Protein AF-0000000084844553 (afdb_homodimer)

Radius of gyration: 28.35 Å; Cα contacts (8 Å, |Δi|>4): 992; chains: 2; bounding box: 108×116×63 Å

InterPro domains:
  IPR012461 Scaffolding anchor of CK1 domain [PF07894] (15-288)
  IPR050944 Family with sequence similarity 83 (FAM83) [PTHR16181] (1-298)

Organism: Latimeria chalumnae (NCBI:txid7897)

Structure (mmCIF, N/CA/C/O backbone):
data_AF-0000000084844553-model_v1
#
loop_
_entity.id
_entity.type
_entity.pdbx_description
1 polymer 'Family with sequence similarity 83 member F'
#
loop_
_atom_site.group_PDB
_atom_site.id
_atom_site.type_symbol
_atom_site.label_atom_id
_atom_site.label_alt_id
_atom_site.label_comp_id
_atom_site.label_asym_id
_atom_site.label_entity_id
_atom_site.label_seq_id
_atom_site.pdbx_PDB_ins_code
_atom_site.Cartn_x
_atom_site.Cartn_y
_atom_site.Cartn_z
_atom_site.occupancy
_atom_site.B_iso_or_equiv
_atom_site.auth_seq_id
_atom_site.auth_comp_id
_atom_site.auth_asym_id
_atom_site.auth_atom_id
_atom_site.pdbx_PDB_model_num
ATOM 1 N N . MET A 1 1 ? -12.688 59.344 29.078 1 23.34 1 MET A N 1
ATOM 2 C CA . MET A 1 1 ? -11.984 58.906 27.875 1 23.34 1 MET A CA 1
ATOM 3 C C . MET A 1 1 ? -11.586 57.438 27.984 1 23.34 1 MET A C 1
ATOM 5 O O . MET A 1 1 ? -11.117 56.844 27 1 23.34 1 MET A O 1
ATOM 9 N N . ALA A 1 2 ? -11.227 56.844 29.172 1 23.23 2 ALA A N 1
ATOM 10 C CA . ALA A 1 2 ? -10.758 55.594 29.703 1 23.23 2 ALA A CA 1
ATOM 11 C C . ALA A 1 2 ? -11.781 54.469 29.453 1 23.23 2 ALA A C 1
ATOM 13 O O . ALA A 1 2 ? -11.438 53.281 29.469 1 23.23 2 ALA A O 1
ATOM 14 N N . GLU A 1 3 ? -13.062 54.688 29.516 1 25.31 3 GLU A N 1
ATOM 15 C CA . GLU A 1 3 ? -14.156 53.75 29.641 1 25.31 3 GLU A CA 1
ATOM 16 C C . GLU A 1 3 ? -14.281 52.875 28.375 1 25.31 3 GLU A C 1
ATOM 18 O O . GLU A 1 3 ? -14.844 51.781 28.422 1 25.31 3 GLU A O 1
ATOM 23 N N . SER A 1 4 ? -14.234 53.531 27.203 1 25.06 4 SER A N 1
ATOM 24 C CA . SER A 1 4 ? -14.727 53.031 25.922 1 25.06 4 SER A CA 1
ATOM 25 C C . SER A 1 4 ? -13.93 51.812 25.453 1 25.06 4 SER A C 1
ATOM 27 O O . SER A 1 4 ? -14.211 51.25 24.391 1 25.06 4 SER A O 1
ATOM 29 N N . GLN A 1 5 ? -12.656 51.562 25.875 1 23.22 5 GLN A N 1
ATOM 30 C CA . GLN A 1 5 ? -11.719 50.688 25.188 1 23.22 5 GLN A CA 1
ATOM 31 C C . GLN A 1 5 ? -12.094 49.219 25.375 1 23.22 5 GLN A C 1
ATOM 33 O O . GLN A 1 5 ? -11.398 48.344 24.891 1 23.22 5 GLN A O 1
ATOM 38 N N . LEU A 1 6 ? -12.969 48.844 26.359 1 23.78 6 LEU A N 1
ATOM 39 C CA . LEU A 1 6 ? -13.109 47.5 26.906 1 23.78 6 LEU A CA 1
ATOM 40 C C . LEU A 1 6 ? -13.812 46.594 25.906 1 23.78 6 LEU A C 1
ATOM 42 O O . LEU A 1 6 ? -13.961 45.375 26.156 1 23.78 6 LEU A O 1
ATOM 46 N N . HIS A 1 7 ? -14.703 47 25 1 24.91 7 HIS A N 1
ATOM 47 C CA . HIS A 1 7 ? -15.758 46.188 24.391 1 24.91 7 HIS A CA 1
ATOM 48 C C . HIS A 1 7 ? -15.172 45.125 23.484 1 24.91 7 HIS A C 1
ATOM 50 O O . HIS A 1 7 ? -15.906 44.281 22.953 1 24.91 7 HIS A O 1
ATOM 56 N N . CYS A 1 8 ? -14.133 45.344 22.734 1 24.97 8 CYS A N 1
ATOM 57 C CA . CYS A 1 8 ? -13.891 44.625 21.5 1 24.97 8 CYS A CA 1
ATOM 58 C C . CYS A 1 8 ? -13.555 43.156 21.781 1 24.97 8 CYS A C 1
ATOM 60 O O . CYS A 1 8 ? -13.273 42.406 20.875 1 24.97 8 CYS A O 1
ATOM 62 N N . LEU A 1 9 ? -13.094 42.719 22.969 1 24.53 9 LEU A N 1
ATOM 63 C CA . LEU A 1 9 ? -12.398 41.469 23.156 1 24.53 9 LEU A CA 1
ATOM 64 C C . LEU A 1 9 ? -13.352 40.281 23.031 1 24.53 9 LEU A C 1
ATOM 66 O O . LEU A 1 9 ? -12.938 39.125 23.109 1 24.53 9 LEU A O 1
ATOM 70 N N . GLU A 1 10 ? -14.688 40.375 23.266 1 27.33 10 GLU A N 1
ATOM 71 C CA . GLU A 1 10 ? -15.461 39.156 23.562 1 27.33 10 GLU A CA 1
ATOM 72 C C . GLU A 1 10 ? -15.688 38.312 22.312 1 27.33 10 GLU A C 1
ATOM 74 O O . GLU A 1 10 ? -16.641 37.531 22.234 1 27.33 10 GLU A O 1
ATOM 79 N N . ASP A 1 11 ? -15.258 38.625 21.172 1 28.06 11 ASP A N 1
ATOM 80 C CA . ASP A 1 11 ? -15.82 37.875 20.078 1 28.06 11 ASP A CA 1
ATOM 81 C C . ASP A 1 11 ? -15.664 36.375 20.328 1 28.06 11 ASP A C 1
ATOM 83 O O . ASP A 1 11 ? -14.547 35.875 20.5 1 28.06 11 ASP A O 1
ATOM 87 N N . ASP A 1 12 ? -16.672 35.625 20.859 1 28.83 12 ASP A N 1
ATOM 88 C CA . ASP A 1 12 ? -17 34.219 21.094 1 28.83 12 ASP A CA 1
ATOM 89 C C . ASP A 1 12 ? -16.609 33.344 19.906 1 28.83 12 ASP A C 1
ATOM 91 O O . ASP A 1 12 ? -17.484 32.875 19.188 1 28.83 12 ASP A O 1
ATOM 95 N N . HIS A 1 13 ? -15.82 33.719 19 1 28.52 13 HIS A N 1
ATOM 96 C CA . HIS A 1 13 ? -15.461 32.688 18.047 1 28.52 13 HIS A CA 1
ATOM 97 C C . HIS A 1 13 ? -15.086 31.391 18.781 1 28.52 13 HIS A C 1
ATOM 99 O O . HIS A 1 13 ? -13.992 31.281 19.344 1 28.52 13 HIS A O 1
ATOM 105 N N . ILE A 1 14 ? -16.047 30.812 19.531 1 29.33 14 ILE A N 1
ATOM 106 C CA . ILE A 1 14 ? -16.047 29.547 20.234 1 29.33 14 ILE A CA 1
ATOM 107 C C . ILE A 1 14 ? -15.258 28.5 19.438 1 29.33 14 ILE A C 1
ATOM 109 O O . ILE A 1 14 ? -15.492 28.344 18.234 1 29.33 14 ILE A O 1
ATOM 113 N N . ASN A 1 15 ? -14.086 28.234 19.781 1 29.92 15 ASN A N 1
ATOM 114 C CA . ASN A 1 15 ? -13.297 27.047 19.516 1 29.92 15 ASN A CA 1
ATOM 115 C C . ASN A 1 15 ? -14.172 25.797 19.5 1 29.92 15 ASN A C 1
ATOM 117 O O . ASN A 1 15 ? -14.609 25.328 20.547 1 29.92 15 ASN A O 1
ATOM 121 N N . GLU A 1 16 ? -15.188 25.812 18.641 1 32.97 16 GLU A N 1
ATOM 122 C CA . GLU A 1 16 ? -15.938 24.562 18.562 1 32.97 16 GLU A CA 1
ATOM 123 C C . GLU A 1 16 ? -15.039 23.375 18.859 1 32.97 16 GLU A C 1
ATOM 125 O O . GLU A 1 16 ? -14.047 23.141 18.172 1 32.97 16 GLU A O 1
ATOM 130 N N . ARG A 1 17 ? -14.93 23.016 20.062 1 32.09 17 ARG A N 1
ATOM 131 C CA . ARG A 1 17 ? -14.383 21.734 20.516 1 32.09 17 ARG A CA 1
ATOM 132 C C . ARG A 1 17 ? -14.82 20.594 19.594 1 32.09 17 ARG A C 1
ATOM 134 O O . ARG A 1 17 ? -15.969 20.141 19.672 1 32.09 17 ARG A O 1
ATOM 141 N N . ILE A 1 18 ? -14.445 20.578 18.438 1 34.44 18 ILE A N 1
ATOM 142 C CA . ILE A 1 18 ? -14.672 19.391 17.625 1 34.44 18 ILE A CA 1
ATOM 143 C C . ILE A 1 18 ? -14.391 18.125 18.438 1 34.44 18 ILE A C 1
ATOM 145 O O . ILE A 1 18 ? -13.234 17.859 18.797 1 34.44 18 ILE A O 1
ATOM 149 N N . THR A 1 19 ? -15.234 17.828 19.453 1 35.97 19 THR A N 1
ATOM 150 C CA . THR A 1 19 ? -15.18 16.531 20.125 1 35.97 19 THR A CA 1
ATOM 151 C C . THR A 1 19 ? -14.969 15.398 19.125 1 35.97 19 THR A C 1
ATOM 153 O O . THR A 1 19 ? -15.586 15.383 18.062 1 35.97 19 THR A O 1
ATOM 156 N N . ASN A 1 20 ? -13.867 14.797 19.062 1 37.81 20 ASN A N 1
ATOM 157 C CA . ASN A 1 20 ? -13.258 13.688 18.328 1 37.81 20 ASN A CA 1
ATOM 158 C C . ASN A 1 20 ? -14.242 12.531 18.141 1 37.81 20 ASN A C 1
ATOM 160 O O . ASN A 1 20 ? -13.898 11.508 17.562 1 37.81 20 ASN A O 1
ATOM 164 N N . SER A 1 21 ? -15.352 12.461 18.984 1 36.31 21 SER A N 1
ATOM 165 C CA . SER A 1 21 ? -16.406 11.469 18.844 1 36.31 21 SER A CA 1
ATOM 166 C C . SER A 1 21 ? -17.344 11.805 17.688 1 36.31 21 SER A C 1
ATOM 168 O O . SER A 1 21 ? -18.391 11.172 17.531 1 36.31 21 SER A O 1
ATOM 170 N N . LYS A 1 22 ? -17.359 13.016 17.094 1 43.22 22 LYS A N 1
ATOM 171 C CA . LYS A 1 22 ? -18.406 13.461 16.172 1 43.22 22 LYS A CA 1
ATOM 172 C C . LYS A 1 22 ? -18.344 12.711 14.852 1 43.22 22 LYS A C 1
ATOM 174 O O . LYS A 1 22 ? -17.25 12.531 14.289 1 43.22 22 LYS A O 1
ATOM 179 N N . PRO A 1 23 ? -19.453 12.109 14.492 1 43.91 23 PRO A N 1
ATOM 180 C CA . PRO A 1 23 ? -19.75 11.445 13.211 1 43.91 23 PRO A CA 1
ATOM 181 C C . PRO A 1 23 ? -19.125 12.172 12.023 1 43.91 23 PRO A C 1
ATOM 183 O O . PRO A 1 23 ? -19.047 11.609 10.922 1 43.91 23 PRO A O 1
ATOM 186 N N . GLU A 1 24 ? -18.891 13.422 12.172 1 46.78 24 GLU A N 1
ATOM 187 C CA . GLU A 1 24 ? -18.453 14.242 11.047 1 46.78 24 GLU A CA 1
ATOM 188 C C . GLU A 1 24 ? -17.141 13.742 10.469 1 46.78 24 GLU A C 1
ATOM 190 O O . GLU A 1 24 ? -16.859 13.93 9.281 1 46.78 24 GLU A O 1
ATOM 195 N N . PHE A 1 25 ? -16.281 13.227 11.406 1 51.22 25 PHE A N 1
ATOM 196 C CA . PHE A 1 25 ? -15 12.688 10.977 1 51.22 25 PHE A CA 1
ATOM 197 C C . PHE A 1 25 ? -15.195 11.453 10.109 1 51.22 25 PHE A C 1
ATOM 199 O O . PHE A 1 25 ? -14.398 11.188 9.211 1 51.22 25 PHE A O 1
ATOM 206 N N . TYR A 1 26 ? -16.234 10.719 10.398 1 62.22 26 TYR A N 1
ATOM 207 C CA . TYR A 1 26 ? -16.312 9.461 9.672 1 62.22 26 TYR A CA 1
ATOM 208 C C . TYR A 1 26 ? -17.375 9.531 8.578 1 62.22 26 TYR A C 1
ATOM 210 O O . TYR A 1 26 ? -17.188 8.977 7.488 1 62.22 26 TYR A O 1
ATOM 218 N N . TYR A 1 27 ? -18.391 10.086 8.984 1 68.25 27 TYR A N 1
ATOM 219 C CA . TYR A 1 27 ? -19.375 10.289 7.93 1 68.25 27 TYR A CA 1
ATOM 220 C C . TYR A 1 27 ? -19.922 11.711 7.957 1 68.25 27 TYR A C 1
ATOM 222 O O . TYR A 1 27 ? -20.312 12.211 9.008 1 68.25 27 TYR A O 1
ATOM 230 N N . SER A 1 28 ? -19.688 12.438 6.906 1 83.5 28 SER A N 1
ATOM 231 C CA . SER A 1 28 ? -20.234 13.773 6.711 1 83.5 28 SER A CA 1
ATOM 232 C C . SER A 1 28 ? -21.203 13.812 5.531 1 83.5 28 SER A C 1
ATOM 234 O O . SER A 1 28 ? -20.797 13.648 4.383 1 83.5 28 SER A O 1
ATOM 236 N N . GLU A 1 29 ? -22.531 14.055 5.922 1 88.12 29 GLU A N 1
ATOM 237 C CA . GLU A 1 29 ? -23.531 14.148 4.859 1 88.12 29 GLU A CA 1
ATOM 238 C C . GLU A 1 29 ? -23.234 15.32 3.926 1 88.12 29 GLU A C 1
ATOM 240 O O . GLU A 1 29 ? -23.453 15.227 2.717 1 88.12 29 GLU A O 1
ATOM 245 N N . GLU A 1 30 ? -22.703 16.344 4.508 1 90.69 30 GLU A N 1
ATOM 246 C CA . GLU A 1 30 ? -22.344 17.516 3.701 1 90.69 30 GLU A CA 1
ATOM 247 C C . GLU A 1 30 ? -21.25 17.172 2.697 1 90.69 30 GLU A C 1
ATOM 249 O O . GLU A 1 30 ? -21.312 17.578 1.537 1 90.69 30 GLU A O 1
ATOM 254 N N . GLN A 1 31 ? -20.328 16.422 3.164 1 91.81 31 GLN A N 1
ATOM 255 C CA . GLN A 1 31 ? -19.266 16 2.266 1 91.81 31 GLN A CA 1
ATOM 256 C C . GLN A 1 31 ? -19.797 15.062 1.185 1 91.81 31 GLN A C 1
ATOM 258 O O . GLN A 1 31 ? -19.391 15.156 0.024 1 91.81 31 GLN A O 1
ATOM 263 N N . ARG A 1 32 ? -20.672 14.172 1.585 1 93.44 32 ARG A N 1
ATOM 264 C CA . ARG A 1 32 ? -21.25 13.242 0.619 1 93.44 32 ARG A CA 1
ATOM 265 C C . ARG A 1 32 ? -21.984 13.992 -0.49 1 93.44 32 ARG A C 1
ATOM 267 O O . ARG A 1 32 ? -21.859 13.648 -1.667 1 93.44 32 ARG A O 1
ATOM 274 N N . LEU A 1 33 ? -22.734 15 -0.075 1 94.12 33 LEU A N 1
ATOM 275 C CA . LEU A 1 33 ? -23.469 15.789 -1.052 1 94.12 33 LEU A CA 1
ATOM 276 C C . LEU A 1 33 ? -22.516 16.562 -1.959 1 94.12 33 LEU A C 1
ATOM 278 O O . LEU A 1 33 ? -22.781 16.734 -3.15 1 94.12 33 LEU A O 1
ATOM 282 N N . ALA A 1 34 ? -21.484 17.016 -1.376 1 95.69 34 ALA A N 1
ATOM 283 C CA . ALA A 1 34 ? -20.469 17.703 -2.182 1 95.69 34 ALA A CA 1
ATOM 284 C C . ALA A 1 34 ? -19.859 16.766 -3.211 1 95.69 34 ALA A C 1
ATOM 286 O O . ALA A 1 34 ? -19.641 17.156 -4.363 1 95.69 34 ALA A O 1
ATOM 287 N N . ILE A 1 35 ? -19.625 15.531 -2.785 1 95.5 35 ILE A N 1
ATOM 288 C CA . ILE A 1 35 ? -19.047 14.539 -3.684 1 95.5 35 ILE A CA 1
ATOM 289 C C . ILE A 1 35 ? -20.062 14.18 -4.773 1 95.5 35 ILE A C 1
ATOM 291 O O . ILE A 1 35 ? -19.688 13.969 -5.93 1 95.5 35 ILE A O 1
ATOM 295 N N . GLN A 1 36 ? -21.266 14.172 -4.379 1 95.38 36 GLN A N 1
ATOM 296 C CA . GLN A 1 36 ? -22.328 13.93 -5.363 1 95.38 36 GLN A CA 1
ATOM 297 C C . GLN A 1 36 ? -22.312 14.992 -6.457 1 95.38 36 GLN A C 1
ATOM 299 O O . GLN A 1 36 ? -22.406 14.672 -7.641 1 95.38 36 GLN A O 1
ATOM 304 N N . ASP A 1 37 ? -22.172 16.188 -6.066 1 96.44 37 ASP A N 1
ATOM 305 C CA . ASP A 1 37 ? -22.094 17.281 -7.027 1 96.44 37 ASP A CA 1
ATOM 306 C C . ASP A 1 37 ? -20.844 17.172 -7.898 1 96.44 37 ASP A C 1
ATOM 308 O O . ASP A 1 37 ? -20.891 17.484 -9.086 1 96.44 37 ASP A O 1
ATOM 312 N N . LEU A 1 38 ? -19.766 16.781 -7.273 1 96.75 38 LEU A N 1
ATOM 313 C CA . LEU A 1 38 ? -18.516 16.594 -8.008 1 96.75 38 LEU A CA 1
ATOM 314 C C . LEU A 1 38 ? -18.703 15.578 -9.125 1 96.75 38 LEU A C 1
ATOM 316 O O . LEU A 1 38 ? -18.297 15.836 -10.266 1 96.75 38 LEU A O 1
ATOM 320 N N . VAL A 1 39 ? -19.328 14.461 -8.789 1 94.75 39 VAL A N 1
ATOM 321 C CA . VAL A 1 39 ? -19.453 13.344 -9.719 1 94.75 39 VAL A CA 1
ATOM 322 C C . VAL A 1 39 ? -20.516 13.664 -10.773 1 94.75 39 VAL A C 1
ATOM 324 O O . VAL A 1 39 ? -20.344 13.336 -11.953 1 94.75 39 VAL A O 1
ATOM 327 N N . GLU A 1 40 ? -21.516 14.367 -10.445 1 93.31 40 GLU A N 1
ATOM 328 C CA . GLU A 1 40 ? -22.641 14.617 -11.336 1 93.31 40 GLU A CA 1
ATOM 329 C C . GLU A 1 40 ? -22.391 15.836 -12.219 1 93.31 40 GLU A C 1
ATOM 331 O O . GLU A 1 40 ? -22.688 15.812 -13.414 1 93.31 40 GLU A O 1
ATOM 336 N N . LYS A 1 41 ? -21.891 16.891 -11.594 1 94.62 41 LYS A N 1
ATOM 337 C CA . LYS A 1 41 ? -21.859 18.172 -12.289 1 94.62 41 LYS A CA 1
ATOM 338 C C . LYS A 1 41 ? -20.422 18.641 -12.5 1 94.62 41 LYS A C 1
ATOM 340 O O . LYS A 1 41 ? -20.172 19.594 -13.25 1 94.62 41 LYS A O 1
ATOM 345 N N . GLY A 1 42 ? -19.5 18.062 -11.766 1 94.56 42 GLY A N 1
ATOM 346 C CA . GLY A 1 42 ? -18.109 18.406 -12.008 1 94.56 42 GLY A CA 1
ATOM 347 C C . GLY A 1 42 ? -17.484 19.203 -10.883 1 94.56 42 GLY A C 1
ATOM 348 O O . GLY A 1 42 ? -18.094 19.375 -9.828 1 94.56 42 GLY A O 1
ATOM 349 N N . GLU A 1 43 ? -16.297 19.734 -11.102 1 95.38 43 GLU A N 1
ATOM 350 C CA . GLU A 1 43 ? -15.477 20.375 -10.086 1 95.38 43 GLU A CA 1
ATOM 351 C C . GLU A 1 43 ? -16.047 21.719 -9.664 1 95.38 43 GLU A C 1
ATOM 353 O O . GLU A 1 43 ? -15.961 22.094 -8.492 1 95.38 43 GLU A O 1
ATOM 358 N N . GLU A 1 44 ? -16.531 22.469 -10.555 1 95.88 44 GLU A N 1
ATOM 359 C CA . GLU A 1 44 ? -17.094 23.781 -10.234 1 95.88 44 GLU A CA 1
ATOM 360 C C . GLU A 1 44 ? -18.266 23.656 -9.273 1 95.88 44 GLU A C 1
ATOM 362 O O . GLU A 1 44 ? -18.391 24.438 -8.336 1 95.88 44 GLU A O 1
ATOM 367 N N . ALA A 1 45 ? -19.094 22.719 -9.562 1 96.5 45 ALA A N 1
ATOM 368 C CA . ALA A 1 45 ? -20.234 22.484 -8.68 1 96.5 45 ALA A CA 1
ATOM 369 C C . ALA A 1 45 ? -19.781 22.062 -7.289 1 96.5 45 ALA A C 1
ATOM 371 O O . ALA A 1 45 ? -20.391 22.438 -6.289 1 96.5 45 ALA A O 1
ATOM 372 N N . PHE A 1 46 ? -18.797 21.266 -7.25 1 96.81 46 PHE A N 1
ATOM 373 C CA . PHE A 1 46 ? -18.203 20.844 -5.988 1 96.81 46 PHE A CA 1
ATOM 374 C C . PHE A 1 46 ? -17.734 22.047 -5.184 1 96.81 46 PHE A C 1
ATOM 376 O O . PHE A 1 46 ? -18.031 22.156 -3.992 1 96.81 46 PHE A O 1
ATOM 383 N N . ARG A 1 47 ? -17.031 22.906 -5.859 1 95.12 47 ARG A N 1
ATOM 384 C CA . ARG A 1 47 ? -16.5 24.094 -5.203 1 95.12 47 ARG A CA 1
ATOM 385 C C . ARG A 1 47 ? -17.609 25.016 -4.73 1 95.12 47 ARG A C 1
ATOM 387 O O . ARG A 1 47 ? -17.531 25.578 -3.645 1 95.12 47 ARG A O 1
ATOM 394 N N . GLU A 1 48 ? -18.547 25.172 -5.52 1 95.88 48 GLU A N 1
ATOM 395 C CA . GLU A 1 48 ? -19.688 26 -5.152 1 95.88 48 GLU A CA 1
ATOM 396 C C . GLU A 1 48 ? -20.391 25.453 -3.908 1 95.88 48 GLU A C 1
ATOM 398 O O . GLU A 1 48 ? -20.75 26.219 -3.012 1 95.88 48 GLU A O 1
ATOM 403 N N . ARG A 1 49 ? -20.562 24.156 -3.918 1 95.38 49 ARG A N 1
ATOM 404 C CA . ARG A 1 49 ? -21.219 23.531 -2.787 1 95.38 49 ARG A CA 1
ATOM 405 C C . ARG A 1 49 ? -20.391 23.672 -1.514 1 95.38 49 ARG A C 1
ATOM 407 O O . ARG A 1 49 ? -20.938 23.953 -0.442 1 95.38 49 ARG A O 1
ATOM 414 N N . THR A 1 50 ? -19.172 23.375 -1.628 1 94.25 50 THR A N 1
ATOM 415 C CA . THR A 1 50 ? -18.297 23.469 -0.465 1 94.25 50 THR A CA 1
ATOM 416 C C . THR A 1 50 ? -18.25 24.891 0.076 1 94.25 50 THR A C 1
ATOM 418 O O . THR A 1 50 ? -18.188 25.109 1.29 1 94.25 50 THR A O 1
ATOM 421 N N . LYS A 1 51 ? -18.297 25.859 -0.801 1 94.44 51 LYS A N 1
ATOM 422 C CA . LYS A 1 51 ? -18.328 27.266 -0.384 1 94.44 51 LYS A CA 1
ATOM 423 C C . LYS A 1 51 ? -19.656 27.625 0.265 1 94.44 51 LYS A C 1
ATOM 425 O O . LYS A 1 51 ? -19.688 28.266 1.316 1 94.44 51 LYS A O 1
ATOM 430 N N . GLN A 1 52 ? -20.656 27.25 -0.33 1 94.69 52 GLN A N 1
ATOM 431 C CA . GLN A 1 52 ? -22 27.547 0.148 1 94.69 52 GLN A CA 1
ATOM 432 C C . GLN A 1 52 ? -22.25 26.953 1.529 1 94.69 52 GLN A C 1
ATOM 434 O O . GLN A 1 52 ? -22.844 27.594 2.396 1 94.69 52 GLN A O 1
ATOM 439 N N . GLU A 1 53 ? -21.766 25.734 1.724 1 93.81 53 GLU A N 1
ATOM 440 C CA . GLU A 1 53 ? -22.031 25.016 2.967 1 93.81 53 GLU A CA 1
ATOM 441 C C . GLU A 1 53 ? -20.875 25.188 3.955 1 93.81 53 GLU A C 1
ATOM 443 O O . GLU A 1 53 ? -20.891 24.609 5.039 1 93.81 53 GLU A O 1
ATOM 448 N N . LYS A 1 54 ? -19.891 25.938 3.568 1 91.06 54 LYS A N 1
ATOM 449 C CA . LYS A 1 54 ? -18.734 26.219 4.414 1 91.06 54 LYS A CA 1
ATOM 450 C C . LYS A 1 54 ? -18.047 24.938 4.871 1 91.06 54 LYS A C 1
ATOM 452 O O . LYS A 1 54 ? -17.766 24.766 6.059 1 91.06 54 LYS A O 1
ATOM 457 N N . ILE A 1 55 ? -17.938 24.078 3.918 1 89.94 55 ILE A N 1
ATOM 458 C CA . ILE A 1 55 ? -17.234 22.828 4.188 1 89.94 55 ILE A CA 1
ATOM 459 C C . ILE A 1 55 ? -15.734 23.031 4.023 1 89.94 55 ILE A C 1
ATOM 461 O O . ILE A 1 55 ? -15.281 23.594 3.02 1 89.94 55 ILE A O 1
ATOM 465 N N . LYS A 1 56 ? -15.07 22.641 5.008 1 86.31 56 LYS A N 1
ATOM 466 C CA . LYS A 1 56 ? -13.617 22.672 4.867 1 86.31 56 LYS A CA 1
ATOM 467 C C . LYS A 1 56 ? -13.148 21.766 3.736 1 86.31 56 LYS A C 1
ATOM 469 O O . LYS A 1 56 ? -13.688 20.672 3.545 1 86.31 56 LYS A O 1
ATOM 474 N N . GLU A 1 57 ? -12.156 22.234 3.07 1 89.12 57 GLU A N 1
ATOM 475 C CA . GLU A 1 57 ? -11.586 21.438 1.988 1 89.12 57 GLU A CA 1
ATOM 476 C C . GLU A 1 57 ? -11.133 20.062 2.492 1 89.12 57 GLU A C 1
ATOM 478 O O . GLU A 1 57 ? -10.523 19.969 3.557 1 89.12 57 GLU A O 1
ATOM 483 N N . PHE A 1 58 ? -11.492 19.031 1.686 1 90.69 58 PHE A N 1
ATOM 484 C CA . PHE A 1 58 ? -11.172 17.703 2.203 1 90.69 58 PHE A CA 1
ATOM 485 C C . PHE A 1 58 ? -10.703 16.781 1.083 1 90.69 58 PHE A C 1
ATOM 487 O O . PHE A 1 58 ? -10.242 15.672 1.34 1 90.69 58 PHE A O 1
ATOM 494 N N . LEU A 1 59 ? -10.797 17.219 -0.136 1 92.81 59 LEU A N 1
ATOM 495 C CA . LEU A 1 59 ? -10.359 16.391 -1.255 1 92.81 59 LEU A CA 1
ATOM 496 C C . LEU A 1 59 ? -9.219 17.062 -2.016 1 92.81 59 LEU A C 1
ATOM 498 O O . LEU A 1 59 ? -9.281 18.25 -2.309 1 92.81 59 LEU A O 1
ATOM 502 N N . SER A 1 60 ? -8.219 16.25 -2.273 1 91.38 60 SER A N 1
ATOM 503 C CA . SER A 1 60 ? -7.191 16.719 -3.191 1 91.38 60 SER A CA 1
ATOM 504 C C . SER A 1 60 ? -7.668 16.656 -4.637 1 91.38 60 SER A C 1
ATOM 506 O O . SER A 1 60 ? -8.656 15.984 -4.941 1 91.38 60 SER A O 1
ATOM 508 N N . SER A 1 61 ? -6.969 17.375 -5.539 1 90.25 61 SER A N 1
ATOM 509 C CA . SER A 1 61 ? -7.305 17.344 -6.957 1 90.25 61 SER A CA 1
ATOM 510 C C . SER A 1 61 ? -7.199 15.93 -7.512 1 90.25 61 SER A C 1
ATOM 512 O O . SER A 1 61 ? -8.031 15.516 -8.328 1 90.25 61 SER A O 1
ATOM 514 N N . LYS A 1 62 ? -6.227 15.266 -7.023 1 90.5 62 LYS A N 1
ATOM 515 C CA . LYS A 1 62 ? -6.035 13.891 -7.477 1 90.5 62 LYS A CA 1
ATOM 516 C C . LYS A 1 62 ? -7.207 13.008 -7.059 1 90.5 62 LYS A C 1
ATOM 518 O O . LYS A 1 62 ? -7.691 12.195 -7.848 1 90.5 62 LYS A O 1
ATOM 523 N N . GLU A 1 63 ? -7.652 13.164 -5.879 1 93.38 63 GLU A N 1
ATOM 524 C CA . GLU A 1 63 ? -8.773 12.375 -5.371 1 93.38 63 GLU A CA 1
ATOM 525 C C . GLU A 1 63 ? -10.07 12.727 -6.094 1 93.38 63 GLU A C 1
ATOM 527 O O . GLU A 1 63 ? -10.883 11.852 -6.387 1 93.38 63 GLU A O 1
ATOM 532 N N . SER A 1 64 ? -10.211 14.039 -6.371 1 94.38 64 SER A N 1
ATOM 533 C CA . SER A 1 64 ? -11.406 14.469 -7.098 1 94.38 64 SER A CA 1
ATOM 534 C C . SER A 1 64 ? -11.477 13.812 -8.477 1 94.38 64 SER A C 1
ATOM 536 O O . SER A 1 64 ? -12.547 13.359 -8.898 1 94.38 64 SER A O 1
ATOM 538 N N . LYS A 1 65 ? -10.398 13.797 -9.078 1 93.19 65 LYS A N 1
ATOM 539 C CA . LYS A 1 65 ? -10.344 13.188 -10.406 1 93.19 65 LYS A CA 1
ATOM 540 C C . LYS A 1 65 ? -10.633 11.688 -10.336 1 93.19 65 LYS A C 1
ATOM 542 O O . LYS A 1 65 ? -11.367 11.156 -11.164 1 93.19 65 LYS A O 1
ATOM 547 N N . ARG A 1 66 ? -10.078 11.07 -9.367 1 92.5 66 ARG A N 1
ATOM 548 C CA . ARG A 1 66 ? -10.258 9.633 -9.203 1 92.5 66 ARG A CA 1
ATOM 549 C C . ARG A 1 66 ? -11.719 9.297 -8.906 1 92.5 66 ARG A C 1
ATOM 551 O O . ARG A 1 66 ? -12.25 8.305 -9.406 1 92.5 66 ARG A O 1
ATOM 558 N N . LEU A 1 67 ? -12.328 10.094 -8.07 1 94.19 67 LEU A N 1
ATOM 559 C CA . LEU A 1 67 ? -13.727 9.875 -7.707 1 94.19 67 LEU A CA 1
ATOM 560 C C . LEU A 1 67 ? -14.633 9.984 -8.93 1 94.19 67 LEU A C 1
ATOM 562 O O . LEU A 1 67 ? -15.562 9.195 -9.094 1 94.19 67 LEU A O 1
ATOM 566 N N . ARG A 1 68 ? -14.336 10.906 -9.773 1 92.38 68 ARG A N 1
ATOM 567 C CA . ARG A 1 68 ? -15.133 11.102 -10.977 1 92.38 68 ARG A CA 1
ATOM 568 C C . ARG A 1 68 ? -14.945 9.945 -11.953 1 92.38 68 ARG A C 1
ATOM 570 O O . ARG A 1 68 ? -15.914 9.492 -12.57 1 92.38 68 ARG A O 1
ATOM 577 N N . LYS A 1 69 ? -13.773 9.477 -11.961 1 88 69 LYS A N 1
ATOM 578 C CA . LYS A 1 69 ? -13.445 8.406 -12.898 1 88 69 LYS A CA 1
ATOM 579 C C . LYS A 1 69 ? -14.016 7.074 -12.43 1 88 69 LYS A C 1
ATOM 581 O O . LYS A 1 69 ? -14.406 6.238 -13.242 1 88 69 LYS A O 1
ATOM 586 N N . ASN A 1 70 ? -14.125 6.887 -11.125 1 87.56 70 ASN A N 1
ATOM 587 C CA . ASN A 1 70 ? -14.445 5.57 -10.586 1 87.56 70 ASN A CA 1
ATOM 588 C C . ASN A 1 70 ? -15.906 5.48 -10.148 1 87.56 70 ASN A C 1
ATOM 590 O O . ASN A 1 70 ? -16.281 4.559 -9.43 1 87.56 70 ASN A O 1
ATOM 594 N N . CYS A 1 71 ? -16.656 6.367 -10.602 1 91.44 71 CYS A N 1
ATOM 595 C CA . CYS A 1 71 ? -18.078 6.301 -10.234 1 91.44 71 CYS A CA 1
ATOM 596 C C . CYS A 1 71 ? -18.875 5.555 -11.289 1 91.44 71 CYS A C 1
ATOM 598 O O . CYS A 1 71 ? -18.797 5.875 -12.477 1 91.44 71 CYS A O 1
ATOM 600 N N . GLN A 1 72 ? -19.547 4.539 -10.766 1 90.38 72 GLN A N 1
ATOM 601 C CA . GLN A 1 72 ? -20.484 3.824 -11.617 1 90.38 72 GLN A CA 1
ATOM 602 C C . GLN A 1 72 ? -21.891 4.434 -11.523 1 90.38 72 GLN A C 1
ATOM 604 O O . GLN A 1 72 ? -22.562 4.305 -10.5 1 90.38 72 GLN A O 1
ATOM 609 N N . ARG A 1 73 ? -22.328 4.949 -12.656 1 89.25 73 ARG A N 1
ATOM 610 C CA . ARG A 1 73 ? -23.609 5.645 -12.648 1 89.25 73 ARG A CA 1
ATOM 611 C C . ARG A 1 73 ? -24.766 4.656 -12.734 1 89.25 73 ARG A C 1
ATOM 613 O O . ARG A 1 73 ? -24.656 3.609 -13.375 1 89.25 73 ARG A O 1
ATOM 620 N N . TYR A 1 74 ? -25.797 5.074 -12.039 1 87.12 74 TYR A N 1
ATOM 621 C CA . TYR A 1 74 ? -27 4.27 -12.141 1 87.12 74 TYR A CA 1
ATOM 622 C C . TYR A 1 74 ? -27.688 4.484 -13.484 1 87.12 74 TYR A C 1
ATOM 624 O O . TYR A 1 74 ? -27.703 5.598 -14.008 1 87.12 74 TYR A O 1
ATOM 632 N N . GLU A 1 75 ? -28.031 3.408 -14.211 1 76.31 75 GLU A N 1
ATOM 633 C CA . GLU A 1 75 ? -28.75 3.525 -15.469 1 76.31 75 GLU A CA 1
ATOM 634 C C . GLU A 1 75 ? -30.188 4.012 -15.234 1 76.31 75 GLU A C 1
ATOM 636 O O . GLU A 1 75 ? -30.859 3.562 -14.305 1 76.31 75 GLU A O 1
ATOM 641 N N . VAL A 1 76 ? -30.547 5.184 -15.727 1 63.03 76 VAL A N 1
ATOM 642 C CA . VAL A 1 76 ? -31.922 5.668 -15.711 1 63.03 76 VAL A CA 1
ATOM 643 C C . VAL A 1 76 ? -32.781 4.781 -16.594 1 63.03 76 VAL A C 1
ATOM 645 O O . VAL A 1 76 ? -32.531 4.656 -17.797 1 63.03 76 VAL A O 1
ATOM 648 N N . TYR A 1 77 ? -33.406 3.76 -16.094 1 50.59 77 TYR A N 1
ATOM 649 C CA . TYR A 1 77 ? -34.438 3.107 -16.906 1 50.59 77 TYR A CA 1
ATOM 650 C C . TYR A 1 77 ? -35.531 4.102 -17.297 1 50.59 77 TYR A C 1
ATOM 652 O O . TYR A 1 77 ? -36.125 4.746 -16.453 1 50.59 77 TYR A O 1
ATOM 660 N N . GLU A 1 78 ? -35.469 4.68 -18.375 1 42.97 78 GLU A N 1
ATOM 661 C CA . GLU A 1 78 ? -36.625 5.352 -18.953 1 42.97 78 GLU A CA 1
ATOM 662 C C . GLU A 1 78 ? -37.844 4.418 -19 1 42.97 78 GLU A C 1
ATOM 664 O O . GLU A 1 78 ? -37.75 3.34 -19.594 1 42.97 78 GLU A O 1
ATOM 669 N N . ARG A 1 79 ? -38.844 4.406 -18.125 1 40.34 79 ARG A N 1
ATOM 670 C CA . ARG A 1 79 ? -40.156 3.826 -18.344 1 40.34 79 ARG A CA 1
ATOM 671 C C . ARG A 1 79 ? -40.719 4.223 -19.703 1 40.34 79 ARG A C 1
ATOM 673 O O . ARG A 1 79 ? -40.781 5.41 -20.031 1 40.34 79 ARG A O 1
ATOM 680 N N . GLU A 1 80 ? -40.75 3.404 -20.688 1 39.31 80 GLU A N 1
ATOM 681 C CA . GLU A 1 80 ? -41.594 3.613 -21.859 1 39.31 80 GLU A CA 1
ATOM 682 C C . GLU A 1 80 ? -43 4 -21.469 1 39.31 80 GLU A C 1
ATOM 684 O O . GLU A 1 80 ? -43.625 3.322 -20.656 1 39.31 80 GLU A O 1
ATOM 689 N N . GLU A 1 81 ? -43.562 5.113 -21.719 1 41.31 81 GLU A N 1
ATOM 690 C CA . GLU A 1 81 ? -44.875 5.672 -21.5 1 41.31 81 GLU A CA 1
ATOM 691 C C . GLU A 1 81 ? -45.969 4.762 -22.094 1 41.31 81 GLU A C 1
ATOM 693 O O . GLU A 1 81 ? -47.156 4.984 -21.875 1 41.31 81 GLU A O 1
ATOM 698 N N . GLY A 1 82 ? -45.844 4.074 -23.234 1 36.97 82 GLY A N 1
ATOM 699 C CA . GLY A 1 82 ? -47 3.82 -24.062 1 36.97 82 GLY A CA 1
ATOM 700 C C . GLY A 1 82 ? -47.875 2.697 -23.531 1 36.97 82 GLY A C 1
ATOM 701 O O . GLY A 1 82 ? -48.688 2.131 -24.281 1 36.97 82 GLY A O 1
ATOM 702 N N . ALA A 1 83 ? -47.656 1.931 -22.547 1 34.25 83 ALA A N 1
ATOM 703 C CA . ALA A 1 83 ? -48.688 0.911 -22.453 1 34.25 83 ALA A CA 1
ATOM 704 C C . ALA A 1 83 ? -50 1.518 -21.984 1 34.25 83 ALA A C 1
ATOM 706 O O . ALA A 1 83 ? -50.031 2.449 -21.172 1 34.25 83 ALA A O 1
ATOM 707 N N . PRO A 1 84 ? -51.188 1.216 -22.516 1 35.75 84 PRO A N 1
ATOM 708 C CA . PRO A 1 84 ? -52.562 1.723 -22.312 1 35.75 84 PRO A CA 1
ATOM 709 C C . PRO A 1 84 ? -52.938 1.809 -20.828 1 35.75 84 PRO A C 1
ATOM 711 O O . PRO A 1 84 ? -52.375 1.104 -20 1 35.75 84 PRO A O 1
ATOM 714 N N . GLU A 1 85 ? -53.688 2.828 -20.438 1 36.41 85 GLU A N 1
ATOM 715 C CA . GLU A 1 85 ? -54.375 3.291 -19.234 1 36.41 85 GLU A CA 1
ATOM 716 C C . GLU A 1 85 ? -55.25 2.186 -18.625 1 36.41 85 GLU A C 1
ATOM 718 O O . GLU A 1 85 ? -56.438 2.062 -18.953 1 36.41 85 GLU A O 1
ATOM 723 N N . GLY A 1 86 ? -55.094 0.894 -18.703 1 32.62 86 GLY A N 1
ATOM 724 C CA . GLY A 1 86 ? -56.125 0.159 -18.031 1 32.62 86 GLY A CA 1
ATOM 725 C C . GLY A 1 86 ? -56.438 0.694 -16.641 1 32.62 86 GLY A C 1
ATOM 726 O O . GLY A 1 86 ? -55.625 1.37 -16.031 1 32.62 86 GLY A O 1
ATOM 727 N N . LYS A 1 87 ? -57.781 0.813 -16.25 1 33.06 87 LYS A N 1
ATOM 728 C CA . LYS A 1 87 ? -58.531 1.313 -15.094 1 33.06 87 LYS A CA 1
ATOM 729 C C . LYS A 1 87 ? -57.875 0.923 -13.781 1 33.06 87 LYS A C 1
ATOM 731 O O . LYS A 1 87 ? -58.531 0.598 -12.805 1 33.06 87 LYS A O 1
ATOM 736 N N . GLY A 1 88 ? -56.656 0.329 -13.727 1 28.41 88 GLY A N 1
ATOM 737 C CA . GLY A 1 88 ? -56.344 -0.178 -12.398 1 28.41 88 GLY A CA 1
ATOM 738 C C . GLY A 1 88 ? -56.312 0.905 -11.336 1 28.41 88 GLY A C 1
ATOM 739 O O . GLY A 1 88 ? -56.156 2.086 -11.648 1 28.41 88 GLY A O 1
ATOM 740 N N . GLU A 1 89 ? -57.125 0.735 -10.242 1 32.28 89 GLU A N 1
ATOM 741 C CA . GLU A 1 89 ? -57.219 1.433 -8.961 1 32.28 89 GLU A CA 1
ATOM 742 C C . GLU A 1 89 ? -55.875 2.016 -8.562 1 32.28 89 GLU A C 1
ATOM 744 O O . GLU A 1 89 ? -54.812 1.41 -8.812 1 32.28 89 GLU A O 1
ATOM 749 N N . GLU A 1 90 ? -55.875 3.332 -8.445 1 31.75 90 GLU A N 1
ATOM 750 C CA . GLU A 1 90 ? -54.875 4.277 -7.961 1 31.75 90 GLU A CA 1
ATOM 751 C C . GLU A 1 90 ? -54.219 3.775 -6.68 1 31.75 90 GLU A C 1
ATOM 753 O O . GLU A 1 90 ? -54.688 4.051 -5.578 1 31.75 90 GLU A O 1
ATOM 758 N N . GLN A 1 91 ? -54.125 2.521 -6.367 1 29.3 91 GLN A N 1
ATOM 759 C CA . GLN A 1 91 ? -53.406 2.359 -5.109 1 29.3 91 GLN A CA 1
ATOM 760 C C . GLN A 1 91 ? -52.125 3.162 -5.109 1 29.3 91 GLN A C 1
ATOM 762 O O . GLN A 1 91 ? -51.312 3.051 -6.035 1 29.3 91 GLN A O 1
ATOM 767 N N . GLN A 1 92 ? -52.125 4.367 -4.539 1 27.64 92 GLN A N 1
ATOM 768 C CA . GLN A 1 92 ? -51.031 5.23 -4.098 1 27.64 92 GLN A CA 1
ATOM 769 C C . GLN A 1 92 ? -49.844 4.406 -3.602 1 27.64 92 GLN A C 1
ATOM 771 O O . GLN A 1 92 ? -49.812 3.965 -2.451 1 27.64 92 GLN A O 1
ATOM 776 N N . ALA A 1 93 ? -49.375 3.523 -4.273 1 28.11 93 ALA A N 1
ATOM 777 C CA . ALA A 1 93 ? -48.125 2.938 -3.74 1 28.11 93 ALA A CA 1
ATOM 778 C C . ALA A 1 93 ? -47.094 4.016 -3.438 1 28.11 93 ALA A C 1
ATOM 780 O O . ALA A 1 93 ? -46.688 4.766 -4.328 1 28.11 93 ALA A O 1
ATOM 781 N N . GLU A 1 94 ? -47.188 4.738 -2.328 1 31.06 94 GLU A N 1
ATOM 782 C CA . GLU A 1 94 ? -46.094 5.453 -1.636 1 31.06 94 GLU A CA 1
ATOM 783 C C . GLU A 1 94 ? -44.75 4.762 -1.833 1 31.06 94 GLU A C 1
ATOM 785 O O . GLU A 1 94 ? -44.531 3.693 -1.264 1 31.06 94 GLU A O 1
ATOM 790 N N . GLY A 1 95 ? -44.281 4.613 -2.93 1 29.06 95 GLY A N 1
ATOM 791 C CA . GLY A 1 95 ? -43.031 3.973 -3.312 1 29.06 95 GLY A CA 1
ATOM 792 C C . GLY A 1 95 ? -41.844 4.469 -2.523 1 29.06 95 GLY A C 1
ATOM 793 O O . GLY A 1 95 ? -41.375 5.59 -2.734 1 29.06 95 GLY A O 1
ATOM 794 N N . SER A 1 96 ? -41.938 4.395 -1.138 1 32.41 96 SER A N 1
ATOM 795 C CA . SER A 1 96 ? -40.688 4.449 -0.39 1 32.41 96 SER A CA 1
ATOM 796 C C . SER A 1 96 ? -39.562 3.68 -1.104 1 32.41 96 SER A C 1
ATOM 798 O O . SER A 1 96 ? -39.688 2.475 -1.334 1 32.41 96 SER A O 1
ATOM 800 N N . LEU A 1 97 ? -39.094 4.137 -2.156 1 30.91 97 LEU A N 1
ATOM 801 C CA . LEU A 1 97 ? -37.906 3.641 -2.846 1 30.91 97 LEU A CA 1
ATOM 802 C C . LEU A 1 97 ? -36.844 3.186 -1.846 1 30.91 97 LEU A C 1
ATOM 804 O O . LEU A 1 97 ? -35.906 3.91 -1.582 1 30.91 97 LEU A O 1
ATOM 808 N N . THR A 1 98 ? -37.281 2.766 -0.675 1 33.47 98 THR A N 1
ATOM 809 C CA . THR A 1 98 ? -36.25 2.072 0.102 1 33.47 98 THR A CA 1
ATOM 810 C C . THR A 1 98 ? -35.594 0.992 -0.736 1 33.47 98 THR A C 1
ATOM 812 O O . THR A 1 98 ? -36.188 -0.025 -1.063 1 33.47 98 THR A O 1
ATOM 815 N N . TYR A 1 99 ? -34.938 1.35 -1.734 1 31.38 99 TYR A N 1
ATOM 816 C CA . TYR A 1 99 ? -34.062 0.387 -2.398 1 31.38 99 TYR A CA 1
ATOM 817 C C . TYR A 1 99 ? -33.344 -0.497 -1.382 1 31.38 99 TYR A C 1
ATOM 819 O O . TYR A 1 99 ? -32.469 -0.034 -0.664 1 31.38 99 TYR A O 1
ATOM 827 N N . TRP A 1 100 ? -34.062 -1.322 -0.646 1 32.84 100 TRP A N 1
ATOM 828 C CA . TRP A 1 100 ? -33.312 -2.355 0.05 1 32.84 100 TRP A CA 1
ATOM 829 C C . TRP A 1 100 ? -32.375 -3.08 -0.909 1 32.84 100 TRP A C 1
ATOM 831 O O . TRP A 1 100 ? -32.781 -3.52 -1.982 1 32.84 100 TRP A O 1
ATOM 841 N N . PRO A 1 101 ? -31.125 -2.764 -0.898 1 34.38 101 PRO A N 1
ATOM 842 C CA . PRO A 1 101 ? -30.219 -3.621 -1.672 1 34.38 101 PRO A CA 1
ATOM 843 C C . PRO A 1 101 ? -30.672 -5.078 -1.7 1 34.38 101 PRO A C 1
ATOM 845 O O . PRO A 1 101 ? -31.234 -5.574 -0.721 1 34.38 101 PRO A O 1
ATOM 848 N N . GLU A 1 102 ? -31.328 -5.5 -2.695 1 34.62 102 GLU A N 1
ATOM 849 C CA . GLU A 1 102 ? -31.547 -6.941 -2.799 1 34.62 102 GLU A CA 1
ATOM 850 C C . GLU A 1 102 ? -30.469 -7.719 -2.051 1 34.62 102 GLU A C 1
ATOM 852 O O . GLU A 1 102 ? -29.266 -7.461 -2.221 1 34.62 102 GLU A O 1
ATOM 857 N N . GLN A 1 103 ? -30.719 -8.078 -0.855 1 34.84 103 GLN A N 1
ATOM 858 C CA . GLN A 1 103 ? -29.922 -9.141 -0.258 1 34.84 103 GLN A CA 1
ATOM 859 C C . GLN A 1 103 ? -29.484 -10.148 -1.311 1 34.84 103 GLN A C 1
ATOM 861 O O . GLN A 1 103 ? -30.312 -10.773 -1.979 1 34.84 103 GLN A O 1
ATOM 866 N N . SER A 1 104 ? -28.578 -9.812 -2.211 1 36.28 104 SER A N 1
ATOM 867 C CA . SER A 1 104 ? -28.078 -10.906 -3.041 1 36.28 104 SER A CA 1
ATOM 868 C C . SER A 1 104 ? -28.094 -12.227 -2.281 1 36.28 104 SER A C 1
ATOM 870 O O . SER A 1 104 ? -27.547 -12.32 -1.182 1 36.28 104 SER A O 1
ATOM 872 N N . ASP A 1 105 ? -29.094 -12.922 -2.203 1 39.25 105 ASP A N 1
ATOM 873 C CA . ASP A 1 105 ? -29.188 -14.297 -1.74 1 39.25 105 ASP A CA 1
ATOM 874 C C . ASP A 1 105 ? -27.906 -15.078 -2.078 1 39.25 105 ASP A C 1
ATOM 876 O O . ASP A 1 105 ? -27.969 -16.281 -2.367 1 39.25 105 ASP A O 1
ATOM 880 N N . THR A 1 106 ? -26.906 -14.43 -2.602 1 41.03 106 THR A N 1
ATOM 881 C CA . THR A 1 106 ? -25.766 -15.281 -2.885 1 41.03 106 THR A CA 1
ATOM 882 C C . THR A 1 106 ? -25.188 -15.852 -1.595 1 41.03 106 THR A C 1
ATOM 884 O O . THR A 1 106 ? -24.906 -15.109 -0.65 1 41.03 106 THR A O 1
ATOM 887 N N . GLU A 1 107 ? -25.453 -17.094 -1.348 1 47.88 107 GLU A N 1
ATOM 888 C CA . GLU A 1 107 ? -24.859 -17.844 -0.238 1 47.88 107 GLU A CA 1
ATOM 889 C C . GLU A 1 107 ? -23.438 -17.391 0.048 1 47.88 107 GLU A C 1
ATOM 891 O O . GLU A 1 107 ? -22.703 -17.031 -0.872 1 47.88 107 GLU A O 1
ATOM 896 N N . VAL A 1 108 ? -23.281 -16.906 1.229 1 54.22 108 VAL A N 1
ATOM 897 C CA . VAL A 1 108 ? -21.922 -16.641 1.685 1 54.22 108 VAL A CA 1
ATOM 898 C C . VAL A 1 108 ? -20.984 -17.734 1.194 1 54.22 108 VAL A C 1
ATOM 900 O O . VAL A 1 108 ? -21.203 -18.922 1.488 1 54.22 108 VAL A O 1
ATOM 903 N N . PRO A 1 109 ? -20.203 -17.359 0.182 1 62.88 109 PRO A N 1
ATOM 904 C CA . PRO A 1 109 ? -19.297 -18.406 -0.283 1 62.88 109 PRO A CA 1
ATOM 905 C C . PRO A 1 109 ? -18.484 -19.031 0.852 1 62.88 109 PRO A C 1
ATOM 907 O O . PRO A 1 109 ? -18.078 -18.344 1.785 1 62.88 109 PRO A O 1
ATOM 910 N N . VAL A 1 110 ? -18.688 -20.359 1.002 1 64.38 110 VAL A N 1
ATOM 911 C CA . VAL A 1 110 ? -17.938 -21.125 1.992 1 64.38 110 VAL A CA 1
ATOM 912 C C . VAL A 1 110 ? -16.547 -21.438 1.457 1 64.38 110 VAL A C 1
ATOM 914 O O . VAL A 1 110 ? -16.344 -21.531 0.243 1 64.38 110 VAL A O 1
ATOM 917 N N . LEU A 1 111 ? -15.648 -21.188 2.324 1 71.5 111 LEU A N 1
ATOM 918 C CA . LEU A 1 111 ? -14.336 -21.734 2.018 1 71.5 111 LEU A CA 1
ATOM 919 C C . LEU A 1 111 ? -14.422 -23.25 1.794 1 71.5 111 LEU A C 1
ATOM 921 O O . LEU A 1 111 ? -14.258 -24.031 2.734 1 71.5 111 LEU A O 1
ATOM 925 N N . ASP A 1 112 ? -14.75 -23.578 0.614 1 71.88 112 ASP A N 1
ATOM 926 C CA . ASP A 1 112 ? -15.234 -24.906 0.26 1 71.88 112 ASP A CA 1
ATOM 927 C C . ASP A 1 112 ? -14.102 -25.922 0.254 1 71.88 112 ASP A C 1
ATOM 929 O O . ASP A 1 112 ? -14.344 -27.125 0.355 1 71.88 112 ASP A O 1
ATOM 933 N N . ILE A 1 113 ? -12.891 -25.5 0.091 1 69.44 113 ILE A N 1
ATOM 934 C CA . ILE A 1 113 ? -11.844 -26.5 -0.019 1 69.44 113 ILE A CA 1
ATOM 935 C C . ILE A 1 113 ? -11.258 -26.797 1.362 1 69.44 113 ILE A C 1
ATOM 937 O O . ILE A 1 113 ? -10.578 -27.797 1.558 1 69.44 113 ILE A O 1
ATOM 941 N N . GLY A 1 114 ? -11.656 -26 2.355 1 68.69 114 GLY A N 1
ATOM 942 C CA . GLY A 1 114 ? -11.211 -26.281 3.711 1 68.69 114 GLY A CA 1
ATOM 943 C C . GLY A 1 114 ? -10.625 -25.062 4.398 1 68.69 114 GLY A C 1
ATOM 944 O O . GLY A 1 114 ? -10.156 -24.125 3.738 1 68.69 114 GLY A O 1
ATOM 945 N N . TRP A 1 115 ? -10.812 -24.969 5.648 1 77.38 115 TRP A N 1
ATOM 946 C CA . TRP A 1 115 ? -10.234 -23.938 6.496 1 77.38 115 TRP A CA 1
ATOM 947 C C . TRP A 1 115 ? -9.758 -24.516 7.824 1 77.38 115 TRP A C 1
ATOM 949 O O . TRP A 1 115 ? -10.445 -25.328 8.43 1 77.38 115 TRP A O 1
ATOM 959 N N . PRO A 1 116 ? -8.5 -24.234 8.07 1 71.06 116 PRO A N 1
ATOM 960 C CA . PRO A 1 116 ? -7.992 -24.812 9.312 1 71.06 116 PRO A CA 1
ATOM 961 C C . PRO A 1 116 ? -8.812 -24.406 10.531 1 71.06 116 PRO A C 1
ATOM 963 O O . PRO A 1 116 ? -9.43 -23.344 10.539 1 71.06 116 PRO A O 1
ATOM 966 N N . ASP A 1 117 ? -8.906 -25.328 11.484 1 64.94 117 ASP A N 1
ATOM 967 C CA . ASP A 1 117 ? -9.609 -25.062 12.734 1 64.94 117 ASP A CA 1
ATOM 968 C C . ASP A 1 117 ? -8.883 -24.016 13.57 1 64.94 117 ASP A C 1
ATOM 970 O O . ASP A 1 117 ? -7.672 -24.109 13.773 1 64.94 117 ASP A O 1
ATOM 974 N N . THR A 1 118 ? -9.305 -22.812 13.68 1 61.5 118 THR A N 1
ATOM 975 C CA . THR A 1 118 ? -8.719 -21.688 14.391 1 61.5 118 THR A CA 1
ATOM 976 C C . THR A 1 118 ? -8.828 -21.875 15.898 1 61.5 118 THR A C 1
ATOM 978 O O . THR A 1 118 ? -8.344 -21.031 16.672 1 61.5 118 THR A O 1
ATOM 981 N N . GLY A 1 119 ? -9.406 -22.906 16.391 1 59.06 119 GLY A N 1
ATOM 982 C CA . GLY A 1 119 ? -9.758 -22.953 17.812 1 59.06 119 GLY A CA 1
ATOM 983 C C . GLY A 1 119 ? -8.562 -23.203 18.703 1 59.06 119 GLY A C 1
ATOM 984 O O . GLY A 1 119 ? -8.664 -23.078 19.938 1 59.06 119 GLY A O 1
ATOM 985 N N . PHE A 1 120 ? -7.465 -23.562 18.109 1 66.69 120 PHE A N 1
ATOM 986 C CA . PHE A 1 120 ? -6.383 -23.891 19.031 1 66.69 120 PHE A CA 1
ATOM 987 C C . PHE A 1 120 ? -5.477 -22.688 19.266 1 66.69 120 PHE A C 1
ATOM 989 O O . PHE A 1 120 ? -5.402 -21.797 18.422 1 66.69 120 PHE A O 1
ATOM 996 N N . TYR A 1 121 ? -5.031 -22.594 20.531 1 69.81 121 TYR A N 1
ATOM 997 C 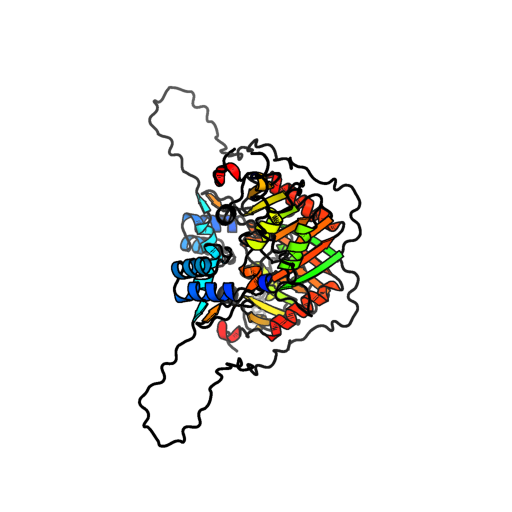CA . TYR A 1 121 ? -4.055 -21.578 20.875 1 69.81 121 TYR A CA 1
ATOM 998 C C . TYR A 1 121 ? -2.877 -21.594 19.906 1 69.81 121 TYR A C 1
ATOM 1000 O O . TYR A 1 121 ? -2.242 -22.641 19.719 1 69.81 121 TYR A O 1
ATOM 1008 N N . LYS A 1 122 ? -2.689 -20.484 19.188 1 77.69 122 LYS A N 1
ATOM 1009 C CA . LYS A 1 122 ? -1.702 -20.406 18.125 1 77.69 122 LYS A CA 1
ATOM 1010 C C . LYS A 1 122 ? -0.351 -19.938 18.656 1 77.69 122 LYS A C 1
ATOM 1012 O O . LYS A 1 122 ? 0.573 -19.688 17.875 1 77.69 122 LYS A O 1
ATOM 1017 N N . GLY A 1 123 ? -0.185 -19.719 20.047 1 80.94 123 GLY A N 1
ATOM 1018 C CA . GLY A 1 123 ? 1.092 -19.344 20.625 1 80.94 123 GLY A CA 1
ATOM 1019 C C . GLY A 1 123 ? 1.247 -17.844 20.781 1 80.94 123 GLY A C 1
ATOM 1020 O O . GLY A 1 123 ? 0.317 -17.078 20.516 1 80.94 123 GLY A O 1
ATOM 1021 N N . VAL A 1 124 ? 2.432 -17.438 21.219 1 87.62 124 VAL A N 1
ATOM 1022 C CA . VAL A 1 124 ? 2.752 -16.047 21.5 1 87.62 124 VAL A CA 1
ATOM 1023 C C . VAL A 1 124 ? 2.979 -15.289 20.188 1 87.62 124 VAL A C 1
ATOM 1025 O O . VAL A 1 124 ? 3.58 -15.828 19.266 1 87.62 124 VAL A O 1
ATOM 1028 N N . THR A 1 125 ? 2.473 -14.086 20.219 1 91.69 125 THR A N 1
ATOM 1029 C CA . THR A 1 125 ? 2.627 -13.234 19.047 1 91.69 125 THR A CA 1
ATOM 1030 C C . THR A 1 125 ? 4.086 -12.828 18.859 1 91.69 125 THR A C 1
ATOM 1032 O O . THR A 1 125 ? 4.727 -12.352 19.797 1 91.69 125 THR A O 1
ATOM 1035 N N . ARG A 1 126 ? 4.625 -13.086 17.688 1 94.56 126 ARG A N 1
ATOM 1036 C CA . ARG A 1 126 ? 5.953 -12.641 17.281 1 94.56 126 ARG A CA 1
ATOM 1037 C C . ARG A 1 126 ? 5.891 -11.875 15.969 1 94.56 126 ARG A C 1
ATOM 1039 O O . ARG A 1 126 ? 5.008 -12.117 15.141 1 94.56 126 ARG A O 1
ATOM 1046 N N . ILE A 1 127 ? 6.828 -10.977 15.891 1 96.62 127 ILE A N 1
ATOM 1047 C CA . ILE A 1 127 ? 6.844 -10.156 14.68 1 96.62 127 ILE A CA 1
ATOM 1048 C C . ILE A 1 127 ? 8.281 -9.969 14.211 1 96.62 127 ILE A C 1
ATOM 1050 O O . ILE A 1 127 ? 9.195 -9.789 15.023 1 96.62 127 ILE A O 1
ATOM 1054 N N . THR A 1 128 ? 8.484 -10.094 12.922 1 96.44 128 THR A N 1
ATOM 1055 C CA . THR A 1 128 ? 9.734 -9.734 12.258 1 96.44 128 THR A CA 1
ATOM 1056 C C . THR A 1 128 ? 9.461 -8.789 11.086 1 96.44 128 THR A C 1
ATOM 1058 O O . THR A 1 128 ? 8.555 -9.023 10.289 1 96.44 128 THR A O 1
ATOM 1061 N N . VAL A 1 129 ? 10.281 -7.754 11.055 1 97.31 129 VAL A N 1
ATOM 1062 C CA . VAL A 1 129 ? 10.102 -6.766 9.992 1 97.31 129 VAL A CA 1
ATOM 1063 C C . VAL A 1 129 ? 11.203 -6.93 8.945 1 97.31 129 VAL A C 1
ATOM 1065 O O . VAL A 1 129 ? 12.375 -7.086 9.289 1 97.31 129 VAL A O 1
ATOM 1068 N N . HIS A 1 130 ? 10.82 -6.969 7.676 1 97.31 130 HIS A N 1
ATOM 1069 C CA . HIS A 1 130 ? 11.75 -6.965 6.551 1 97.31 130 HIS A CA 1
ATOM 1070 C C . HIS A 1 130 ? 11.508 -5.762 5.645 1 97.31 130 HIS A C 1
ATOM 1072 O O . HIS A 1 130 ? 10.359 -5.375 5.41 1 97.31 130 HIS A O 1
ATOM 1078 N N . THR A 1 131 ? 12.562 -5.227 5.148 1 96.88 131 THR A N 1
ATOM 1079 C CA . THR A 1 131 ? 12.453 -4.066 4.27 1 96.88 131 THR A CA 1
ATOM 1080 C C . THR A 1 131 ? 13.023 -4.383 2.889 1 96.88 131 THR A C 1
ATOM 1082 O O . THR A 1 131 ? 13.789 -5.332 2.732 1 96.88 131 THR A O 1
ATOM 1085 N N . HIS A 1 132 ? 12.523 -3.693 1.941 1 95.5 132 HIS A N 1
ATOM 1086 C CA . HIS A 1 132 ? 13.164 -3.613 0.635 1 95.5 132 HIS A CA 1
ATOM 1087 C C . HIS A 1 132 ? 13.68 -2.205 0.359 1 95.5 132 HIS A C 1
ATOM 1089 O O . HIS A 1 132 ? 12.906 -1.243 0.377 1 95.5 132 HIS A O 1
ATOM 1095 N N . PRO A 1 133 ? 14.906 -2.025 0.015 1 93.62 133 PRO A N 1
ATOM 1096 C CA . PRO A 1 133 ? 15.938 -3.064 -0.06 1 93.62 133 PRO A CA 1
ATOM 1097 C C . PRO A 1 133 ? 16.25 -3.678 1.301 1 93.62 133 PRO A C 1
ATOM 1099 O O . PRO A 1 133 ? 15.945 -3.086 2.338 1 93.62 133 PRO A O 1
ATOM 1102 N N . PRO A 1 134 ? 16.828 -4.949 1.247 1 93.62 134 PRO A N 1
ATOM 1103 C CA . PRO A 1 134 ? 17.156 -5.602 2.516 1 93.62 134 PRO A CA 1
ATOM 1104 C C . PRO A 1 134 ? 18.25 -4.859 3.291 1 93.62 134 PRO A C 1
ATOM 1106 O O . PRO A 1 134 ? 19.062 -4.16 2.691 1 93.62 134 PRO A O 1
ATOM 1109 N N . LYS A 1 135 ? 18.172 -5.004 4.625 1 88.56 135 LYS A N 1
ATOM 1110 C CA . LYS A 1 135 ? 19.203 -4.441 5.492 1 88.56 135 LYS A CA 1
ATOM 1111 C C . LYS A 1 135 ? 20.109 -5.531 6.062 1 88.56 135 LYS A C 1
ATOM 1113 O O . LYS A 1 135 ? 19.656 -6.656 6.301 1 88.56 135 LYS A O 1
ATOM 1118 N N . ASP A 1 136 ? 21.391 -5.129 6.5 1 84.31 136 ASP A N 1
ATOM 1119 C CA . ASP A 1 136 ? 22.359 -5.941 7.234 1 84.31 136 ASP A CA 1
ATOM 1120 C C . ASP A 1 136 ? 22.391 -7.367 6.695 1 84.31 136 ASP A C 1
ATOM 1122 O O . ASP A 1 136 ? 22.328 -8.328 7.461 1 84.31 136 ASP A O 1
ATOM 1126 N N . ASN A 1 137 ? 22.281 -7.602 5.461 1 85.62 137 ASN A N 1
ATOM 1127 C CA . ASN A 1 137 ? 22.359 -8.906 4.82 1 85.62 137 ASN A CA 1
ATOM 1128 C C . ASN A 1 137 ? 21.125 -9.75 5.098 1 85.62 137 ASN A C 1
ATOM 1130 O O . ASN A 1 137 ? 21.219 -10.977 5.223 1 85.62 137 ASN A O 1
ATOM 1134 N N . GLY A 1 138 ? 20.141 -9.125 5.406 1 88.06 138 GLY A N 1
ATOM 1135 C CA . GLY A 1 138 ? 18.875 -9.82 5.551 1 88.06 138 GLY A CA 1
ATOM 1136 C C . GLY A 1 138 ? 18.312 -10.32 4.23 1 88.06 138 GLY A C 1
ATOM 1137 O O . GLY A 1 138 ? 18.844 -9.992 3.164 1 88.06 138 GLY A O 1
ATOM 1138 N N . PRO A 1 139 ? 17.312 -11.125 4.309 1 93 139 PRO A N 1
ATOM 1139 C CA . PRO A 1 139 ? 16.719 -11.664 3.088 1 93 139 PRO A CA 1
ATOM 1140 C C . PRO A 1 139 ? 15.883 -10.633 2.334 1 93 139 PRO A C 1
ATOM 1142 O O . PRO A 1 139 ? 15.375 -9.688 2.936 1 93 139 PRO A O 1
ATOM 1145 N N . HIS A 1 140 ? 15.812 -10.875 1.002 1 93.19 140 HIS A N 1
ATOM 1146 C CA . HIS A 1 140 ? 14.875 -10.094 0.21 1 93.19 140 HIS A CA 1
ATOM 1147 C C . HIS A 1 140 ? 13.43 -10.461 0.551 1 93.19 140 HIS A C 1
ATOM 1149 O O . HIS A 1 140 ? 13.125 -11.625 0.796 1 93.19 140 HIS A O 1
ATOM 1155 N N . ILE A 1 141 ? 12.594 -9.461 0.553 1 95.38 141 ILE A N 1
ATOM 1156 C CA . ILE A 1 141 ? 11.188 -9.672 0.886 1 95.38 141 ILE A CA 1
ATOM 1157 C C . ILE A 1 141 ? 10.602 -10.758 -0.012 1 95.38 141 ILE A C 1
ATOM 1159 O O . ILE A 1 141 ? 9.852 -11.617 0.455 1 95.38 141 ILE A O 1
ATOM 1163 N N . LYS A 1 142 ? 10.914 -10.719 -1.26 1 93.31 142 LYS A N 1
ATOM 1164 C CA . LYS A 1 142 ? 10.383 -11.703 -2.195 1 93.31 142 LYS A CA 1
ATOM 1165 C C . LYS A 1 142 ? 10.781 -13.125 -1.789 1 93.31 142 LYS A C 1
ATOM 1167 O O . LYS A 1 142 ? 9.984 -14.055 -1.906 1 93.31 142 LYS A O 1
ATOM 1172 N N . GLU A 1 143 ? 11.953 -13.242 -1.323 1 91.75 143 GLU A N 1
ATOM 1173 C CA . GLU A 1 143 ? 12.43 -14.539 -0.871 1 91.75 143 GLU A CA 1
ATOM 1174 C C . GLU A 1 143 ? 11.672 -15.008 0.37 1 91.75 143 GLU A C 1
ATOM 1176 O O . GLU A 1 143 ? 11.344 -16.188 0.495 1 91.75 143 GLU A O 1
ATOM 1181 N N . VAL A 1 144 ? 11.469 -14.102 1.246 1 94.56 144 VAL A N 1
ATOM 1182 C CA . VAL A 1 144 ? 10.734 -14.422 2.469 1 94.56 144 VAL A CA 1
ATOM 1183 C C . VAL A 1 144 ? 9.344 -14.93 2.119 1 94.56 144 VAL A C 1
ATOM 1185 O O . VAL A 1 144 ? 8.906 -15.969 2.613 1 94.56 144 VAL A O 1
ATOM 1188 N N . VAL A 1 145 ? 8.711 -14.211 1.254 1 93.31 145 VAL A N 1
ATOM 1189 C CA . VAL A 1 145 ? 7.344 -14.547 0.86 1 93.31 145 VAL A CA 1
ATOM 1190 C C . VAL A 1 145 ? 7.336 -15.875 0.109 1 93.31 145 VAL A C 1
ATOM 1192 O O . VAL A 1 145 ? 6.504 -16.75 0.38 1 93.31 145 VAL A O 1
ATOM 1195 N N . ARG A 1 146 ? 8.219 -16.031 -0.774 1 89.44 146 ARG A N 1
ATOM 1196 C CA . ARG A 1 146 ? 8.32 -17.266 -1.553 1 89.44 146 ARG A CA 1
ATOM 1197 C C . ARG A 1 146 ? 8.531 -18.469 -0.646 1 89.44 146 ARG A C 1
ATOM 1199 O O . ARG A 1 146 ? 7.879 -19.5 -0.816 1 89.44 146 ARG A O 1
ATOM 1206 N N . LYS A 1 147 ? 9.43 -18.344 0.234 1 90.06 147 LYS A N 1
ATOM 1207 C CA . LYS A 1 147 ? 9.734 -19.438 1.153 1 90.06 147 LYS A CA 1
ATOM 1208 C C . LYS A 1 147 ? 8.516 -19.797 2.002 1 90.06 147 LYS A C 1
ATOM 1210 O O . LYS A 1 147 ? 8.258 -20.984 2.258 1 90.06 147 LYS A O 1
ATOM 1215 N N . MET A 1 148 ? 7.84 -18.812 2.455 1 91.06 148 MET A N 1
ATOM 1216 C CA . MET A 1 148 ? 6.648 -19.047 3.26 1 91.06 148 MET A CA 1
ATOM 1217 C C . MET A 1 148 ? 5.602 -19.828 2.469 1 91.06 148 MET A C 1
ATOM 1219 O O . MET A 1 148 ? 4.98 -20.75 2.994 1 91.06 148 MET A O 1
ATOM 1223 N N . ILE A 1 149 ? 5.414 -19.453 1.273 1 87.44 149 ILE A N 1
ATOM 1224 C CA . ILE A 1 149 ? 4.438 -20.125 0.42 1 87.44 149 ILE A CA 1
ATOM 1225 C C . ILE A 1 149 ? 4.879 -21.562 0.146 1 87.44 149 ILE A C 1
ATOM 1227 O O . ILE A 1 149 ? 4.07 -22.484 0.209 1 87.44 149 ILE A O 1
ATOM 1231 N N . GLN A 1 150 ? 6.125 -21.703 -0.152 1 83.38 150 GLN A N 1
ATOM 1232 C CA . GLN A 1 150 ? 6.672 -23.031 -0.476 1 83.38 150 GLN A CA 1
ATOM 1233 C C . GLN A 1 150 ? 6.562 -23.969 0.714 1 83.38 150 GLN A C 1
ATOM 1235 O O . GLN A 1 150 ? 6.398 -25.188 0.537 1 83.38 150 GLN A O 1
ATOM 1240 N N . GLN A 1 151 ? 6.637 -23.438 1.859 1 85.56 151 GLN A N 1
ATOM 1241 C CA . GLN A 1 151 ? 6.641 -24.25 3.068 1 85.56 151 GLN A CA 1
ATOM 1242 C C . GLN A 1 151 ? 5.219 -24.5 3.572 1 85.56 151 GLN A C 1
ATOM 1244 O O . GLN A 1 151 ? 5.016 -25.203 4.559 1 85.56 151 GLN A O 1
ATOM 1249 N N . ALA A 1 152 ? 4.309 -23.906 2.969 1 86.62 152 ALA A N 1
ATOM 1250 C CA . ALA A 1 152 ? 2.924 -24.062 3.404 1 86.62 152 ALA A CA 1
ATOM 1251 C C . ALA A 1 152 ? 2.494 -25.531 3.352 1 86.62 152 ALA A C 1
ATOM 1253 O O . ALA A 1 152 ? 2.834 -26.25 2.41 1 86.62 152 ALA A O 1
ATOM 1254 N N . GLN A 1 153 ? 1.595 -25.969 4.32 1 82.88 153 GLN A N 1
ATOM 1255 C CA . GLN A 1 153 ? 1.186 -27.359 4.41 1 82.88 153 GLN A CA 1
ATOM 1256 C C . GLN A 1 153 ? -0.335 -27.5 4.434 1 82.88 153 GLN A C 1
ATOM 1258 O O . GLN A 1 153 ? -0.876 -28.578 4.211 1 82.88 153 GLN A O 1
ATOM 1263 N N . LYS A 1 154 ? -0.985 -26.484 4.734 1 84 154 LYS A N 1
ATOM 1264 C CA . LYS A 1 154 ? -2.426 -26.609 4.934 1 84 154 LYS A CA 1
ATOM 1265 C C . LYS A 1 154 ? -3.195 -25.672 4.016 1 84 154 LYS A C 1
ATOM 1267 O O . LYS A 1 154 ? -4.148 -26.078 3.352 1 84 154 LYS A O 1
ATOM 1272 N N . ILE A 1 155 ? -2.809 -24.391 4.141 1 86.62 155 ILE A N 1
ATOM 1273 C CA . ILE A 1 155 ? -3.615 -23.422 3.414 1 86.62 155 ILE A CA 1
ATOM 1274 C C . ILE A 1 155 ? -2.781 -22.172 3.131 1 86.62 155 ILE A C 1
ATOM 1276 O O . ILE A 1 155 ? -1.906 -21.812 3.922 1 86.62 155 ILE A O 1
ATOM 1280 N N . VAL A 1 156 ? -3.061 -21.516 1.986 1 89.12 156 VAL A N 1
ATOM 1281 C CA . VAL A 1 156 ? -2.52 -20.203 1.667 1 89.12 156 VAL A CA 1
ATOM 1282 C C . VAL A 1 156 ? -3.654 -19.266 1.276 1 89.12 156 VAL A C 1
ATOM 1284 O O . VAL A 1 156 ? -4.445 -19.562 0.38 1 89.12 156 VAL A O 1
ATOM 1287 N N . CYS A 1 157 ? -3.785 -18.156 1.981 1 92.06 157 CYS A N 1
ATOM 1288 C CA . CYS A 1 157 ? -4.758 -17.125 1.681 1 92.06 157 CYS A CA 1
ATOM 1289 C C . CYS A 1 157 ? -4.062 -15.797 1.373 1 92.06 157 CYS A C 1
ATOM 1291 O O . CYS A 1 157 ? -3.221 -15.344 2.146 1 92.06 157 CYS A O 1
ATOM 1293 N N . VAL A 1 158 ? -4.457 -15.266 0.272 1 94 158 VAL A N 1
ATOM 1294 C CA . VAL A 1 158 ? -3.814 -14.016 -0.131 1 94 158 VAL A CA 1
ATOM 1295 C C . VAL A 1 158 ? -4.879 -12.961 -0.433 1 94 158 VAL A C 1
ATOM 1297 O O . VAL A 1 158 ? -5.828 -13.227 -1.176 1 94 158 VAL A O 1
ATOM 1300 N N . SER A 1 159 ? -4.816 -11.812 0.164 1 96.81 159 SER A N 1
ATOM 1301 C CA . SER A 1 159 ? -5.535 -10.609 -0.232 1 96.81 159 SER A CA 1
ATOM 1302 C C . SER A 1 159 ? -4.574 -9.508 -0.676 1 96.81 159 SER A C 1
ATOM 1304 O O . SER A 1 159 ? -3.811 -8.977 0.135 1 96.81 159 SER A O 1
ATOM 1306 N N . MET A 1 160 ? -4.602 -9.219 -1.955 1 95.56 160 MET A N 1
ATOM 1307 C CA . MET A 1 160 ? -3.545 -8.391 -2.52 1 95.56 160 MET A CA 1
ATOM 1308 C C . MET A 1 160 ? -4.121 -7.336 -3.457 1 95.56 160 MET A C 1
ATOM 1310 O O . MET A 1 160 ? -4.93 -7.652 -4.332 1 95.56 160 MET A O 1
ATOM 1314 N N . TYR A 1 161 ? -3.662 -6.129 -3.242 1 94.31 161 TYR A N 1
ATOM 1315 C CA . TYR A 1 161 ? -4.047 -4.992 -4.074 1 94.31 161 TYR A CA 1
ATOM 1316 C C . TYR A 1 161 ? -3.688 -5.242 -5.531 1 94.31 161 TYR A C 1
ATOM 1318 O O . TYR A 1 161 ? -4.523 -5.062 -6.422 1 94.31 161 TYR A O 1
ATOM 1326 N N . LEU A 1 162 ? -2.506 -5.633 -5.746 1 94.12 162 LEU A N 1
ATOM 1327 C CA . LEU A 1 162 ? -1.99 -5.91 -7.082 1 94.12 162 LEU A CA 1
ATOM 1328 C C . LEU A 1 162 ? -1.146 -7.184 -7.086 1 94.12 162 LEU A C 1
ATOM 1330 O O . LEU A 1 162 ? -0.362 -7.41 -6.16 1 94.12 162 LEU A O 1
ATOM 1334 N N . SER A 1 163 ? -1.356 -8.047 -8.062 1 93.06 163 SER A N 1
ATOM 1335 C CA . SER A 1 163 ? -0.635 -9.305 -8.211 1 93.06 163 SER A CA 1
ATOM 1336 C C . SER A 1 163 ? -0.174 -9.516 -9.648 1 93.06 163 SER A C 1
ATOM 1338 O O . SER A 1 163 ? -0.938 -9.992 -10.492 1 93.06 163 SER A O 1
ATOM 1340 N N . SER A 1 164 ? 1.021 -9.18 -9.922 1 93.81 164 SER A N 1
ATOM 1341 C CA . SER A 1 164 ? 1.496 -9.328 -11.297 1 93.81 164 SER A CA 1
ATOM 1342 C C . SER A 1 164 ? 2.889 -9.953 -11.336 1 93.81 164 SER A C 1
ATOM 1344 O O . SER A 1 164 ? 3.484 -10.078 -12.406 1 93.81 164 SER A O 1
ATOM 1346 N N . ASP A 1 165 ? 3.443 -10.32 -10.234 1 92.56 165 ASP A N 1
ATOM 1347 C CA . ASP A 1 165 ? 4.75 -10.977 -10.219 1 92.56 165 ASP A CA 1
ATOM 1348 C C . ASP A 1 165 ? 4.645 -12.422 -10.695 1 92.56 165 ASP A C 1
ATOM 1350 O O . ASP A 1 165 ? 4.242 -13.305 -9.93 1 92.56 165 ASP A O 1
ATOM 1354 N N . MET A 1 166 ? 5.078 -12.688 -11.789 1 88.56 166 MET A N 1
ATOM 1355 C CA . MET A 1 166 ? 4.906 -13.992 -12.422 1 88.56 166 MET A CA 1
ATOM 1356 C C . MET A 1 166 ? 5.762 -15.055 -11.734 1 88.56 166 MET A C 1
ATOM 1358 O O . MET A 1 166 ? 5.324 -16.188 -11.562 1 88.56 166 MET A O 1
ATOM 1362 N N . SER A 1 167 ? 6.895 -14.656 -11.359 1 84.81 167 SER A N 1
ATOM 1363 C CA . SER A 1 167 ? 7.785 -15.617 -10.719 1 84.81 167 SER A CA 1
ATOM 1364 C C . SER A 1 167 ? 7.234 -16.062 -9.367 1 84.81 167 SER A C 1
ATOM 1366 O O . SER A 1 167 ? 7.324 -17.234 -9.016 1 84.81 167 SER A O 1
ATOM 1368 N N . LEU A 1 168 ? 6.734 -15.156 -8.656 1 86.25 168 LEU A N 1
ATOM 1369 C CA . LEU A 1 168 ? 6.172 -15.469 -7.344 1 86.25 168 LEU A CA 1
ATOM 1370 C C . LEU A 1 168 ? 4.895 -16.297 -7.48 1 86.25 168 LEU A C 1
ATOM 1372 O O . LEU A 1 168 ? 4.699 -17.266 -6.75 1 86.25 168 LEU A O 1
ATOM 1376 N N . LEU A 1 169 ? 4.062 -15.945 -8.398 1 83.94 169 LEU A N 1
ATOM 1377 C CA . LEU A 1 169 ? 2.762 -16.594 -8.562 1 83.94 169 LEU A CA 1
ATOM 1378 C C . LEU A 1 169 ? 2.916 -17.984 -9.148 1 83.94 169 LEU A C 1
ATOM 1380 O O . LEU A 1 169 ? 2.193 -18.906 -8.766 1 83.94 169 LEU A O 1
ATOM 1384 N N . ASP A 1 170 ? 3.773 -18.094 -10.055 1 77.69 170 ASP A N 1
ATOM 1385 C CA . ASP A 1 170 ? 4.008 -19.391 -10.695 1 77.69 170 ASP A CA 1
ATOM 1386 C C . ASP A 1 170 ? 4.438 -20.438 -9.672 1 77.69 170 ASP A C 1
ATOM 1388 O O . ASP A 1 170 ? 3.828 -21.516 -9.586 1 77.69 170 ASP A O 1
ATOM 1392 N N . LYS A 1 171 ? 5.43 -20.156 -9.047 1 66.25 171 LYS A N 1
ATOM 1393 C CA . LYS A 1 171 ? 5.984 -21.109 -8.094 1 66.25 171 LYS A CA 1
ATOM 1394 C C . LYS A 1 171 ? 5.09 -21.25 -6.871 1 66.25 171 LYS A C 1
ATOM 1396 O O . LYS A 1 171 ? 4.848 -22.359 -6.395 1 66.25 171 LYS A O 1
ATOM 1401 N N . ALA A 1 172 ? 4.598 -20.172 -6.504 1 61.03 172 ALA A N 1
ATOM 1402 C CA . ALA A 1 172 ? 3.951 -20.125 -5.195 1 61.03 172 ALA A CA 1
ATOM 1403 C C . ALA A 1 172 ? 2.494 -20.578 -5.285 1 61.03 172 ALA A C 1
ATOM 1405 O O . ALA A 1 172 ? 2.01 -21.312 -4.426 1 61.03 172 ALA A O 1
ATOM 1406 N N . LEU A 1 173 ? 1.994 -20.156 -6.355 1 62.19 173 LEU A N 1
ATOM 1407 C CA . LEU A 1 173 ? 0.548 -20.359 -6.363 1 62.19 173 LEU A CA 1
ATOM 1408 C C . LEU A 1 173 ? 0.16 -21.5 -7.293 1 62.19 173 LEU A C 1
ATOM 1410 O O . LEU A 1 173 ? -0.854 -22.172 -7.078 1 62.19 173 LEU A O 1
ATOM 1414 N N . PHE A 1 174 ? 1.029 -21.703 -8.188 1 63.38 174 PHE A N 1
ATOM 1415 C CA . PHE A 1 174 ? 0.512 -22.609 -9.219 1 63.38 174 PHE A CA 1
ATOM 1416 C C . PHE A 1 174 ? 1.324 -23.891 -9.273 1 63.38 174 PHE A C 1
ATOM 1418 O O . PHE A 1 174 ? 0.776 -24.969 -9.523 1 63.38 174 PHE A O 1
ATOM 1425 N N . ARG A 1 175 ? 2.533 -23.734 -9.391 1 58.72 175 ARG A N 1
ATOM 1426 C CA . ARG A 1 175 ? 3.338 -24.938 -9.57 1 58.72 175 ARG A CA 1
ATOM 1427 C C . ARG A 1 175 ? 3.633 -25.594 -8.227 1 58.72 175 ARG A C 1
ATOM 1429 O O . ARG A 1 175 ? 4.449 -26.516 -8.148 1 58.72 175 ARG A O 1
ATOM 1436 N N . CYS A 1 176 ? 3.109 -24.891 -7.32 1 49.84 176 CYS A N 1
ATOM 1437 C CA . CYS A 1 176 ? 3.377 -25.688 -6.133 1 49.84 176 CYS A CA 1
ATOM 1438 C C . CYS A 1 176 ? 3.229 -27.172 -6.434 1 49.84 176 CYS A C 1
ATOM 1440 O O . CYS A 1 176 ? 2.516 -27.562 -7.363 1 49.84 176 CYS A O 1
ATOM 1442 N N . SER A 1 177 ? 3.957 -28 -5.672 1 43.81 177 SER A N 1
ATOM 1443 C CA . SER A 1 177 ? 4.273 -29.406 -5.852 1 43.81 177 SER A CA 1
ATOM 1444 C C . SER A 1 177 ? 3.051 -30.188 -6.316 1 43.81 177 SER A C 1
ATOM 1446 O O . SER A 1 177 ? 1.917 -29.828 -6 1 43.81 177 SER A O 1
ATOM 1448 N N . GLN A 1 178 ? 3.221 -30.891 -7.469 1 43 178 GLN A N 1
ATOM 1449 C CA . GLN A 1 178 ? 2.41 -32.062 -7.824 1 43 178 GLN A CA 1
ATOM 1450 C C . GLN A 1 178 ? 1.463 -32.438 -6.688 1 43 178 GLN A C 1
ATOM 1452 O O . GLN A 1 178 ? 0.413 -33.031 -6.922 1 43 178 GLN A O 1
ATOM 1457 N N . PHE A 1 179 ? 2.012 -32.188 -5.477 1 44.44 179 PHE A N 1
ATOM 1458 C CA . PHE A 1 179 ? 1.392 -32.688 -4.262 1 44.44 179 PHE A CA 1
ATOM 1459 C C . PHE A 1 179 ? 0.659 -31.594 -3.514 1 44.44 179 PHE A C 1
ATOM 1461 O O . PHE A 1 179 ? 0.275 -31.766 -2.355 1 44.44 179 PHE A O 1
ATOM 1468 N N . SER A 1 180 ? 0.693 -30.328 -3.996 1 52.66 180 SER A N 1
ATOM 1469 C CA . SER A 1 180 ? 0.153 -29.297 -3.127 1 52.66 180 SER A CA 1
ATOM 1470 C C . SER A 1 180 ? -1.369 -29.359 -3.061 1 52.66 180 SER A C 1
ATOM 1472 O O . SER A 1 180 ? -2.059 -28.875 -3.963 1 52.66 180 SER A O 1
ATOM 1474 N N . LEU A 1 181 ? -1.688 -30.375 -2.523 1 60.91 181 LEU A N 1
ATOM 1475 C CA . LEU A 1 181 ? -3.014 -30.875 -2.158 1 60.91 181 LEU A CA 1
ATOM 1476 C C . LEU A 1 181 ? -3.746 -29.859 -1.287 1 60.91 181 LEU A C 1
ATOM 1478 O O . LEU A 1 181 ? -4.922 -30.047 -0.969 1 60.91 181 LEU A O 1
ATOM 1482 N N . PHE A 1 182 ? -3.086 -28.562 -1.111 1 74.88 182 PHE A N 1
ATOM 1483 C CA . PHE A 1 182 ? -3.85 -27.828 -0.11 1 74.88 182 PHE A CA 1
ATOM 1484 C C . PHE A 1 182 ? -4.559 -26.641 -0.738 1 74.88 182 PHE A C 1
ATOM 1486 O O . PHE A 1 182 ? -4.156 -26.156 -1.799 1 74.88 182 PHE A O 1
ATOM 1493 N N . PRO A 1 183 ? -5.641 -26.219 -0.081 1 77.62 183 PRO A N 1
ATOM 1494 C CA . PRO A 1 183 ? -6.473 -25.109 -0.577 1 77.62 183 PRO A CA 1
ATOM 1495 C C . PRO A 1 183 ? -5.719 -23.781 -0.637 1 77.62 183 PRO A C 1
ATOM 1497 O O . PRO A 1 183 ? -4.926 -23.484 0.256 1 77.62 183 PRO A O 1
ATOM 1500 N N . ARG A 1 184 ? -5.941 -23.109 -1.703 1 80.31 184 ARG A N 1
ATOM 1501 C CA . ARG A 1 184 ? -5.43 -21.766 -1.895 1 80.31 184 ARG A CA 1
ATOM 1502 C C . ARG A 1 184 ? -6.559 -20.781 -2.215 1 80.31 184 ARG A C 1
ATOM 1504 O O . ARG A 1 184 ? -7.34 -21.016 -3.139 1 80.31 184 ARG A O 1
ATOM 1511 N N . TYR A 1 185 ? -6.668 -19.75 -1.378 1 80.12 185 TYR A N 1
ATOM 1512 C CA . TYR A 1 185 ? -7.699 -18.734 -1.56 1 80.12 185 TYR A CA 1
ATOM 1513 C C . TYR A 1 185 ? -7.074 -17.375 -1.857 1 80.12 185 TYR A C 1
ATOM 1515 O O . TYR A 1 185 ? -6.07 -16.984 -1.246 1 80.12 185 TYR A O 1
ATOM 1523 N N . LYS A 1 186 ? -7.664 -16.75 -2.854 1 85.62 186 LYS A N 1
ATOM 1524 C CA . LYS A 1 186 ? -7.129 -15.43 -3.193 1 85.62 186 LYS A CA 1
ATOM 1525 C C . LYS A 1 186 ? -8.25 -14.422 -3.43 1 85.62 186 LYS A C 1
ATOM 1527 O O . LYS A 1 186 ? -9.234 -14.727 -4.105 1 85.62 186 LYS A O 1
ATOM 1532 N N . THR A 1 187 ? -8.18 -13.32 -2.801 1 85.25 187 THR A N 1
ATOM 1533 C CA . THR A 1 187 ? -9.008 -12.164 -3.141 1 85.25 187 THR A CA 1
ATOM 1534 C C . THR A 1 187 ? -8.18 -11.102 -3.855 1 85.25 187 THR A C 1
ATOM 1536 O O . THR A 1 187 ? -7.039 -10.828 -3.467 1 85.25 187 THR A O 1
ATOM 1539 N N . VAL A 1 188 ? -8.734 -10.562 -4.918 1 88.81 188 VAL A N 1
ATOM 1540 C CA . VAL A 1 188 ? -8.047 -9.562 -5.727 1 88.81 188 VAL A CA 1
ATOM 1541 C C . VAL A 1 188 ? -8.906 -8.312 -5.844 1 88.81 188 VAL A C 1
ATOM 1543 O O . VAL A 1 188 ? -10.141 -8.391 -5.844 1 88.81 188 VAL A O 1
ATOM 1546 N N . ASN A 1 189 ? -8.234 -7.227 -5.848 1 92.25 189 ASN A N 1
ATOM 1547 C CA . ASN A 1 189 ? -8.922 -5.969 -6.129 1 92.25 189 ASN A CA 1
ATOM 1548 C C . ASN A 1 189 ? -9.641 -6.012 -7.473 1 92.25 189 ASN A C 1
ATOM 1550 O O . ASN A 1 189 ? -9.039 -6.355 -8.492 1 92.25 189 ASN A O 1
ATOM 1554 N N . LEU A 1 190 ? -10.797 -5.566 -7.438 1 91.12 190 LEU A N 1
ATOM 1555 C CA . LEU A 1 190 ? -11.641 -5.645 -8.625 1 91.12 190 LEU A CA 1
ATOM 1556 C C . LEU A 1 190 ? -11.016 -4.887 -9.789 1 91.12 190 LEU A C 1
ATOM 1558 O O . LEU A 1 190 ? -10.969 -5.398 -10.914 1 91.12 190 LEU A O 1
ATOM 1562 N N . ALA A 1 191 ? -10.531 -3.729 -9.5 1 90.56 191 ALA A N 1
ATOM 1563 C CA . ALA A 1 191 ? -9.984 -2.869 -10.547 1 90.56 191 ALA A CA 1
ATOM 1564 C C . ALA A 1 191 ? -8.727 -3.482 -11.164 1 90.56 191 ALA A C 1
ATOM 1566 O O . ALA A 1 191 ? -8.336 -3.123 -12.273 1 90.56 191 ALA A O 1
ATOM 1567 N N . SER A 1 192 ? -8.07 -4.371 -10.438 1 92.81 192 SER A N 1
ATOM 1568 C CA . SER A 1 192 ? -6.828 -4.957 -10.93 1 92.81 192 SER A CA 1
ATOM 1569 C C . SER A 1 192 ? -7.016 -6.426 -11.297 1 92.81 192 SER A C 1
ATOM 1571 O O . SER A 1 192 ? -6.039 -7.148 -11.508 1 92.81 192 SER A O 1
ATOM 1573 N N . CYS A 1 193 ? -8.188 -6.871 -11.352 1 94.12 193 CYS A N 1
ATOM 1574 C CA . CYS A 1 193 ? -8.484 -8.273 -11.625 1 94.12 193 CYS A CA 1
ATOM 1575 C C . CYS A 1 193 ? -8.016 -8.672 -13.016 1 94.12 193 CYS A C 1
ATOM 1577 O O . CYS A 1 193 ? -7.48 -9.766 -13.211 1 94.12 193 CYS A O 1
ATOM 1579 N N . GLN A 1 194 ? -8.172 -7.766 -13.945 1 93.62 194 GLN A N 1
ATOM 1580 C CA . GLN A 1 194 ? -7.781 -8.062 -15.32 1 93.62 194 GLN A CA 1
ATOM 1581 C C . GLN A 1 194 ? -6.27 -8.266 -15.43 1 93.62 194 GLN A C 1
ATOM 1583 O O . GLN A 1 194 ? -5.805 -9.094 -16.203 1 93.62 194 GLN A O 1
ATOM 1588 N N . VAL A 1 195 ? -5.555 -7.523 -14.711 1 93.12 195 VAL A N 1
ATOM 1589 C CA . VAL A 1 195 ? -4.105 -7.668 -14.695 1 93.12 195 VAL A CA 1
ATOM 1590 C C . VAL A 1 195 ? -3.727 -9.062 -14.195 1 93.12 195 VAL A C 1
ATOM 1592 O O . VAL A 1 195 ? -2.859 -9.719 -14.773 1 93.12 195 VAL A O 1
ATOM 1595 N N . PHE A 1 196 ? -4.367 -9.516 -13.195 1 93.12 196 PHE A N 1
ATOM 1596 C CA . PHE A 1 196 ? -4.113 -10.836 -12.625 1 93.12 196 PHE A CA 1
ATOM 1597 C C . PHE A 1 196 ? -4.449 -11.93 -13.625 1 93.12 196 PHE A C 1
ATOM 1599 O O . PHE A 1 196 ? -3.682 -12.883 -13.797 1 93.12 196 PHE A O 1
ATOM 1606 N N . LEU A 1 197 ? -5.551 -11.766 -14.281 1 92.5 197 LEU A N 1
ATOM 1607 C CA . LEU A 1 197 ? -5.977 -12.75 -15.266 1 92.5 197 LEU A CA 1
ATOM 1608 C C . LEU A 1 197 ? -4.996 -12.82 -16.438 1 92.5 197 LEU A C 1
ATOM 1610 O O . LEU A 1 197 ? -4.695 -13.898 -16.938 1 92.5 197 LEU A O 1
ATOM 1614 N N . CYS A 1 198 ? -4.531 -11.703 -16.812 1 92.38 198 CYS A N 1
ATOM 1615 C CA . CYS A 1 198 ? -3.541 -11.656 -17.891 1 92.38 198 CYS A CA 1
ATOM 1616 C C . CYS A 1 198 ? -2.27 -12.398 -17.484 1 92.38 198 CYS A C 1
ATOM 1618 O O . CYS A 1 198 ? -1.677 -13.109 -18.312 1 92.38 198 CYS A O 1
ATOM 1620 N N . VAL A 1 199 ? -1.886 -12.219 -16.328 1 90.69 199 VAL A N 1
ATOM 1621 C CA . VAL A 1 199 ? -0.705 -12.906 -15.82 1 90.69 199 VAL A CA 1
ATOM 1622 C C . VAL A 1 199 ? -0.951 -14.414 -15.805 1 90.69 199 VAL A C 1
ATOM 1624 O O . VAL A 1 199 ? -0.082 -15.195 -16.203 1 90.69 199 VAL A O 1
ATOM 1627 N N . CYS A 1 200 ? -2.107 -14.812 -15.32 1 88.88 200 CYS A N 1
ATOM 1628 C CA . CYS A 1 200 ? -2.457 -16.219 -15.297 1 88.88 200 CYS A CA 1
ATOM 1629 C C . CYS A 1 200 ? -2.418 -16.812 -16.703 1 88.88 200 CYS A C 1
ATOM 1631 O O . CYS A 1 200 ? -1.944 -17.938 -16.891 1 88.88 200 CYS A O 1
ATOM 1633 N N . SER A 1 201 ? -2.873 -16.094 -17.625 1 89.38 201 SER A N 1
ATOM 1634 C CA . SER A 1 201 ? -2.857 -16.531 -19.016 1 89.38 201 SER A CA 1
ATOM 1635 C C . SER A 1 201 ? -1.43 -16.672 -19.531 1 89.38 201 SER A C 1
ATOM 1637 O O . SER A 1 201 ? -1.1 -17.641 -20.203 1 89.38 201 SER A O 1
ATOM 1639 N N . THR A 1 202 ? -0.67 -15.719 -19.203 1 88.12 202 THR A N 1
ATOM 1640 C CA . THR A 1 202 ? 0.722 -15.727 -19.641 1 88.12 202 THR A CA 1
ATOM 1641 C C . THR A 1 202 ? 1.464 -16.938 -19.062 1 88.12 202 THR A C 1
ATOM 1643 O O . THR A 1 202 ? 2.314 -17.516 -19.719 1 88.12 202 THR A O 1
ATOM 1646 N N . LEU A 1 203 ? 1.132 -17.266 -17.844 1 85.56 203 LEU A N 1
ATOM 1647 C CA . LEU A 1 203 ? 1.769 -18.391 -17.172 1 85.56 203 LEU A CA 1
ATOM 1648 C C . LEU A 1 203 ? 1.177 -19.719 -17.656 1 85.56 203 LEU A C 1
ATOM 1650 O O . LEU A 1 203 ? 1.658 -20.781 -17.281 1 85.56 203 LEU A O 1
ATOM 1654 N N . GLN A 1 204 ? 0.157 -19.656 -18.453 1 82.94 204 GLN A N 1
ATOM 1655 C CA . GLN A 1 204 ? -0.483 -20.828 -19.031 1 82.94 204 GLN A CA 1
ATOM 1656 C C . GLN A 1 204 ? -0.924 -21.812 -17.953 1 82.94 204 GLN A C 1
ATOM 1658 O O . GLN A 1 204 ? -0.604 -23 -18.016 1 82.94 204 GLN A O 1
ATOM 1663 N N . ILE A 1 205 ? -1.665 -21.203 -17.094 1 79.38 205 ILE A N 1
ATOM 1664 C CA . ILE A 1 205 ? -2.17 -22.031 -16.016 1 79.38 205 ILE A CA 1
ATOM 1665 C C . ILE A 1 205 ? -3.176 -23.047 -16.547 1 79.38 205 ILE A C 1
ATOM 1667 O O . ILE A 1 205 ? -4.086 -22.688 -17.297 1 79.38 205 ILE A O 1
ATOM 1671 N N . GLY A 1 206 ? -2.908 -24.281 -16.312 1 75.12 206 GLY A N 1
ATOM 1672 C CA . GLY A 1 206 ? -3.799 -25.344 -16.766 1 75.12 206 GLY A CA 1
ATOM 1673 C C . GLY A 1 206 ? -4.797 -25.766 -15.703 1 75.12 206 GLY A C 1
ATOM 1674 O O . GLY A 1 206 ? -4.949 -25.109 -14.672 1 75.12 206 GLY A O 1
ATOM 1675 N N . THR A 1 207 ? -5.441 -26.812 -16 1 75.31 207 THR A N 1
ATOM 1676 C CA . THR A 1 207 ? -6.461 -27.375 -15.117 1 75.31 207 THR A CA 1
ATOM 1677 C C . THR A 1 207 ? -5.859 -27.734 -13.766 1 75.31 207 THR A C 1
ATOM 1679 O O . THR A 1 207 ? -6.469 -27.5 -12.727 1 75.31 207 THR A O 1
ATOM 1682 N N . SER A 1 208 ? -4.676 -28.234 -13.805 1 73.81 208 SER A N 1
ATOM 1683 C CA . SER A 1 208 ? -4.039 -28.688 -12.57 1 73.81 208 SER A CA 1
ATOM 1684 C C . SER A 1 208 ? -3.715 -27.5 -11.656 1 73.81 208 SER A C 1
ATOM 1686 O O . SER A 1 208 ? -3.787 -27.609 -10.43 1 73.81 208 SER A O 1
ATOM 1688 N N . GLY A 1 209 ? -3.387 -26.422 -12.281 1 71 209 GLY A N 1
ATOM 1689 C CA . GLY A 1 209 ? -3.064 -25.234 -11.508 1 71 209 GLY A CA 1
ATOM 1690 C C . GLY A 1 209 ? -4.273 -24.625 -10.812 1 71 209 GLY A C 1
ATOM 1691 O O . GLY A 1 209 ? -4.141 -24 -9.766 1 71 209 GLY A O 1
ATOM 1692 N N . CYS A 1 210 ? -5.305 -24.953 -11.375 1 75.19 210 CYS A N 1
ATOM 1693 C CA . CYS A 1 210 ? -6.535 -24.359 -10.859 1 75.19 210 CYS A CA 1
ATOM 1694 C C . CYS A 1 210 ? -7.168 -25.25 -9.797 1 75.19 210 CYS A C 1
ATOM 1696 O O . CYS A 1 210 ? -8.094 -24.844 -9.102 1 75.19 210 CYS A O 1
ATOM 1698 N N . TRP A 1 211 ? -6.469 -26.375 -9.695 1 78.06 211 TRP A N 1
ATOM 1699 C CA . TRP A 1 211 ? -7.027 -27.281 -8.695 1 78.06 211 TRP A CA 1
ATOM 1700 C C . TRP A 1 211 ? -6.848 -26.719 -7.289 1 78.06 211 TRP A C 1
ATOM 1702 O O . TRP A 1 211 ? -5.77 -26.234 -6.945 1 78.06 211 TRP A O 1
ATOM 1712 N N . ASN A 1 212 ? -7.781 -26.609 -6.504 1 80.88 212 ASN A N 1
ATOM 1713 C CA . ASN A 1 212 ? -7.781 -26.156 -5.117 1 80.88 212 ASN A CA 1
ATOM 1714 C C . ASN A 1 212 ? -7.461 -24.672 -5.016 1 80.88 212 ASN A C 1
ATOM 1716 O O . ASN A 1 212 ? -6.812 -24.234 -4.062 1 80.88 212 ASN A O 1
ATOM 1720 N N . LEU A 1 213 ? -7.605 -24 -6.117 1 85.19 213 LEU A N 1
ATOM 1721 C CA . LEU A 1 213 ? -7.43 -22.547 -6.117 1 85.19 213 LEU A CA 1
ATOM 1722 C C . LEU A 1 213 ? -8.766 -21.844 -6.316 1 85.19 213 LEU A C 1
ATOM 1724 O O . LEU A 1 213 ? -9.516 -22.172 -7.238 1 85.19 213 LEU A O 1
ATOM 1728 N N . ARG A 1 214 ? -9.102 -21 -5.383 1 89.44 214 ARG A N 1
ATOM 1729 C CA . ARG A 1 214 ? -10.289 -20.156 -5.516 1 89.44 214 ARG A CA 1
ATOM 1730 C C . ARG A 1 214 ? -9.906 -18.688 -5.52 1 89.44 214 ARG A C 1
ATOM 1732 O O . ARG A 1 214 ? -9.188 -18.219 -4.633 1 89.44 214 ARG A O 1
ATOM 1739 N N . VAL A 1 215 ? -10.328 -18.047 -6.578 1 91.56 215 VAL A N 1
ATOM 1740 C CA . VAL A 1 215 ? -10.047 -16.625 -6.711 1 91.56 215 VAL A CA 1
ATOM 1741 C C . VAL A 1 215 ? -11.352 -15.828 -6.699 1 91.56 215 VAL A C 1
ATOM 1743 O O . VAL A 1 215 ? -12.328 -16.219 -7.34 1 91.56 215 VAL A O 1
ATOM 1746 N N . ARG A 1 216 ? -11.367 -14.797 -5.906 1 94.81 216 ARG A N 1
ATOM 1747 C CA . ARG A 1 216 ? -12.516 -13.898 -5.848 1 94.81 216 ARG A CA 1
ATOM 1748 C C . ARG A 1 216 ? -12.078 -12.445 -5.934 1 94.81 216 ARG A C 1
ATOM 1750 O O . ARG A 1 216 ? -10.922 -12.125 -5.672 1 94.81 216 ARG A O 1
ATOM 1757 N N . SER A 1 217 ? -12.977 -11.609 -6.355 1 96.06 217 SER A N 1
ATOM 1758 C CA . SER A 1 217 ? -12.656 -10.195 -6.496 1 96.06 217 SER A CA 1
ATOM 1759 C C . SER A 1 217 ? -13.648 -9.328 -5.734 1 96.06 217 SER A C 1
ATOM 1761 O O . SER A 1 217 ? -14.812 -9.711 -5.559 1 96.06 217 SER A O 1
ATOM 1763 N N . LEU A 1 218 ? -13.148 -8.25 -5.25 1 95.31 218 LEU A N 1
ATOM 1764 C CA . LEU A 1 218 ? -13.992 -7.285 -4.551 1 95.31 218 LEU A CA 1
ATOM 1765 C C . LEU A 1 218 ? -13.406 -5.883 -4.645 1 95.31 218 LEU A C 1
ATOM 1767 O O . LEU A 1 218 ? -12.188 -5.715 -4.727 1 95.31 218 LEU A O 1
ATOM 1771 N N . PRO A 1 219 ? -14.289 -4.883 -4.703 1 95.12 219 PRO A N 1
ATOM 1772 C CA . PRO A 1 219 ? -13.82 -3.498 -4.652 1 95.12 219 PRO A CA 1
ATOM 1773 C C . PRO A 1 219 ? -13.57 -3.006 -3.229 1 95.12 219 PRO A C 1
ATOM 1775 O O . PRO A 1 219 ? -13.344 -3.814 -2.324 1 95.12 219 PRO A O 1
ATOM 1778 N N . GLY A 1 220 ? -13.477 -1.73 -3.049 1 96.19 220 GLY A N 1
ATOM 1779 C CA . GLY A 1 220 ? -13.406 -1.15 -1.716 1 96.19 220 GLY A CA 1
ATOM 1780 C C . GLY A 1 220 ? -14.758 -1.095 -1.021 1 96.19 220 GLY A C 1
ATOM 1781 O O . GLY A 1 220 ? -15.695 -1.782 -1.421 1 96.19 220 GLY A O 1
ATOM 1782 N N . VAL A 1 221 ? -14.789 -0.399 0.07 1 94.25 221 VAL A N 1
ATOM 1783 C CA . VAL A 1 221 ? -16.031 -0.17 0.806 1 94.25 221 VAL A CA 1
ATOM 1784 C C . VAL A 1 221 ? -17.016 0.617 -0.064 1 94.25 221 VAL A C 1
ATOM 1786 O O . VAL A 1 221 ? -18.203 0.322 -0.084 1 94.25 221 VAL A O 1
ATOM 1789 N N . GLY A 1 222 ? -16.484 1.594 -0.688 1 93.19 222 GLY A N 1
ATOM 1790 C CA . GLY A 1 222 ? -17.25 2.393 -1.62 1 93.19 222 GLY A CA 1
ATOM 1791 C C . GLY A 1 222 ? -18.094 3.457 -0.938 1 93.19 222 GLY A C 1
ATOM 1792 O O . GLY A 1 222 ? -17.984 3.658 0.273 1 93.19 222 GLY A O 1
ATOM 1793 N N . LEU A 1 223 ? -18.766 4.215 -1.771 1 93.5 223 LEU A N 1
ATOM 1794 C CA . LEU A 1 223 ? -19.656 5.289 -1.36 1 93.5 223 LEU A CA 1
ATOM 1795 C C . LEU A 1 223 ? -20.875 5.359 -2.271 1 93.5 223 LEU A C 1
ATOM 1797 O O . LEU A 1 223 ? -20.734 5.473 -3.492 1 93.5 223 LEU A O 1
ATOM 1801 N N . SER A 1 224 ? -22.016 5.254 -1.656 1 92.56 224 SER A N 1
ATOM 1802 C CA . SER A 1 224 ? -23.25 5.332 -2.432 1 92.56 224 SER A CA 1
ATOM 1803 C C . SER A 1 224 ? -23.719 6.773 -2.568 1 92.56 224 SER A C 1
ATOM 1805 O O . SER A 1 224 ? -23.797 7.5 -1.577 1 92.56 224 SER A O 1
ATOM 1807 N N . LEU A 1 225 ? -23.922 7.105 -3.758 1 92.69 225 LEU A N 1
ATOM 1808 C CA . LEU A 1 225 ? -24.484 8.406 -4.098 1 92.69 225 LEU A CA 1
ATOM 1809 C C . LEU A 1 225 ? -25.828 8.258 -4.789 1 92.69 225 LEU A C 1
ATOM 1811 O O . LEU A 1 225 ? -26.219 7.148 -5.172 1 92.69 225 LEU A O 1
ATOM 1815 N N . SER A 1 226 ? -26.578 9.32 -4.918 1 90.38 226 SER A N 1
ATOM 1816 C CA . SER A 1 226 ? -27.875 9.258 -5.574 1 90.38 226 SER A CA 1
ATOM 1817 C C . SER A 1 226 ? -27.734 8.914 -7.051 1 90.38 226 SER A C 1
ATOM 1819 O O . SER A 1 226 ? -28.609 8.25 -7.625 1 90.38 226 SER A O 1
ATOM 1821 N N . CYS A 1 227 ? -26.656 9.32 -7.609 1 89.06 227 CYS A N 1
ATOM 1822 C CA . CYS A 1 227 ? -26.5 9.172 -9.047 1 89.06 227 CYS A CA 1
ATOM 1823 C C . CYS A 1 227 ? -25.688 7.918 -9.375 1 89.06 227 CYS A C 1
ATOM 1825 O O . CYS A 1 227 ? -25.578 7.531 -10.539 1 89.06 227 CYS A O 1
ATOM 1827 N N . GLY A 1 228 ? -25.109 7.375 -8.383 1 91.81 228 GLY A N 1
ATOM 1828 C CA . GLY A 1 228 ? -24.25 6.234 -8.641 1 91.81 228 GLY A CA 1
ATOM 1829 C C . GLY A 1 228 ? -23.469 5.781 -7.418 1 91.81 228 GLY A C 1
ATOM 1830 O O . GLY A 1 228 ? -23.812 6.145 -6.289 1 91.81 228 GLY A O 1
ATOM 1831 N N . ARG A 1 229 ? -22.484 4.898 -7.773 1 93.25 229 ARG A N 1
ATOM 1832 C CA . ARG A 1 229 ? -21.703 4.355 -6.668 1 93.25 229 ARG A CA 1
ATOM 1833 C C . ARG A 1 229 ? -20.203 4.445 -6.965 1 93.25 229 ARG A C 1
ATOM 1835 O O . ARG A 1 229 ? -19.766 4.109 -8.07 1 93.25 229 ARG A O 1
ATOM 1842 N N . VAL A 1 230 ? -19.531 4.945 -5.996 1 93.5 230 VAL A N 1
ATOM 1843 C CA . VAL A 1 230 ? -18.078 4.887 -6.035 1 93.5 230 VAL A CA 1
ATOM 1844 C C . VAL A 1 230 ? -17.594 3.572 -5.422 1 93.5 230 VAL A C 1
ATOM 1846 O O . VAL A 1 230 ? -17.906 3.273 -4.266 1 93.5 230 VAL A O 1
ATOM 1849 N N . ARG A 1 231 ? -16.906 2.738 -6.055 1 92.19 231 ARG A N 1
ATOM 1850 C CA . ARG A 1 231 ? -16.578 1.38 -5.629 1 92.19 231 ARG A CA 1
ATOM 1851 C C . ARG A 1 231 ? -15.406 1.38 -4.648 1 92.19 231 ARG A C 1
ATOM 1853 O O . ARG A 1 231 ? -15.32 0.506 -3.781 1 92.19 231 ARG A O 1
ATOM 1860 N N . GLY A 1 232 ? -14.477 2.354 -4.73 1 94.38 232 GLY A N 1
ATOM 1861 C CA . GLY A 1 232 ? -13.273 2.324 -3.92 1 94.38 232 GLY A CA 1
ATOM 1862 C C . GLY A 1 232 ? -12.297 1.245 -4.344 1 94.38 232 GLY A C 1
ATOM 1863 O O . GLY A 1 232 ? -12.438 0.655 -5.414 1 94.38 232 GLY A O 1
ATOM 1864 N N . THR A 1 233 ? -11.305 0.968 -3.459 1 96.5 233 THR A N 1
ATOM 1865 C CA . THR A 1 233 ? -10.227 0.05 -3.805 1 96.5 233 THR A CA 1
ATOM 1866 C C . THR A 1 233 ? -9.953 -0.924 -2.66 1 96.5 233 THR A C 1
ATOM 1868 O O . THR A 1 233 ? -9.977 -0.537 -1.49 1 96.5 233 THR A O 1
ATOM 1871 N N . LEU A 1 234 ? -9.82 -2.189 -2.98 1 97.69 234 LEU A N 1
ATOM 1872 C CA . LEU A 1 234 ? -9.234 -3.131 -2.031 1 97.69 234 LEU A CA 1
ATOM 1873 C C . LEU A 1 234 ? -7.727 -2.938 -1.927 1 97.69 234 LEU A C 1
ATOM 1875 O O . LEU A 1 234 ? -6.969 -3.496 -2.723 1 97.69 234 LEU A O 1
ATOM 1879 N N . SER A 1 235 ? -7.293 -2.264 -0.917 1 97.75 235 SER A N 1
ATOM 1880 C CA . SER 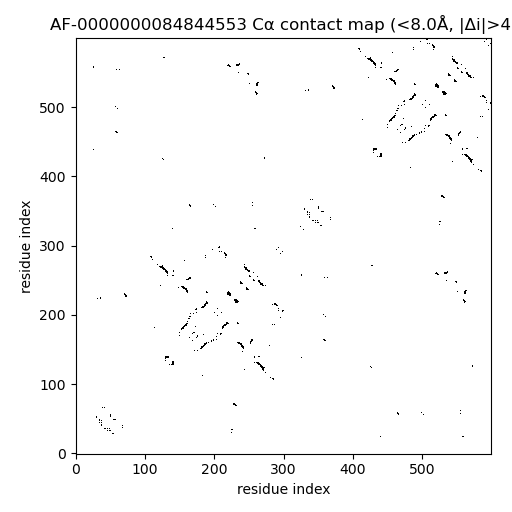A 1 235 ? -5.887 -1.901 -0.791 1 97.75 235 SER A CA 1
ATOM 1881 C C . SER A 1 235 ? -5.148 -2.863 0.134 1 97.75 235 SER A C 1
ATOM 1883 O O . SER A 1 235 ? -4.004 -2.609 0.52 1 97.75 235 SER A O 1
ATOM 1885 N N . HIS A 1 236 ? -5.719 -3.949 0.473 1 97.88 236 HIS A N 1
ATOM 1886 C CA . HIS A 1 236 ? -5.098 -4.93 1.354 1 97.88 236 HIS A CA 1
ATOM 1887 C C . HIS A 1 236 ? -3.83 -5.508 0.731 1 97.88 236 HIS A C 1
ATOM 1889 O O . HIS A 1 236 ? -3.754 -5.672 -0.489 1 97.88 236 HIS A O 1
ATOM 1895 N N . ARG A 1 237 ? -2.904 -5.801 1.535 1 97.88 237 ARG A N 1
ATOM 1896 C CA . ARG A 1 237 ? -1.665 -6.5 1.207 1 97.88 237 ARG A CA 1
ATOM 1897 C C . ARG A 1 237 ? -1.257 -7.449 2.328 1 97.88 237 ARG A C 1
ATOM 1899 O O . ARG A 1 237 ? -0.295 -7.188 3.053 1 97.88 237 ARG A O 1
ATOM 1906 N N . PHE A 1 238 ? -1.938 -8.555 2.367 1 98.19 238 PHE A N 1
ATOM 1907 C CA . PHE A 1 238 ? -1.548 -9.508 3.393 1 98.19 238 PHE A CA 1
ATOM 1908 C C . PHE A 1 238 ? -1.782 -10.938 2.914 1 98.19 238 PHE A C 1
ATOM 1910 O O . PHE A 1 238 ? -2.494 -11.164 1.934 1 98.19 238 PHE A O 1
ATOM 1917 N N . MET A 1 239 ? -1.159 -11.852 3.494 1 96.12 239 MET A N 1
ATOM 1918 C CA . MET A 1 239 ? -1.193 -13.289 3.203 1 96.12 239 MET A CA 1
ATOM 1919 C C . MET A 1 239 ? -1.165 -14.102 4.488 1 96.12 239 MET A C 1
ATOM 1921 O O . MET A 1 239 ? -0.493 -13.727 5.453 1 96.12 239 MET A O 1
ATOM 1925 N N . ILE A 1 240 ? -1.9 -15.133 4.492 1 95.06 240 ILE A N 1
ATOM 1926 C CA . ILE A 1 240 ? -1.924 -16.078 5.609 1 95.06 240 ILE A CA 1
ATOM 1927 C C . ILE A 1 240 ? -1.454 -17.453 5.133 1 95.06 240 ILE A C 1
ATOM 1929 O O . ILE A 1 240 ? -1.859 -17.906 4.066 1 95.06 240 ILE A O 1
ATOM 1933 N N . VAL A 1 241 ? -0.62 -18.031 5.898 1 92 241 VAL A N 1
ATOM 1934 C CA . VAL A 1 241 ? -0.118 -19.359 5.574 1 92 241 VAL A CA 1
ATOM 1935 C C . VAL A 1 241 ? -0.398 -20.312 6.73 1 92 241 VAL A C 1
ATOM 1937 O O . VAL A 1 241 ? -0.02 -20.047 7.871 1 92 241 VAL A O 1
ATOM 1940 N N . ASP A 1 242 ? -1.106 -21.344 6.488 1 88.25 242 ASP A N 1
ATOM 1941 C CA . ASP A 1 242 ? -1.393 -22.469 7.371 1 88.25 242 ASP A CA 1
ATOM 1942 C C . ASP A 1 242 ? -2.164 -22.016 8.609 1 88.25 242 ASP A C 1
ATOM 1944 O O . ASP A 1 242 ? -2.211 -22.719 9.609 1 88.25 242 ASP A O 1
ATOM 1948 N N . GLY A 1 243 ? -2.568 -20.797 8.664 1 88.5 243 GLY A N 1
ATOM 1949 C CA . GLY A 1 243 ? -3.379 -20.297 9.758 1 88.5 243 GLY A CA 1
ATOM 1950 C C . GLY A 1 243 ? -2.555 -19.828 10.945 1 88.5 243 GLY A C 1
ATOM 1951 O O . GLY A 1 243 ? -3.1 -19.328 11.93 1 88.5 243 GLY A O 1
ATOM 1952 N N . ASP A 1 244 ? -1.273 -19.938 10.828 1 92.06 244 ASP A N 1
ATOM 1953 C CA . ASP A 1 244 ? -0.48 -19.578 11.992 1 92.06 244 ASP A CA 1
ATOM 1954 C C . ASP A 1 244 ? 0.587 -18.547 11.633 1 92.06 244 ASP A C 1
ATOM 1956 O O . ASP A 1 244 ? 1.317 -18.062 12.508 1 92.06 244 ASP A O 1
ATOM 1960 N N . LYS A 1 245 ? 0.692 -18.203 10.352 1 95.5 245 LYS A N 1
ATOM 1961 C CA . LYS A 1 245 ? 1.603 -17.156 9.906 1 95.5 245 LYS A CA 1
ATOM 1962 C C . LYS A 1 245 ? 0.875 -16.125 9.039 1 95.5 245 LYS A C 1
ATOM 1964 O O . LYS A 1 245 ? 0.006 -16.484 8.234 1 95.5 245 LYS A O 1
ATOM 1969 N N . ALA A 1 246 ? 1.217 -14.953 9.242 1 97.5 246 ALA A N 1
ATOM 1970 C CA . ALA A 1 246 ? 0.662 -13.891 8.414 1 97.5 246 ALA A CA 1
ATOM 1971 C C . ALA A 1 246 ? 1.747 -12.906 7.98 1 97.5 246 ALA A C 1
ATOM 1973 O O . ALA A 1 246 ? 2.732 -12.703 8.695 1 97.5 246 ALA A O 1
ATOM 1974 N N . VAL A 1 247 ? 1.614 -12.406 6.816 1 98.25 247 VAL A N 1
ATOM 1975 C CA . VAL A 1 247 ? 2.473 -11.352 6.281 1 98.25 247 VAL A CA 1
ATOM 1976 C C . VAL A 1 247 ? 1.625 -10.148 5.879 1 98.25 247 VAL A C 1
ATOM 1978 O O . VAL A 1 247 ? 0.589 -10.297 5.227 1 98.25 247 VAL A O 1
ATOM 1981 N N . SER A 1 248 ? 1.975 -8.969 6.309 1 98.44 248 SER A N 1
ATOM 1982 C CA . SER A 1 248 ? 1.275 -7.742 5.934 1 98.44 248 SER A CA 1
ATOM 1983 C C . SER A 1 248 ? 2.236 -6.562 5.844 1 98.44 248 SER A C 1
ATOM 1985 O O . SER A 1 248 ? 3.309 -6.578 6.453 1 98.44 248 SER A O 1
ATOM 1987 N N . GLY A 1 249 ? 1.893 -5.598 5.051 1 98 249 GLY A N 1
ATOM 1988 C CA . GLY A 1 249 ? 2.721 -4.414 4.91 1 98 249 GLY A CA 1
ATOM 1989 C C . GLY A 1 249 ? 2.422 -3.625 3.648 1 98 249 GLY A C 1
ATOM 1990 O O . GLY A 1 249 ? 1.26 -3.463 3.271 1 98 249 GLY A O 1
ATOM 1991 N N . SER A 1 250 ? 3.518 -3.121 3.109 1 98.06 250 SER A N 1
ATOM 1992 C CA . SER A 1 250 ? 3.348 -2.264 1.94 1 98.06 250 SER A CA 1
ATOM 1993 C C . SER A 1 250 ? 3.846 -2.953 0.674 1 98.06 250 SER A C 1
ATOM 1995 O O . SER A 1 250 ? 3.869 -2.348 -0.4 1 98.06 250 SER A O 1
ATOM 1997 N N . TYR A 1 251 ? 4.211 -4.219 0.756 1 97.75 251 TYR A N 1
ATOM 1998 C CA . TYR A 1 251 ? 4.723 -4.996 -0.366 1 97.75 251 TYR A CA 1
ATOM 1999 C C . TYR A 1 251 ? 3.586 -5.605 -1.177 1 97.75 251 TYR A C 1
ATOM 2001 O O . TYR A 1 251 ? 2.744 -6.324 -0.634 1 97.75 251 TYR A O 1
ATOM 2009 N N . SER A 1 252 ? 3.525 -5.273 -2.439 1 96.56 252 SER A N 1
ATOM 2010 C CA . SER A 1 252 ? 2.594 -5.902 -3.371 1 96.56 252 SER A CA 1
ATOM 2011 C C . SER A 1 252 ? 3.279 -6.992 -4.188 1 96.56 252 SER A C 1
ATOM 2013 O O . SER A 1 252 ? 4.492 -6.953 -4.391 1 96.56 252 SER A O 1
ATOM 2015 N N . PHE A 1 253 ? 2.508 -7.941 -4.645 1 94.62 253 PHE A N 1
ATOM 2016 C CA . PHE A 1 253 ? 3.072 -9.008 -5.469 1 94.62 253 PHE A CA 1
ATOM 2017 C C . PHE A 1 253 ? 3.297 -8.523 -6.898 1 94.62 253 PHE A C 1
ATOM 2019 O O . PHE A 1 253 ? 2.668 -9.023 -7.832 1 94.62 253 PHE A O 1
ATOM 2026 N N . THR A 1 254 ? 4.203 -7.633 -7.055 1 95.56 254 THR A N 1
ATOM 2027 C CA . THR A 1 254 ? 4.574 -7.109 -8.367 1 95.56 254 THR A CA 1
ATOM 2028 C C . THR A 1 254 ? 6.09 -7.16 -8.555 1 95.56 254 THR A C 1
ATOM 2030 O O . THR A 1 254 ? 6.84 -7.207 -7.582 1 95.56 254 THR A O 1
ATOM 2033 N N . TRP A 1 255 ? 6.48 -7.195 -9.766 1 94.06 255 TRP A N 1
ATOM 2034 C CA . TRP A 1 255 ? 7.91 -7.164 -10.062 1 94.06 255 TRP A CA 1
ATOM 2035 C C . TRP A 1 255 ? 8.555 -5.898 -9.516 1 94.06 255 TRP A C 1
ATOM 2037 O O . TRP A 1 255 ? 9.617 -5.953 -8.891 1 94.06 255 TRP A O 1
ATOM 2047 N N . SER A 1 256 ? 7.93 -4.762 -9.664 1 95.12 256 SER A N 1
ATOM 2048 C CA . SER A 1 256 ? 8.477 -3.48 -9.219 1 95.12 256 SER A CA 1
ATOM 2049 C C . SER A 1 256 ? 8.656 -3.451 -7.707 1 95.12 256 SER A C 1
ATOM 2051 O O . SER A 1 256 ? 9.625 -2.871 -7.207 1 95.12 256 SER A O 1
ATOM 2053 N N . SER A 1 257 ? 7.734 -4.035 -6.973 1 96.31 257 SER A N 1
ATOM 2054 C CA . SER A 1 257 ? 7.84 -4.047 -5.516 1 96.31 257 SER A CA 1
ATOM 2055 C C . SER A 1 257 ? 9.078 -4.801 -5.055 1 96.31 257 SER A C 1
ATOM 2057 O O . SER A 1 257 ? 9.656 -4.488 -4.008 1 96.31 257 SER A O 1
ATOM 2059 N N . SER A 1 258 ? 9.508 -5.738 -5.84 1 93.88 258 SER A N 1
ATOM 2060 C CA . SER A 1 258 ? 10.656 -6.547 -5.457 1 93.88 258 SER A CA 1
ATOM 2061 C C . SER A 1 258 ? 11.953 -5.949 -5.992 1 93.88 258 SER A C 1
ATOM 2063 O O . SER A 1 258 ? 13.047 -6.309 -5.543 1 93.88 258 SER A O 1
ATOM 2065 N N . ARG A 1 259 ? 11.82 -4.988 -6.922 1 93.38 259 ARG A N 1
ATOM 2066 C CA . ARG A 1 259 ? 13.039 -4.566 -7.609 1 93.38 259 ARG A CA 1
ATOM 2067 C C . ARG A 1 259 ? 13.273 -3.068 -7.441 1 93.38 259 ARG A C 1
ATOM 2069 O O . ARG A 1 259 ? 14.336 -2.648 -6.969 1 93.38 259 ARG A O 1
ATOM 2076 N N . THR A 1 260 ? 12.289 -2.285 -7.758 1 94.38 260 THR A N 1
ATOM 2077 C CA . THR A 1 260 ? 12.57 -0.862 -7.926 1 94.38 260 THR A CA 1
ATOM 2078 C C . THR A 1 260 ? 11.945 -0.053 -6.789 1 94.38 260 THR A C 1
ATOM 2080 O O . THR A 1 260 ? 12.383 1.066 -6.508 1 94.38 260 THR A O 1
ATOM 2083 N N . ASN A 1 261 ? 10.93 -0.561 -6.168 1 96.62 261 ASN A N 1
ATOM 2084 C CA . ASN A 1 261 ? 10.219 0.195 -5.141 1 96.62 261 ASN A CA 1
ATOM 2085 C C . ASN A 1 261 ? 10.828 -0.031 -3.758 1 96.62 261 ASN A C 1
ATOM 2087 O O . ASN A 1 261 ? 11.641 -0.938 -3.574 1 96.62 261 ASN A O 1
ATOM 2091 N N . ARG A 1 262 ? 10.477 0.851 -2.838 1 97.44 262 ARG A N 1
ATOM 2092 C CA . ARG A 1 262 ? 10.781 0.667 -1.423 1 97.44 262 ARG A CA 1
ATOM 2093 C C . ARG A 1 262 ? 9.531 0.264 -0.642 1 97.44 262 ARG A C 1
ATOM 2095 O O . ARG A 1 262 ? 8.469 0.859 -0.813 1 97.44 262 ARG A O 1
ATOM 2102 N N . ASN A 1 263 ? 9.641 -0.703 0.115 1 97.94 263 ASN A N 1
ATOM 2103 C CA . ASN A 1 263 ? 8.516 -1.188 0.904 1 97.94 263 ASN A CA 1
ATOM 2104 C C . ASN A 1 263 ? 8.984 -2.059 2.068 1 97.94 263 ASN A C 1
ATOM 2106 O O . ASN A 1 263 ? 10.18 -2.18 2.318 1 97.94 263 ASN A O 1
ATOM 2110 N N . LEU A 1 264 ? 8.039 -2.541 2.838 1 98.19 264 LEU A N 1
ATOM 2111 C CA . LEU A 1 264 ? 8.367 -3.406 3.967 1 98.19 264 LEU A CA 1
ATOM 2112 C C . LEU A 1 264 ? 7.238 -4.395 4.234 1 98.19 264 LEU A C 1
ATOM 2114 O O . LEU A 1 264 ? 6.117 -4.215 3.75 1 98.19 264 LEU A O 1
ATOM 2118 N N . ILE A 1 265 ? 7.543 -5.465 4.969 1 98.38 265 ILE A N 1
ATOM 2119 C CA . ILE A 1 265 ? 6.539 -6.422 5.418 1 98.38 265 ILE A CA 1
ATOM 2120 C C . ILE A 1 265 ? 6.762 -6.75 6.891 1 98.38 265 ILE A C 1
ATOM 2122 O O . ILE A 1 265 ? 7.887 -6.668 7.391 1 98.38 265 ILE A O 1
ATOM 2126 N N . ASN A 1 266 ? 5.691 -6.992 7.57 1 98.38 266 ASN A N 1
ATOM 2127 C CA . ASN A 1 266 ? 5.664 -7.605 8.898 1 98.38 266 ASN A CA 1
ATOM 2128 C C . ASN A 1 266 ? 5.305 -9.086 8.82 1 98.38 266 ASN A C 1
ATOM 2130 O O . ASN A 1 266 ? 4.23 -9.445 8.336 1 98.38 266 ASN A O 1
ATOM 2134 N N . VAL A 1 267 ? 6.203 -9.898 9.227 1 98.31 267 VAL A N 1
ATOM 2135 C CA . VAL A 1 267 ? 5.898 -11.32 9.367 1 98.31 267 VAL A CA 1
ATOM 2136 C C . VAL A 1 267 ? 5.434 -11.609 10.797 1 98.31 267 VAL A C 1
ATOM 2138 O O . VAL A 1 267 ? 6.168 -11.367 11.758 1 98.31 267 VAL A O 1
ATOM 2141 N N . LEU A 1 268 ? 4.23 -12.125 10.883 1 97.94 268 LEU A N 1
ATOM 2142 C CA . LEU A 1 268 ? 3.584 -12.305 12.18 1 97.94 268 LEU A CA 1
ATOM 2143 C C . LEU A 1 268 ? 3.266 -13.773 12.43 1 97.94 268 LEU A C 1
ATOM 2145 O O . LEU A 1 268 ? 2.867 -14.492 11.508 1 97.94 268 LEU A O 1
ATOM 2149 N N . THR A 1 269 ? 3.428 -14.219 13.625 1 96.06 269 THR A N 1
ATOM 2150 C CA . THR A 1 269 ? 3.004 -15.547 14.062 1 96.06 269 THR A CA 1
ATOM 2151 C C . THR A 1 269 ? 2.232 -15.461 15.375 1 96.06 269 THR A C 1
ATOM 2153 O O . THR A 1 269 ? 2.277 -14.438 16.062 1 96.06 269 THR A O 1
ATOM 2156 N N . GLY A 1 270 ? 1.442 -16.531 15.641 1 93.62 270 GLY A N 1
ATOM 2157 C CA . GLY A 1 270 ? 0.749 -16.609 16.922 1 93.62 270 GLY A CA 1
ATOM 2158 C C . GLY A 1 270 ? -0.688 -16.141 16.844 1 93.62 270 GLY A C 1
ATOM 2159 O O . GLY A 1 270 ? -1.327 -16.219 15.797 1 93.62 270 GLY A O 1
ATOM 2160 N N . GLN A 1 271 ? -1.214 -15.656 17.906 1 91.81 271 GLN A N 1
ATOM 2161 C CA . GLN A 1 271 ? -2.633 -15.367 18.094 1 91.81 271 GLN A CA 1
ATOM 2162 C C . GLN A 1 271 ? -3.096 -14.258 17.172 1 91.81 271 GLN A C 1
ATOM 2164 O O . GLN A 1 271 ? -4.242 -14.258 16.703 1 91.81 271 GLN A O 1
ATOM 2169 N N . ILE A 1 272 ? -2.209 -13.398 16.891 1 94.88 272 ILE A N 1
ATOM 2170 C CA . ILE A 1 272 ? -2.562 -12.219 16.094 1 94.88 272 ILE A CA 1
ATOM 2171 C C . ILE A 1 272 ? -3.027 -12.648 14.711 1 94.88 272 ILE A C 1
ATOM 2173 O O . ILE A 1 272 ? -3.74 -11.906 14.031 1 94.88 272 ILE A O 1
ATOM 2177 N N . VAL A 1 273 ? -2.643 -13.812 14.273 1 95.38 273 VAL A N 1
ATOM 2178 C CA . VAL A 1 273 ? -2.973 -14.297 12.938 1 95.38 273 VAL A CA 1
ATOM 2179 C C . VAL A 1 273 ? -4.48 -14.523 12.82 1 95.38 273 VAL A C 1
ATOM 2181 O O . VAL A 1 273 ? -5.047 -14.438 11.734 1 95.38 273 VAL A O 1
ATOM 2184 N N . GLU A 1 274 ? -5.148 -14.695 13.914 1 92.94 274 GLU A N 1
ATOM 2185 C CA . GLU A 1 274 ? -6.598 -14.883 13.93 1 92.94 274 GLU A CA 1
ATOM 2186 C C . GLU A 1 274 ? -7.316 -13.648 13.391 1 92.94 274 GLU A C 1
ATOM 2188 O O . GLU A 1 274 ? -8.375 -13.766 12.773 1 92.94 274 GLU A O 1
ATOM 2193 N N . THR A 1 275 ? -6.75 -12.516 13.656 1 93.75 275 THR A N 1
ATOM 2194 C CA . THR A 1 275 ? -7.355 -11.281 13.164 1 93.75 275 THR A CA 1
ATOM 2195 C C . THR A 1 275 ? -7.316 -11.219 11.641 1 93.75 275 THR A C 1
ATOM 2197 O O . THR A 1 275 ? -8.289 -10.805 11.008 1 93.75 275 THR A O 1
ATOM 2200 N N . PHE A 1 276 ? -6.262 -11.641 11.078 1 95.88 276 PHE A N 1
ATOM 2201 C CA . PHE A 1 276 ? -6.137 -11.688 9.633 1 95.88 276 PHE A CA 1
ATOM 2202 C C . PHE A 1 276 ? -7.051 -12.75 9.039 1 95.88 276 PHE A C 1
ATOM 2204 O O . PHE A 1 276 ? -7.645 -12.555 7.98 1 95.88 276 PHE A O 1
ATOM 2211 N N . ASP A 1 277 ? -7.055 -13.812 9.742 1 93.12 277 ASP A N 1
ATOM 2212 C CA . ASP A 1 277 ? -7.922 -14.906 9.312 1 93.12 277 ASP A CA 1
ATOM 2213 C C . ASP A 1 277 ? -9.383 -14.453 9.242 1 93.12 277 ASP A C 1
ATOM 2215 O O . ASP A 1 277 ? -10.055 -14.68 8.234 1 93.12 277 ASP A O 1
ATOM 2219 N N . ARG A 1 278 ? -9.789 -13.82 10.219 1 92.44 278 ARG A N 1
ATOM 2220 C CA . ARG A 1 278 ? -11.156 -13.312 10.266 1 92.44 278 ARG A CA 1
ATOM 2221 C C . ARG A 1 278 ? -11.398 -12.297 9.156 1 92.44 278 ARG A C 1
ATOM 2223 O O . ARG A 1 278 ? -12.43 -12.328 8.484 1 92.44 278 ARG A O 1
ATOM 2230 N N . GLU A 1 279 ? -10.5 -11.406 9 1 95.12 279 GLU A N 1
ATOM 2231 C CA . GLU A 1 279 ? -10.617 -10.406 7.949 1 95.12 279 GLU A CA 1
ATOM 2232 C C . GLU A 1 279 ? -10.734 -11.062 6.574 1 95.12 279 GLU A C 1
ATOM 2234 O O . GLU A 1 279 ? -11.594 -10.68 5.773 1 95.12 279 GLU A O 1
ATOM 2239 N N . PHE A 1 280 ? -9.945 -12.062 6.363 1 95.75 280 PHE A N 1
ATOM 2240 C CA . PHE A 1 280 ? -9.969 -12.719 5.062 1 95.75 280 PHE A CA 1
ATOM 2241 C C . PHE A 1 280 ? -11.312 -13.406 4.832 1 95.75 280 PHE A C 1
ATOM 2243 O O . PHE A 1 280 ? -11.883 -13.312 3.746 1 95.75 280 PHE A O 1
ATOM 2250 N N . ARG A 1 281 ? -11.75 -14.039 5.793 1 92.94 281 ARG A N 1
ATOM 2251 C CA . ARG A 1 281 ? -13.016 -14.758 5.668 1 92.94 281 ARG A CA 1
ATOM 2252 C C . ARG A 1 281 ? -14.172 -13.797 5.398 1 92.94 281 ARG A C 1
ATOM 2254 O O . ARG A 1 281 ? -15.055 -14.094 4.59 1 92.94 281 ARG A O 1
ATOM 2261 N N . GLU A 1 282 ? -14.141 -12.742 6.023 1 93.62 282 GLU A N 1
ATOM 2262 C CA . GLU A 1 282 ? -15.188 -11.75 5.805 1 93.62 282 GLU A CA 1
ATOM 2263 C C . GLU A 1 282 ? -15.109 -11.164 4.395 1 93.62 282 GLU A C 1
ATOM 2265 O O . GLU A 1 282 ? -16.141 -10.977 3.738 1 93.62 282 GLU A O 1
ATOM 2270 N N . LEU A 1 283 ? -13.906 -10.875 3.971 1 95 283 LEU A N 1
ATOM 2271 C CA . LEU A 1 283 ? -13.727 -10.391 2.605 1 95 283 LEU A CA 1
ATOM 2272 C C . LEU A 1 283 ? -14.219 -11.422 1.597 1 95 283 LEU A C 1
ATOM 2274 O O . LEU A 1 283 ? -14.922 -11.078 0.64 1 95 283 LEU A O 1
ATOM 2278 N N . TYR A 1 284 ? -13.812 -12.633 1.885 1 93.69 284 TYR A N 1
ATOM 2279 C CA . TYR A 1 284 ? -14.18 -13.727 0.99 1 93.69 284 TYR A CA 1
ATOM 2280 C C . TYR A 1 284 ? -15.695 -13.867 0.886 1 93.69 284 TYR A C 1
ATOM 2282 O O . TYR A 1 284 ? -16.234 -14.086 -0.203 1 93.69 284 TYR A O 1
ATOM 2290 N N . ALA A 1 285 ? -16.391 -13.656 1.926 1 91.5 285 ALA A N 1
ATOM 2291 C CA . ALA A 1 285 ? -17.844 -13.828 2.002 1 91.5 285 ALA A CA 1
ATOM 2292 C C . ALA A 1 285 ? -18.562 -12.797 1.146 1 91.5 285 ALA A C 1
ATOM 2294 O O . ALA A 1 285 ? -19.625 -13.078 0.579 1 91.5 285 ALA A O 1
ATOM 2295 N N . ILE A 1 286 ? -18.047 -11.641 0.991 1 92.69 286 ILE A N 1
ATOM 2296 C CA . ILE A 1 286 ? -18.766 -10.578 0.295 1 92.69 286 ILE A CA 1
ATOM 2297 C C . ILE A 1 286 ? -18.172 -10.391 -1.1 1 92.69 286 ILE A C 1
ATOM 2299 O O . ILE A 1 286 ? -18.547 -9.461 -1.818 1 92.69 286 ILE A O 1
ATOM 2303 N N . SER A 1 287 ? -17.188 -11.242 -1.486 1 94.31 287 SER A N 1
ATOM 2304 C CA . SER A 1 287 ? -16.5 -11.109 -2.766 1 94.31 287 SER A CA 1
ATOM 2305 C C . SER A 1 287 ? -17.234 -11.867 -3.869 1 94.31 287 SER A C 1
ATOM 2307 O O . SER A 1 287 ? -18.156 -12.641 -3.594 1 94.31 287 SER A O 1
ATOM 2309 N N . GLN A 1 288 ? -16.891 -11.531 -5.082 1 94.31 288 GLN A N 1
ATOM 2310 C CA . GLN A 1 288 ? -17.438 -12.188 -6.262 1 94.31 288 GLN A CA 1
ATOM 2311 C C . GLN A 1 288 ? -16.469 -13.203 -6.84 1 94.31 288 GLN A C 1
ATOM 2313 O O . GLN A 1 288 ? -15.258 -12.945 -6.91 1 94.31 288 GLN A O 1
ATOM 2318 N N . GLU A 1 289 ? -16.969 -14.273 -7.277 1 93.69 289 GLU A N 1
ATOM 2319 C CA . GLU A 1 289 ? -16.125 -15.344 -7.793 1 93.69 289 GLU A CA 1
ATOM 2320 C C . GLU A 1 289 ? -15.516 -14.969 -9.141 1 93.69 289 GLU A C 1
ATOM 2322 O O . GLU A 1 289 ? -16.188 -14.383 -9.992 1 93.69 289 GLU A O 1
ATOM 2327 N N . VAL A 1 290 ? -14.273 -15.219 -9.227 1 93.19 290 VAL A N 1
ATOM 2328 C CA . VAL A 1 290 ? -13.57 -15.156 -10.508 1 93.19 290 VAL A CA 1
ATOM 2329 C C . VAL A 1 290 ? -13.289 -16.562 -11.008 1 93.19 290 VAL A C 1
ATOM 2331 O O . VAL A 1 290 ? -12.32 -17.203 -10.578 1 93.19 290 VAL A O 1
ATOM 2334 N N . ASN A 1 291 ? -14.062 -17.047 -11.891 1 89.75 291 ASN A N 1
ATOM 2335 C CA . ASN A 1 291 ? -13.875 -18.391 -12.422 1 89.75 291 ASN A CA 1
ATOM 2336 C C . ASN A 1 291 ? -12.719 -18.453 -13.414 1 89.75 291 ASN A C 1
ATOM 2338 O O . ASN A 1 291 ? -12.883 -18.078 -14.578 1 89.75 291 ASN A O 1
ATOM 2342 N N . LEU A 1 292 ? -11.656 -18.984 -12.969 1 87.38 292 LEU A N 1
ATOM 2343 C CA . LEU A 1 292 ? -10.445 -19 -13.789 1 87.38 292 LEU A CA 1
ATOM 2344 C C . LEU A 1 292 ? -10.641 -19.875 -15.016 1 87.38 292 LEU A C 1
ATOM 2346 O O . LEU A 1 292 ? -10.117 -19.578 -16.094 1 87.38 292 LEU A O 1
ATOM 2350 N N . ARG A 1 293 ? -11.359 -20.953 -14.922 1 86.44 293 ARG A N 1
ATOM 2351 C CA . ARG A 1 293 ? -11.562 -21.859 -16.047 1 86.44 293 ARG A CA 1
ATOM 2352 C C . ARG A 1 293 ? -12.289 -21.156 -17.188 1 86.44 293 ARG A C 1
ATOM 2354 O O . ARG A 1 293 ? -11.891 -21.281 -18.359 1 86.44 293 ARG A O 1
ATOM 2361 N N . THR A 1 294 ? -13.234 -20.438 -16.797 1 88.81 294 THR A N 1
ATOM 2362 C CA . THR A 1 294 ? -14.016 -19.719 -17.797 1 88.81 294 THR A CA 1
ATOM 2363 C C . THR A 1 294 ? -13.234 -18.531 -18.344 1 88.81 294 THR A C 1
ATOM 2365 O O . THR A 1 294 ? -13.219 -18.281 -19.547 1 88.81 294 THR A O 1
ATOM 2368 N N . GLU A 1 295 ? -12.617 -17.797 -17.422 1 90.19 295 GLU A N 1
ATOM 2369 C CA . GLU A 1 295 ? -11.922 -16.562 -17.797 1 90.19 295 GLU A CA 1
ATOM 2370 C C . GLU A 1 295 ? -10.719 -16.859 -18.672 1 90.19 295 GLU A C 1
ATOM 2372 O O . GLU A 1 295 ? -10.344 -16.047 -19.531 1 90.19 295 GLU A O 1
ATOM 2377 N N . LEU A 1 296 ? -10.141 -18.062 -18.438 1 88.69 296 LEU A N 1
ATOM 2378 C CA . LEU A 1 296 ? -8.93 -18.406 -19.172 1 88.69 296 LEU A CA 1
ATOM 2379 C C . LEU A 1 296 ? -9.219 -19.453 -20.25 1 88.69 296 LEU A C 1
ATOM 2381 O O . LEU A 1 296 ? -8.297 -19.953 -20.906 1 88.69 296 LEU A O 1
ATOM 2385 N N . ASN A 1 297 ? -10.398 -19.797 -20.453 1 86.38 297 ASN A N 1
ATOM 2386 C CA . ASN A 1 297 ? -10.82 -20.781 -21.453 1 86.38 297 ASN A CA 1
ATOM 2387 C C . ASN A 1 297 ? -10.055 -22.094 -21.281 1 86.38 297 ASN A C 1
ATOM 2389 O O . ASN A 1 297 ? -9.516 -22.625 -22.266 1 86.38 297 ASN A O 1
ATOM 2393 N N . ILE A 1 298 ? -10 -22.516 -20.109 1 80.44 298 ILE A N 1
ATOM 2394 C CA . ILE A 1 298 ? -9.344 -23.781 -19.812 1 80.44 298 ILE A CA 1
ATOM 2395 C C . ILE A 1 298 ? -10.305 -24.938 -20.094 1 80.44 298 ILE A C 1
ATOM 2397 O O . ILE A 1 298 ? -11.445 -24.938 -19.625 1 80.44 298 ILE A O 1
ATOM 2401 N N . ALA A 1 299 ? -9.859 -25.844 -21 1 72.5 299 ALA A N 1
ATOM 2402 C CA . ALA A 1 299 ? -10.672 -27 -21.359 1 72.5 299 ALA A CA 1
ATOM 2403 C C . ALA A 1 299 ? -10.969 -27.875 -20.141 1 72.5 299 ALA A C 1
ATOM 2405 O O . ALA A 1 299 ? -10.148 -27.953 -19.219 1 72.5 299 ALA A O 1
ATOM 2406 N N . PRO A 1 300 ? -12.156 -28.5 -20.109 1 66.44 300 PRO A N 1
ATOM 2407 C CA . PRO A 1 300 ? -12.492 -29.375 -18.984 1 66.44 300 PRO A CA 1
ATOM 2408 C C . PRO A 1 300 ? -11.578 -30.594 -18.906 1 66.44 300 PRO A C 1
ATOM 2410 O O . PRO A 1 300 ? -11.055 -31.047 -19.922 1 66.44 300 PRO A O 1
ATOM 2413 N N . MET B 1 1 ? 15.773 -58.219 -33.219 1 23.27 1 MET B N 1
ATOM 2414 C CA . MET B 1 1 ? 14.656 -57.281 -33.375 1 23.27 1 MET B CA 1
ATOM 2415 C C . MET B 1 1 ? 14.391 -56.531 -32.062 1 23.27 1 MET B C 1
ATOM 2417 O O . MET B 1 1 ? 13.57 -55.625 -32.031 1 23.27 1 MET B O 1
ATOM 2421 N N . ALA B 1 2 ? 14.5 -57.094 -30.844 1 22.31 2 ALA B N 1
ATOM 2422 C CA . ALA B 1 2 ? 14.312 -56.781 -29.422 1 22.31 2 ALA B CA 1
ATOM 2423 C C . ALA B 1 2 ? 15.164 -55.562 -29.016 1 22.31 2 ALA B C 1
ATOM 2425 O O . ALA B 1 2 ? 14.891 -54.938 -28 1 22.31 2 ALA B O 1
ATOM 2426 N N . GLU B 1 3 ? 16.375 -55.344 -29.484 1 24.42 3 GLU B N 1
ATOM 2427 C CA . GLU B 1 3 ? 17.469 -54.5 -29.016 1 24.42 3 GLU B CA 1
ATOM 2428 C C . GLU B 1 3 ? 17.109 -53.031 -29.078 1 24.42 3 GLU B C 1
ATOM 2430 O O . GLU B 1 3 ? 17.672 -52.219 -28.344 1 24.42 3 GLU B O 1
ATOM 2435 N N . SER B 1 4 ? 16.609 -52.531 -30.203 1 24.44 4 SER B N 1
ATOM 2436 C CA . SER B 1 4 ? 16.609 -51.156 -30.672 1 24.44 4 SER B CA 1
ATOM 2437 C C . SER B 1 4 ? 15.75 -50.281 -29.781 1 24.44 4 SER B C 1
ATOM 2439 O O . SER B 1 4 ? 15.602 -49.094 -30.031 1 24.44 4 SER B O 1
ATOM 2441 N N . GLN B 1 5 ? 14.781 -50.719 -29 1 23 5 GLN B N 1
ATOM 2442 C CA . GLN B 1 5 ? 13.719 -49.938 -28.406 1 23 5 GLN B CA 1
ATOM 2443 C C . GLN B 1 5 ? 14.266 -49 -27.312 1 23 5 GLN B C 1
ATOM 2445 O O . GLN B 1 5 ? 13.5 -48.281 -26.656 1 23 5 GLN B O 1
ATOM 2450 N N . LEU B 1 6 ? 15.5 -49.219 -26.766 1 23.27 6 LEU B N 1
ATOM 2451 C CA . LEU B 1 6 ? 15.992 -48.719 -25.484 1 23.27 6 LEU B CA 1
ATOM 2452 C C . LEU B 1 6 ? 16.25 -47.219 -25.562 1 23.27 6 LEU B C 1
ATOM 2454 O O . LEU B 1 6 ? 16.531 -46.562 -24.547 1 23.27 6 LEU B O 1
ATOM 2458 N N . HIS B 1 7 ? 16.656 -46.562 -26.656 1 24.22 7 HIS B N 1
ATOM 2459 C CA . HIS B 1 7 ? 17.438 -45.344 -26.719 1 24.22 7 HIS B CA 1
ATOM 2460 C C . HIS B 1 7 ? 16.625 -44.156 -26.234 1 24.22 7 HIS B C 1
ATOM 2462 O O . HIS B 1 7 ? 17.141 -43.031 -26.125 1 24.22 7 HIS B O 1
ATOM 2468 N N . CYS B 1 8 ? 15.391 -44.031 -26.5 1 24.52 8 CYS B N 1
ATOM 2469 C CA . CYS B 1 8 ? 14.734 -42.719 -26.562 1 24.52 8 CYS B CA 1
ATOM 2470 C C . CYS B 1 8 ? 14.688 -42.062 -25.188 1 24.52 8 CYS B C 1
ATOM 2472 O O . CYS B 1 8 ? 14.109 -41 -25.031 1 24.52 8 CYS B O 1
ATOM 2474 N N . LEU B 1 9 ? 14.781 -42.688 -24.031 1 24.19 9 LEU B N 1
ATOM 2475 C CA . LEU B 1 9 ? 14.398 -42.219 -22.703 1 24.19 9 LEU B CA 1
ATOM 2476 C C . LEU B 1 9 ? 15.336 -41.094 -22.234 1 24.19 9 LEU B C 1
ATOM 2478 O O . LEU B 1 9 ? 15.148 -40.531 -21.156 1 24.19 9 LEU B O 1
ATOM 2482 N N . GLU B 1 10 ? 16.609 -40.969 -22.609 1 27.52 10 GLU B N 1
ATOM 2483 C CA . GLU B 1 10 ? 17.594 -40.219 -21.844 1 27.52 10 GLU B CA 1
ATOM 2484 C C . GLU B 1 10 ? 17.359 -38.719 -21.953 1 27.52 10 GLU B C 1
ATOM 2486 O O . GLU B 1 10 ? 18.266 -37.906 -21.703 1 27.52 10 GLU B O 1
ATOM 2491 N N . ASP B 1 11 ? 16.5 -38.188 -22.656 1 27.94 11 ASP B N 1
ATOM 2492 C CA . ASP B 1 11 ? 16.641 -36.75 -22.906 1 27.94 11 ASP B CA 1
ATOM 2493 C C . ASP B 1 11 ? 16.75 -35.969 -21.594 1 27.94 11 ASP B C 1
ATOM 2495 O O . ASP B 1 11 ? 15.844 -36.031 -20.75 1 27.94 11 ASP B O 1
ATOM 2499 N N . ASP B 1 12 ? 17.938 -35.656 -21.016 1 28.67 12 ASP B N 1
ATOM 2500 C CA . ASP B 1 12 ? 18.5 -34.844 -19.922 1 28.67 12 ASP B CA 1
ATOM 2501 C C . ASP B 1 12 ? 17.828 -33.5 -19.828 1 28.67 12 ASP B C 1
ATOM 2503 O O . ASP B 1 12 ? 18.469 -32.469 -20.094 1 28.67 12 ASP B O 1
ATOM 2507 N N . HIS B 1 13 ? 16.797 -33.156 -20.453 1 28.72 13 HIS B N 1
ATOM 2508 C CA . HIS B 1 13 ? 16.266 -31.828 -20.109 1 28.72 13 HIS B CA 1
ATOM 2509 C C . HIS B 1 13 ? 16.203 -31.625 -18.609 1 28.72 13 HIS B C 1
ATOM 2511 O O . HIS B 1 13 ? 15.289 -32.125 -17.953 1 28.72 13 HIS B O 1
ATOM 2517 N N . ILE B 1 14 ? 17.328 -31.719 -17.922 1 29.33 14 ILE B N 1
ATOM 2518 C CA . ILE B 1 14 ? 17.656 -31.516 -16.516 1 29.33 14 ILE B CA 1
ATOM 2519 C C . ILE B 1 14 ? 16.828 -30.359 -15.953 1 29.33 14 ILE B C 1
ATOM 2521 O O . ILE B 1 14 ? 16.719 -29.297 -16.578 1 29.33 14 ILE B O 1
ATOM 2525 N N . ASN B 1 15 ? 15.906 -30.625 -15.133 1 29.61 15 ASN B N 1
ATOM 2526 C CA . ASN B 1 15 ? 15.242 -29.797 -14.125 1 29.61 15 ASN B CA 1
ATOM 2527 C C . ASN B 1 15 ? 16.203 -28.797 -13.492 1 29.61 15 ASN B C 1
ATOM 2529 O O . ASN B 1 15 ? 17.062 -29.188 -12.695 1 29.61 15 ASN B O 1
ATOM 2533 N N . GLU B 1 16 ? 16.797 -27.984 -14.336 1 32.97 16 GLU B N 1
ATOM 2534 C CA . GLU B 1 16 ? 17.625 -26.984 -13.68 1 32.97 16 GLU B CA 1
ATOM 2535 C C . GLU B 1 16 ? 17.078 -26.625 -12.305 1 32.97 16 GLU B C 1
ATOM 2537 O O . GLU B 1 16 ? 15.938 -26.156 -12.195 1 32.97 16 GLU B O 1
ATOM 2542 N N . ARG B 1 17 ? 17.438 -27.312 -11.305 1 32 17 ARG B N 1
ATOM 2543 C CA . ARG B 1 17 ? 17.266 -26.969 -9.898 1 32 17 ARG B CA 1
ATOM 2544 C C . ARG B 1 17 ? 17.531 -25.469 -9.672 1 32 17 ARG B C 1
ATOM 2546 O O . ARG B 1 17 ? 18.688 -25.031 -9.648 1 32 17 ARG B O 1
ATOM 2553 N N . ILE B 1 18 ? 16.797 -24.656 -10.188 1 34.59 18 ILE B N 1
ATOM 2554 C CA . ILE B 1 18 ? 16.891 -23.25 -9.797 1 34.59 18 ILE B CA 1
ATOM 2555 C C . ILE B 1 18 ? 17.062 -23.141 -8.281 1 34.59 18 ILE B C 1
ATOM 2557 O O . ILE B 1 18 ? 16.141 -23.453 -7.523 1 34.59 18 ILE B O 1
ATOM 2561 N N . THR B 1 19 ? 18.234 -23.562 -7.746 1 35.94 19 THR B N 1
ATOM 2562 C CA . THR B 1 19 ? 18.562 -23.297 -6.352 1 35.94 19 THR B CA 1
ATOM 2563 C C . THR B 1 19 ? 18.188 -21.859 -5.977 1 35.94 19 THR B C 1
ATOM 2565 O O . THR B 1 19 ? 18.406 -20.922 -6.754 1 35.94 19 THR B O 1
ATOM 2568 N N . ASN B 1 20 ? 17.219 -21.641 -5.207 1 37.69 20 ASN B N 1
ATOM 2569 C CA . ASN B 1 20 ? 16.594 -20.5 -4.559 1 37.69 20 ASN B CA 1
ATOM 2570 C C . ASN B 1 20 ? 17.625 -19.484 -4.098 1 37.69 20 ASN B C 1
ATOM 2572 O O . ASN B 1 20 ? 17.266 -18.438 -3.529 1 37.69 20 ASN B O 1
ATOM 2576 N N . SER B 1 21 ? 18.922 -19.875 -3.949 1 36.28 21 SER B N 1
ATOM 2577 C CA . SER B 1 21 ? 20.031 -18.984 -3.611 1 36.28 21 SER B CA 1
ATOM 2578 C C . SER B 1 21 ? 20.453 -18.156 -4.824 1 36.28 21 SER B C 1
ATOM 2580 O O . SER B 1 21 ? 21.469 -17.453 -4.777 1 36.28 21 SER B O 1
ATOM 2582 N N . LYS B 1 22 ? 20.078 -18.453 -6.098 1 42.94 22 LYS B N 1
ATOM 2583 C CA . LYS B 1 22 ? 20.703 -17.859 -7.281 1 42.94 22 LYS B CA 1
ATOM 2584 C C . LYS B 1 22 ? 20.297 -16.391 -7.43 1 42.94 22 LYS B C 1
ATOM 2586 O O . LYS B 1 22 ? 19.125 -16.047 -7.27 1 42.94 22 LYS B O 1
ATOM 2591 N N . PRO B 1 23 ? 21.297 -15.562 -7.531 1 43.81 23 PRO B N 1
ATOM 2592 C CA . PRO B 1 23 ? 21.234 -14.125 -7.828 1 43.81 23 PRO B CA 1
ATOM 2593 C C . PRO B 1 23 ? 20.172 -13.781 -8.867 1 43.81 23 PRO B C 1
ATOM 2595 O O . PRO B 1 23 ? 19.812 -12.617 -9.031 1 43.81 23 PRO B O 1
ATOM 2598 N N . GLU B 1 24 ? 19.859 -14.727 -9.672 1 46.84 24 GLU B N 1
ATOM 2599 C CA . GLU B 1 24 ? 18.953 -14.461 -10.797 1 46.84 24 GLU B CA 1
ATOM 2600 C C . GLU B 1 24 ? 17.609 -13.961 -10.312 1 46.84 24 GLU B C 1
ATOM 2602 O O . GLU B 1 24 ? 16.906 -13.234 -11.031 1 46.84 24 GLU B O 1
ATOM 2607 N N . PHE B 1 25 ? 17.188 -14.523 -9.156 1 51.34 25 PHE B N 1
ATOM 2608 C CA . PHE B 1 25 ? 15.938 -14.102 -8.547 1 51.34 25 PHE B CA 1
ATOM 2609 C C . PHE B 1 25 ? 15.977 -12.617 -8.195 1 51.34 25 PHE B C 1
ATOM 2611 O O . PHE B 1 25 ? 14.961 -11.922 -8.281 1 51.34 25 PHE B O 1
ATOM 2618 N N . TYR B 1 26 ? 17.141 -12.156 -7.805 1 62.5 26 TYR B N 1
ATOM 2619 C CA . TYR B 1 26 ? 17.125 -10.781 -7.316 1 62.5 26 TYR B CA 1
ATOM 2620 C C . TYR B 1 26 ? 17.719 -9.828 -8.352 1 62.5 26 TYR B C 1
ATOM 2622 O O . TYR B 1 26 ? 17.266 -8.688 -8.484 1 62.5 26 TYR B O 1
ATOM 2630 N N . TYR B 1 27 ? 18.703 -10.336 -8.914 1 68.56 27 TYR B N 1
ATOM 2631 C CA . TYR B 1 27 ? 19.219 -9.508 -10.008 1 68.56 27 TYR B CA 1
ATOM 2632 C C . TYR B 1 27 ? 19.484 -10.352 -11.242 1 68.56 27 TYR B C 1
ATOM 2634 O O . TYR B 1 27 ? 20.141 -11.398 -11.164 1 68.56 27 TYR B O 1
ATOM 2642 N N . SER B 1 28 ? 18.812 -10.07 -12.32 1 83.56 28 SER B N 1
ATOM 2643 C CA . SER B 1 28 ? 19.016 -10.703 -13.617 1 83.56 28 SER B CA 1
ATOM 2644 C C . SER B 1 28 ? 19.484 -9.688 -14.656 1 83.56 28 SER B C 1
ATOM 2646 O O . SER B 1 28 ? 18.734 -8.797 -15.047 1 83.56 28 SER B O 1
ATOM 2648 N N . GLU B 1 29 ? 20.812 -9.922 -15.086 1 88.12 29 GLU B N 1
ATOM 2649 C CA . GLU B 1 29 ? 21.344 -9.031 -16.109 1 88.12 29 GLU B CA 1
ATOM 2650 C C . GLU B 1 29 ? 20.547 -9.141 -17.406 1 88.12 29 GLU B C 1
ATOM 2652 O O . GLU B 1 29 ? 20.344 -8.148 -18.109 1 88.12 29 GLU B O 1
ATOM 2657 N N . GLU B 1 30 ? 20.078 -10.328 -17.656 1 90.69 30 GLU B N 1
ATOM 2658 C CA . GLU B 1 30 ? 19.281 -10.539 -18.859 1 90.69 30 GLU B CA 1
ATOM 2659 C C . GLU B 1 30 ? 17.969 -9.75 -18.781 1 90.69 30 GLU B C 1
ATOM 2661 O O . GLU B 1 30 ? 17.547 -9.148 -19.766 1 90.69 30 GLU B O 1
ATOM 2666 N N . GLN B 1 31 ? 17.422 -9.773 -17.641 1 91.69 31 GLN B N 1
ATOM 2667 C CA . GLN B 1 31 ? 16.188 -9.008 -17.469 1 91.69 31 GLN B CA 1
ATOM 2668 C C . GLN B 1 31 ? 16.453 -7.512 -17.562 1 91.69 31 GLN B C 1
ATOM 2670 O O . GLN B 1 31 ? 15.656 -6.773 -18.156 1 91.69 31 GLN B O 1
ATOM 2675 N N . ARG B 1 32 ? 17.562 -7.082 -16.984 1 93.44 32 ARG B N 1
ATOM 2676 C CA . ARG B 1 32 ? 17.906 -5.664 -17.047 1 93.44 32 ARG B CA 1
ATOM 2677 C C . ARG B 1 32 ? 18.062 -5.203 -18.484 1 93.44 32 ARG B C 1
ATOM 2679 O O . ARG B 1 32 ? 17.594 -4.129 -18.859 1 93.44 32 ARG B O 1
ATOM 2686 N N . LEU B 1 33 ? 18.719 -6.043 -19.266 1 94.12 33 LEU B N 1
ATOM 2687 C CA . LEU B 1 33 ? 18.922 -5.707 -20.672 1 94.12 33 LEU B CA 1
ATOM 2688 C C . LEU B 1 33 ? 17.594 -5.691 -21.422 1 94.12 33 LEU B C 1
ATOM 2690 O O . LEU B 1 33 ? 17.406 -4.867 -22.328 1 94.12 33 LEU B O 1
ATOM 2694 N N . ALA B 1 34 ? 16.781 -6.586 -21.078 1 95.69 34 ALA B N 1
ATOM 2695 C CA . ALA B 1 34 ? 15.461 -6.602 -21.688 1 95.69 34 ALA B CA 1
ATOM 2696 C C . ALA B 1 34 ? 14.68 -5.332 -21.359 1 95.69 34 ALA B C 1
ATOM 2698 O O . ALA B 1 34 ? 14.008 -4.766 -22.234 1 95.69 34 ALA B O 1
ATOM 2699 N N . ILE B 1 35 ? 14.82 -4.887 -20.125 1 95.44 35 ILE B N 1
ATOM 2700 C CA . ILE B 1 35 ? 14.133 -3.67 -19.703 1 95.44 35 ILE B CA 1
ATOM 2701 C C . ILE B 1 35 ? 14.742 -2.463 -20.406 1 95.44 35 ILE B C 1
ATOM 2703 O O . ILE B 1 35 ? 14.023 -1.528 -20.781 1 95.44 35 ILE B O 1
ATOM 2707 N N . GLN B 1 36 ? 15.992 -2.545 -20.609 1 95.31 36 GLN B N 1
ATOM 2708 C CA . GLN B 1 36 ? 16.656 -1.482 -21.344 1 95.31 36 GLN B CA 1
ATOM 2709 C C . GLN B 1 36 ? 16.094 -1.362 -22.766 1 95.31 36 GLN B C 1
ATOM 2711 O O . GLN B 1 36 ? 15.812 -0.257 -23.234 1 95.31 36 GLN B O 1
ATOM 2716 N N . ASP B 1 37 ? 15.891 -2.447 -23.375 1 96.38 37 ASP B N 1
ATOM 2717 C CA . ASP B 1 37 ? 15.312 -2.457 -24.719 1 96.38 37 ASP B CA 1
ATOM 2718 C C . ASP B 1 37 ? 13.867 -1.946 -24.688 1 96.38 37 ASP B C 1
ATOM 2720 O O . ASP B 1 37 ? 13.43 -1.262 -25.609 1 96.38 37 ASP B O 1
ATOM 2724 N N . LEU B 1 38 ? 13.164 -2.344 -23.672 1 96.69 38 LEU B N 1
ATOM 2725 C CA . LEU B 1 38 ? 11.789 -1.89 -23.516 1 96.69 38 LEU B CA 1
ATOM 2726 C C . LEU B 1 38 ? 11.727 -0.367 -23.453 1 96.69 38 LEU B C 1
ATOM 2728 O O . LEU B 1 38 ? 10.922 0.25 -24.156 1 96.69 38 LEU B O 1
ATOM 2732 N N . VAL B 1 39 ? 12.609 0.218 -22.641 1 94.75 39 VAL B N 1
ATOM 2733 C CA . VAL B 1 39 ? 12.578 1.654 -22.391 1 94.75 39 VAL B CA 1
ATOM 2734 C C . VAL B 1 39 ? 13.125 2.406 -23.609 1 94.75 39 VAL B C 1
ATOM 2736 O O . VAL B 1 39 ? 12.609 3.465 -23.969 1 94.75 39 VAL B O 1
ATOM 2739 N N . GLU B 1 40 ? 14.062 1.888 -24.297 1 93.31 40 GLU B N 1
ATOM 2740 C CA . GLU B 1 40 ? 14.742 2.576 -25.391 1 93.31 40 GLU B CA 1
ATOM 2741 C C . GLU B 1 40 ? 13.992 2.4 -26.703 1 93.31 40 GLU B C 1
ATOM 2743 O O . GLU B 1 40 ? 13.852 3.35 -27.469 1 93.31 40 GLU B O 1
ATOM 2748 N N . LYS B 1 41 ? 13.586 1.154 -26.953 1 94.62 41 LYS B N 1
ATOM 2749 C CA . LYS B 1 41 ? 13.094 0.835 -28.281 1 94.62 41 LYS B CA 1
ATOM 2750 C C . LYS B 1 41 ? 11.617 0.445 -28.25 1 94.62 41 LYS B C 1
ATOM 2752 O O . LYS B 1 41 ? 10.977 0.344 -29.297 1 94.62 41 LYS B O 1
ATOM 2757 N N . GLY B 1 42 ? 11.125 0.128 -27.094 1 94.56 42 GLY B N 1
ATOM 2758 C CA . GLY B 1 42 ? 9.695 -0.147 -27 1 94.56 42 GLY B CA 1
ATOM 2759 C C . GLY B 1 42 ? 9.383 -1.608 -26.734 1 94.56 42 GLY B C 1
ATOM 2760 O O . GLY B 1 42 ? 10.289 -2.404 -26.484 1 94.56 42 GLY B O 1
ATOM 2761 N N . GLU B 1 43 ? 8.133 -1.996 -26.828 1 95.38 43 GLU B N 1
ATOM 2762 C CA . GLU B 1 43 ? 7.621 -3.303 -26.438 1 95.38 43 GLU B CA 1
ATOM 2763 C C . GLU B 1 43 ? 8.078 -4.395 -27.391 1 95.38 43 GLU B C 1
ATOM 2765 O O . GLU B 1 43 ? 8.344 -5.523 -26.984 1 95.38 43 GLU B O 1
ATOM 2770 N N . GLU B 1 44 ? 8.094 -4.121 -28.625 1 95.75 44 GLU B N 1
ATOM 2771 C CA . GLU B 1 44 ? 8.5 -5.117 -29.609 1 95.75 44 GLU B CA 1
ATOM 2772 C C . GLU B 1 44 ? 9.945 -5.555 -29.391 1 95.75 44 GLU B C 1
ATOM 2774 O O . GLU B 1 44 ? 10.258 -6.742 -29.484 1 95.75 44 GLU B O 1
ATOM 2779 N N . ALA B 1 45 ? 10.75 -4.598 -29.141 1 96.44 45 ALA B N 1
ATOM 2780 C CA . ALA B 1 45 ? 12.148 -4.91 -28.875 1 96.44 45 ALA B CA 1
ATOM 2781 C C . ALA B 1 45 ? 12.281 -5.75 -27.609 1 96.44 45 ALA B C 1
ATOM 2783 O O . ALA B 1 45 ? 13.133 -6.641 -27.531 1 96.44 45 ALA B O 1
ATOM 2784 N N . PHE B 1 46 ? 11.539 -5.422 -26.641 1 96.88 46 PHE B N 1
ATOM 2785 C CA . PHE B 1 46 ? 11.5 -6.184 -25.406 1 96.88 46 PHE B CA 1
ATOM 2786 C C . PHE B 1 46 ? 11.148 -7.641 -25.672 1 96.88 46 PHE B C 1
ATOM 2788 O O . PHE B 1 46 ? 11.828 -8.547 -25.188 1 96.88 46 PHE B O 1
ATOM 2795 N N . ARG B 1 47 ? 10.125 -7.82 -26.453 1 95.06 47 ARG B N 1
ATOM 2796 C CA . ARG B 1 47 ? 9.664 -9.172 -26.766 1 95.06 47 ARG B CA 1
ATOM 2797 C C . ARG B 1 47 ? 10.711 -9.93 -27.578 1 95.06 47 ARG B C 1
ATOM 2799 O O . ARG B 1 47 ? 10.922 -11.125 -27.359 1 95.06 47 ARG B O 1
ATOM 2806 N N . GLU B 1 48 ? 11.266 -9.297 -28.469 1 95.81 48 GLU B N 1
ATOM 2807 C CA . GLU B 1 48 ? 12.312 -9.914 -29.281 1 95.81 48 GLU B CA 1
ATOM 2808 C C . GLU B 1 48 ? 13.477 -10.375 -28.406 1 95.81 48 GLU B C 1
ATOM 2810 O O . GLU B 1 48 ? 14.008 -11.469 -28.594 1 95.81 48 GLU B O 1
ATOM 2815 N N . ARG B 1 49 ? 13.844 -9.484 -27.516 1 95.38 49 ARG B N 1
ATOM 2816 C CA . ARG B 1 49 ? 14.961 -9.805 -26.625 1 95.38 49 ARG B CA 1
ATOM 2817 C C . ARG B 1 49 ? 14.625 -10.977 -25.719 1 95.38 49 ARG B C 1
ATOM 2819 O O . ARG B 1 49 ? 15.453 -11.859 -25.5 1 95.38 49 ARG B O 1
ATOM 2826 N N . THR B 1 50 ? 13.508 -10.922 -25.141 1 94.25 50 THR B N 1
ATOM 2827 C CA . THR B 1 50 ? 13.094 -11.984 -24.234 1 94.25 50 THR B CA 1
ATOM 2828 C C . THR B 1 50 ? 13.008 -13.32 -24.969 1 94.25 50 THR B C 1
ATOM 2830 O O . THR B 1 50 ? 13.352 -14.367 -24.406 1 94.25 50 THR B O 1
ATOM 2833 N N . LYS B 1 51 ? 12.586 -13.281 -26.203 1 94.44 51 LYS B N 1
ATOM 2834 C CA . LYS B 1 51 ? 12.523 -14.492 -27.016 1 94.44 51 LYS B CA 1
ATOM 2835 C C . LYS B 1 51 ? 13.914 -14.984 -27.375 1 94.44 51 LYS B C 1
ATOM 2837 O O . LYS B 1 51 ? 14.203 -16.172 -27.266 1 94.44 51 LYS B O 1
ATOM 2842 N N . GLN B 1 52 ? 14.695 -14.133 -27.797 1 94.69 52 GLN B N 1
ATOM 2843 C CA . GLN B 1 52 ? 16.047 -14.461 -28.219 1 94.69 52 GLN B CA 1
ATOM 2844 C C . GLN B 1 52 ? 16.859 -15.055 -27.062 1 94.69 52 GLN B C 1
ATOM 2846 O O . GLN B 1 52 ? 17.609 -16.016 -27.266 1 94.69 52 GLN B O 1
ATOM 2851 N N . GLU B 1 53 ? 16.703 -14.492 -25.891 1 93.81 53 GLU B N 1
ATOM 2852 C CA . GLU B 1 53 ? 17.484 -14.906 -24.734 1 93.81 53 GLU B CA 1
ATOM 2853 C C . GLU B 1 53 ? 16.75 -15.945 -23.906 1 93.81 53 GLU B C 1
ATOM 2855 O O . GLU B 1 53 ? 17.234 -16.359 -22.859 1 93.81 53 GLU B O 1
ATOM 2860 N N . LYS B 1 54 ? 15.562 -16.312 -24.328 1 91.06 54 LYS B N 1
ATOM 2861 C CA . LYS B 1 54 ? 14.75 -17.328 -23.656 1 91.06 54 LYS B CA 1
ATOM 2862 C C . LYS B 1 54 ? 14.492 -16.938 -22.203 1 91.06 54 LYS B C 1
ATOM 2864 O O . LYS B 1 54 ? 14.68 -17.766 -21.297 1 91.06 54 LYS B O 1
ATOM 2869 N N . ILE B 1 55 ? 14.211 -15.695 -22.062 1 89.88 55 ILE B N 1
ATOM 2870 C CA . ILE B 1 55 ? 13.867 -15.203 -20.734 1 89.88 55 ILE B CA 1
ATOM 2871 C C . ILE B 1 55 ? 12.383 -15.469 -20.453 1 89.88 55 ILE B C 1
ATOM 2873 O O . ILE B 1 55 ? 11.531 -15.156 -21.281 1 89.88 55 ILE B O 1
ATOM 2877 N N . LYS B 1 56 ? 12.18 -16.047 -19.359 1 86.25 56 LYS B N 1
ATOM 2878 C CA . LYS B 1 56 ? 10.789 -16.203 -18.969 1 86.25 56 LYS B CA 1
ATOM 2879 C C . LYS B 1 56 ? 10.109 -14.859 -18.766 1 86.25 56 LYS B C 1
ATOM 2881 O O . LYS B 1 56 ? 10.719 -13.922 -18.25 1 86.25 56 LYS B O 1
ATOM 2886 N N . GLU B 1 57 ? 8.875 -14.82 -19.156 1 89.06 57 GLU B N 1
ATOM 2887 C CA . GLU B 1 57 ? 8.109 -13.594 -18.984 1 89.06 57 GLU B CA 1
ATOM 2888 C C . GLU B 1 57 ? 8.086 -13.156 -17.516 1 89.06 57 GLU B C 1
ATOM 2890 O O . GLU B 1 57 ? 7.898 -13.977 -16.625 1 89.06 57 GLU B O 1
ATOM 2895 N N . PHE B 1 58 ? 8.312 -11.828 -17.328 1 90.56 58 PHE B N 1
ATOM 2896 C CA . PHE B 1 58 ? 8.422 -11.406 -15.93 1 90.56 58 PHE B CA 1
ATOM 2897 C C . PHE B 1 58 ? 7.746 -10.062 -15.727 1 90.56 58 PHE B C 1
ATOM 2899 O O . PHE B 1 58 ? 7.59 -9.609 -14.586 1 90.56 58 PHE B O 1
ATOM 2906 N N . LEU B 1 59 ? 7.34 -9.414 -16.766 1 92.75 59 LEU B N 1
ATOM 2907 C CA . LEU B 1 59 ? 6.688 -8.117 -16.641 1 92.75 59 LEU B CA 1
ATOM 2908 C C . LEU B 1 59 ? 5.258 -8.172 -17.172 1 92.75 59 LEU B C 1
ATOM 2910 O O . LEU B 1 59 ? 5.02 -8.711 -18.266 1 92.75 59 LEU B O 1
ATOM 2914 N N . SER B 1 60 ? 4.371 -7.641 -16.375 1 91.31 60 SER B N 1
ATOM 2915 C CA . SER B 1 60 ? 3.023 -7.441 -16.891 1 91.31 60 SER B CA 1
ATOM 2916 C C . SER B 1 60 ? 2.961 -6.242 -17.828 1 91.31 60 SER B C 1
ATOM 2918 O O . SER B 1 60 ? 3.871 -5.41 -17.844 1 91.31 60 SER B O 1
ATOM 2920 N N . SER B 1 61 ? 1.881 -6.16 -18.625 1 90.19 61 SER B N 1
ATOM 2921 C CA . SER B 1 61 ? 1.696 -5.027 -19.516 1 90.19 61 SER B CA 1
ATOM 2922 C C . SER B 1 61 ? 1.639 -3.713 -18.75 1 90.19 61 SER B C 1
ATOM 2924 O O . SER B 1 61 ? 2.182 -2.699 -19.203 1 90.19 61 SER B O 1
ATOM 2926 N N . LYS B 1 62 ? 1.02 -3.811 -17.625 1 90.5 62 LYS B N 1
ATOM 2927 C CA . LYS B 1 62 ? 0.91 -2.613 -16.797 1 90.5 62 LYS B CA 1
ATOM 2928 C C . LYS B 1 62 ? 2.281 -2.154 -16.312 1 90.5 62 LYS B C 1
ATOM 2930 O O . LYS B 1 62 ? 2.586 -0.96 -16.328 1 90.5 62 LYS B O 1
ATOM 2935 N N . GLU B 1 63 ? 3.076 -3.049 -15.922 1 93.31 63 GLU B N 1
ATOM 2936 C CA . GLU B 1 63 ? 4.414 -2.727 -15.438 1 93.31 63 GLU B CA 1
ATOM 2937 C C . GLU B 1 63 ? 5.301 -2.205 -16.562 1 93.31 63 GLU B C 1
ATOM 2939 O O . GLU B 1 63 ? 6.094 -1.284 -16.359 1 93.31 63 GLU B O 1
ATOM 2944 N N . SER B 1 64 ? 5.125 -2.818 -17.75 1 94.38 64 SER B N 1
ATOM 2945 C CA . SER B 1 64 ? 5.895 -2.361 -18.906 1 94.38 64 SER B CA 1
ATOM 2946 C C . SER B 1 64 ? 5.59 -0.905 -19.234 1 94.38 64 SER B C 1
ATOM 2948 O O . SER B 1 64 ? 6.496 -0.12 -19.5 1 94.38 64 SER B O 1
ATOM 2950 N N . LYS B 1 65 ? 4.387 -0.629 -19.172 1 93.12 65 LYS B N 1
ATOM 2951 C CA . LYS B 1 65 ? 3.971 0.741 -19.453 1 93.12 65 LYS B CA 1
ATOM 2952 C C . LYS B 1 65 ? 4.512 1.709 -18.406 1 93.12 65 LYS B C 1
ATOM 2954 O O . LYS B 1 65 ? 4.984 2.797 -18.75 1 93.12 65 LYS B O 1
ATOM 2959 N N . ARG B 1 66 ? 4.441 1.295 -17.203 1 92.56 66 ARG B N 1
ATOM 2960 C CA . ARG B 1 66 ? 4.91 2.135 -16.109 1 92.56 66 ARG B CA 1
ATOM 2961 C C . ARG B 1 66 ? 6.41 2.373 -16.203 1 92.56 66 ARG B C 1
ATOM 2963 O O . ARG B 1 66 ? 6.887 3.479 -15.945 1 92.56 66 ARG B O 1
ATOM 2970 N N . LEU B 1 67 ? 7.141 1.348 -16.531 1 94.12 67 LEU B N 1
ATOM 2971 C CA . LEU B 1 67 ? 8.594 1.452 -16.656 1 94.12 67 LEU B CA 1
ATOM 2972 C C . LEU B 1 67 ? 8.977 2.438 -17.75 1 94.12 67 LEU B C 1
ATOM 2974 O O . LEU B 1 67 ? 9.914 3.225 -17.578 1 94.12 67 LEU B O 1
ATOM 2978 N N . ARG B 1 68 ? 8.25 2.426 -18.812 1 92.38 68 ARG B N 1
ATOM 2979 C CA . ARG B 1 68 ? 8.523 3.326 -19.922 1 92.38 68 ARG B CA 1
ATOM 2980 C C . ARG B 1 68 ? 8.211 4.77 -19.547 1 92.38 68 ARG B C 1
ATOM 2982 O O . ARG B 1 68 ? 8.953 5.688 -19.906 1 92.38 68 ARG B O 1
ATOM 2989 N N . LYS B 1 69 ? 7.199 4.875 -18.797 1 88.06 69 LYS B N 1
ATOM 2990 C CA . LYS B 1 69 ? 6.75 6.215 -18.422 1 88.06 69 LYS B CA 1
ATOM 2991 C C . LYS B 1 69 ? 7.664 6.82 -17.359 1 88.06 69 LYS B C 1
ATOM 2993 O O . LYS B 1 69 ? 7.875 8.039 -17.344 1 88.06 69 LYS B O 1
ATOM 2998 N N . ASN B 1 70 ? 8.25 5.996 -16.516 1 87.56 70 ASN B N 1
ATOM 2999 C CA . ASN B 1 70 ? 8.953 6.496 -15.344 1 87.56 70 ASN B CA 1
ATOM 3000 C C . ASN B 1 70 ? 10.469 6.473 -15.547 1 87.56 70 ASN B C 1
ATOM 3002 O O . ASN B 1 70 ? 11.234 6.574 -14.586 1 87.56 70 ASN B O 1
ATOM 3006 N N . CYS B 1 71 ? 10.859 6.379 -16.734 1 91.44 71 CYS B N 1
ATOM 3007 C CA . CYS B 1 71 ? 12.305 6.379 -16.984 1 91.44 71 CYS B CA 1
ATOM 3008 C C . CYS B 1 71 ? 12.797 7.781 -17.312 1 91.44 71 CYS B C 1
ATOM 3010 O O . CYS B 1 71 ? 12.258 8.445 -18.203 1 91.44 71 CYS B O 1
ATOM 3012 N N . GLN B 1 72 ? 13.758 8.164 -16.484 1 90.25 72 GLN B N 1
ATOM 3013 C CA . GLN B 1 72 ? 14.453 9.422 -16.781 1 90.25 72 GLN B CA 1
ATOM 3014 C C . GLN B 1 72 ? 15.672 9.188 -17.656 1 90.25 72 GLN B C 1
ATOM 3016 O O . GLN B 1 72 ? 16.672 8.617 -17.219 1 90.25 72 GLN B O 1
ATOM 3021 N N . ARG B 1 73 ? 15.602 9.766 -18.844 1 89.06 73 ARG B N 1
ATOM 3022 C CA . ARG B 1 73 ? 16.672 9.523 -19.812 1 89.06 73 ARG B CA 1
ATOM 3023 C C . ARG B 1 73 ? 17.875 10.422 -19.531 1 89.06 73 ARG B C 1
ATOM 3025 O O . ARG B 1 73 ? 17.719 11.555 -19.078 1 89.06 73 ARG B O 1
ATOM 3032 N N . TYR B 1 74 ? 19 9.805 -19.797 1 87.06 74 TYR B N 1
ATOM 3033 C CA . TYR B 1 74 ? 20.203 10.602 -19.688 1 87.06 74 TYR B CA 1
ATOM 3034 C C . TYR B 1 74 ? 20.344 11.578 -20.844 1 87.06 74 TYR B C 1
ATOM 3036 O O . TYR B 1 74 ? 19.984 11.242 -21.984 1 87.06 74 TYR B O 1
ATOM 3044 N N . GLU B 1 75 ? 20.578 12.867 -20.578 1 76.38 75 GLU B N 1
ATOM 3045 C CA . GLU B 1 75 ? 20.797 13.844 -21.641 1 76.38 75 GLU B CA 1
ATOM 3046 C C . GLU B 1 75 ? 22.109 13.602 -22.359 1 76.38 75 GLU B C 1
ATOM 3048 O O . GLU B 1 75 ? 23.125 13.32 -21.734 1 76.38 75 GLU B O 1
ATOM 3053 N N . VAL B 1 76 ? 22.094 13.258 -23.641 1 63.12 76 VAL B N 1
ATOM 3054 C CA . VAL B 1 76 ? 23.297 13.164 -24.469 1 63.12 76 VAL B CA 1
ATOM 3055 C C . VAL B 1 76 ? 23.922 14.547 -24.625 1 63.12 76 VAL B C 1
ATOM 3057 O O . VAL B 1 76 ? 23.297 15.469 -25.141 1 63.12 76 VAL B O 1
ATOM 3060 N N . TYR B 1 77 ? 24.844 14.961 -23.797 1 50.94 77 TYR B N 1
ATOM 3061 C CA . TYR B 1 77 ? 25.609 16.141 -24.141 1 50.94 77 TYR B CA 1
ATOM 3062 C C . TYR B 1 77 ? 26.312 15.969 -25.484 1 50.94 77 TYR B C 1
ATOM 3064 O O . TYR B 1 77 ? 27.078 15.023 -25.672 1 50.94 77 TYR B O 1
ATOM 3072 N N . GLU B 1 78 ? 25.828 16.391 -26.5 1 42.84 78 GLU B N 1
ATOM 3073 C CA . GLU B 1 78 ? 26.609 16.547 -27.734 1 42.84 78 GLU B CA 1
ATOM 3074 C C . GLU B 1 78 ? 27.844 17.406 -27.484 1 42.84 78 GLU B C 1
ATOM 3076 O O . GLU B 1 78 ? 27.75 18.531 -27.031 1 42.84 78 GLU B O 1
ATOM 3081 N N . 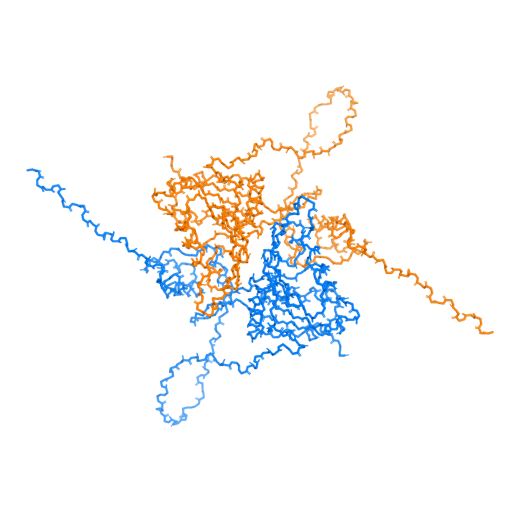ARG B 1 79 ? 29.094 16.938 -27.297 1 40.56 79 ARG B N 1
ATOM 3082 C CA . ARG B 1 79 ? 30.344 17.688 -27.438 1 40.56 79 ARG B CA 1
ATOM 3083 C C . ARG B 1 79 ? 30.328 18.516 -28.719 1 40.56 79 ARG B C 1
ATOM 3085 O O . ARG B 1 79 ? 30.078 17.984 -29.812 1 40.56 79 ARG B O 1
ATOM 3092 N N . GLU B 1 80 ? 30.188 19.781 -28.719 1 39.47 80 GLU B N 1
ATOM 3093 C CA . GLU B 1 80 ? 30.5 20.641 -29.844 1 39.47 80 GLU B CA 1
ATOM 3094 C C . GLU B 1 80 ? 31.891 20.328 -30.406 1 39.47 80 GLU B C 1
ATOM 3096 O O . GLU B 1 80 ? 32.875 20.281 -29.672 1 39.47 80 GLU B O 1
ATOM 3101 N N . GLU B 1 81 ? 32.125 19.844 -31.562 1 41.34 81 GLU B N 1
ATOM 3102 C CA . GLU B 1 81 ? 33.344 19.531 -32.312 1 41.34 81 GLU B CA 1
ATOM 3103 C C . GLU B 1 81 ? 34.281 20.719 -32.406 1 41.34 81 GLU B C 1
ATOM 3105 O O . GLU B 1 81 ? 35.406 20.609 -32.906 1 41.34 81 GLU B O 1
ATOM 3110 N N . GLY B 1 82 ? 33.906 22 -32.469 1 37.25 82 GLY B N 1
ATOM 3111 C CA . GLY B 1 82 ? 34.719 22.953 -33.219 1 37.25 82 GLY B CA 1
ATOM 3112 C C . GLY B 1 82 ? 35.938 23.422 -32.469 1 37.25 82 GLY B C 1
ATOM 3113 O O . GLY B 1 82 ? 36.531 24.438 -32.812 1 37.25 82 GLY B O 1
ATOM 3114 N N . ALA B 1 83 ? 36.281 23.125 -31.266 1 34.22 83 ALA B N 1
ATOM 3115 C CA . ALA B 1 83 ? 37.469 23.891 -30.891 1 34.22 83 ALA B CA 1
ATOM 3116 C C . ALA B 1 83 ? 38.719 23.328 -31.578 1 34.22 83 ALA B C 1
ATOM 3118 O O . ALA B 1 83 ? 38.781 22.125 -31.828 1 34.22 83 ALA B O 1
ATOM 3119 N N . PRO B 1 84 ? 39.625 24.094 -32.156 1 35.78 84 PRO B N 1
ATOM 3120 C CA . PRO B 1 84 ? 40.844 23.812 -32.938 1 35.78 84 PRO B CA 1
ATOM 3121 C C . PRO B 1 84 ? 41.719 22.75 -32.312 1 35.78 84 PRO B C 1
ATOM 3123 O O . PRO B 1 84 ? 41.656 22.531 -31.078 1 35.78 84 PRO B O 1
ATOM 3126 N N . GLU B 1 85 ? 42.344 21.906 -33.094 1 36.62 85 GLU B N 1
ATOM 3127 C CA . GLU B 1 85 ? 43.312 20.797 -33.031 1 36.62 85 GLU B CA 1
ATOM 3128 C C . GLU B 1 85 ? 44.531 21.188 -32.188 1 36.62 85 GLU B C 1
ATOM 3130 O O . GLU B 1 85 ? 45.531 21.672 -32.75 1 36.62 85 GLU B O 1
ATOM 3135 N N . GLY B 1 86 ? 44.594 22.047 -31.234 1 32.84 86 GLY B N 1
ATOM 3136 C CA . GLY B 1 86 ? 45.969 22.188 -30.719 1 32.84 86 GLY B CA 1
ATOM 3137 C C . GLY B 1 86 ? 46.625 20.859 -30.453 1 32.84 86 GLY B C 1
ATOM 3138 O O . GLY B 1 86 ? 45.969 19.844 -30.266 1 32.84 86 GLY B O 1
ATOM 3139 N N . LYS B 1 87 ? 47.969 20.672 -30.828 1 33.28 87 LYS B N 1
ATOM 3140 C CA . LYS B 1 87 ? 48.938 19.594 -30.844 1 33.28 87 LYS B CA 1
ATOM 3141 C C . LYS B 1 87 ? 48.875 18.781 -29.562 1 33.28 87 LYS B C 1
ATOM 3143 O O . LYS B 1 87 ? 49.906 18.281 -29.078 1 33.28 87 LYS B O 1
ATOM 3148 N N . GLY B 1 88 ? 47.906 18.938 -28.625 1 28.73 88 GLY B N 1
ATOM 3149 C CA . GLY B 1 88 ? 48.188 18.25 -27.391 1 28.73 88 GLY B CA 1
ATOM 3150 C C . GLY B 1 88 ? 48.344 16.75 -27.562 1 28.73 88 GLY B C 1
ATOM 3151 O O . GLY B 1 88 ? 47.875 16.188 -28.547 1 28.73 88 GLY B O 1
ATOM 3152 N N . GLU B 1 89 ? 49.531 16.188 -27.125 1 32.5 89 GLU B N 1
ATOM 3153 C CA . GLU B 1 89 ? 49.938 14.805 -26.922 1 32.5 89 GLU B CA 1
ATOM 3154 C C . GLU B 1 89 ? 48.719 13.922 -26.594 1 32.5 89 GLU B C 1
ATOM 3156 O O . GLU B 1 89 ? 47.812 14.352 -25.859 1 32.5 89 GLU B O 1
ATOM 3161 N N . GLU B 1 90 ? 48.5 12.977 -27.5 1 31.5 90 GLU B N 1
ATOM 3162 C CA . GLU B 1 90 ? 47.531 11.867 -27.531 1 31.5 90 GLU B CA 1
ATOM 3163 C C . GLU B 1 90 ? 47.5 11.141 -26.188 1 31.5 90 GLU B C 1
ATOM 3165 O O . GLU B 1 90 ? 48.25 10.203 -25.953 1 31.5 90 GLU B O 1
ATOM 3170 N N . GLN B 1 91 ? 47.75 11.734 -25.062 1 29.11 91 GLN B N 1
ATOM 3171 C CA . GLN B 1 91 ? 47.562 10.797 -23.953 1 29.11 91 GLN B CA 1
ATOM 3172 C C . GLN B 1 91 ? 46.219 10.086 -24.062 1 29.11 91 GLN B C 1
ATOM 3174 O O . GLN B 1 91 ? 45.188 10.734 -24.203 1 29.11 91 GLN B O 1
ATOM 3179 N N . GLN B 1 92 ? 46.188 8.867 -24.609 1 27.44 92 GLN B N 1
ATOM 3180 C CA . GLN B 1 92 ? 45.156 7.832 -24.578 1 27.44 92 GLN B CA 1
ATOM 3181 C C . GLN B 1 92 ? 44.406 7.84 -23.266 1 27.44 92 GLN B C 1
ATOM 3183 O O . GLN B 1 92 ? 44.875 7.27 -22.266 1 27.44 92 GLN B O 1
ATOM 3188 N N . ALA B 1 93 ? 43.906 8.852 -22.812 1 27.97 93 ALA B N 1
ATOM 3189 C CA . ALA B 1 93 ? 43.062 8.672 -21.625 1 27.97 93 ALA B CA 1
ATOM 3190 C C . ALA B 1 93 ? 42 7.59 -21.859 1 27.97 93 ALA B C 1
ATOM 3192 O O . ALA B 1 93 ? 41.188 7.688 -22.781 1 27.97 93 ALA B O 1
ATOM 3193 N N . GLU B 1 94 ? 42.344 6.297 -21.734 1 31 94 GLU B N 1
ATOM 3194 C CA . GLU B 1 94 ? 41.438 5.172 -21.453 1 31 94 GLU B CA 1
ATOM 3195 C C . GLU B 1 94 ? 40.281 5.605 -20.578 1 31 94 GLU B C 1
ATOM 3197 O O . GLU B 1 94 ? 40.438 5.867 -19.391 1 31 94 GLU B O 1
ATOM 3202 N N . GLY B 1 95 ? 39.5 6.453 -20.953 1 29 95 GLY B N 1
ATOM 3203 C CA . GLY B 1 95 ? 38.344 6.988 -20.266 1 29 95 GLY B CA 1
ATOM 3204 C C . GLY B 1 95 ? 37.406 5.91 -19.75 1 29 95 GLY B C 1
ATOM 3205 O O . GLY B 1 95 ? 36.688 5.277 -20.531 1 29 95 GLY B O 1
ATOM 3206 N N . SER B 1 96 ? 37.938 4.949 -18.891 1 32.41 96 SER B N 1
ATOM 3207 C CA . SER B 1 96 ? 37.031 4.195 -18.047 1 32.41 96 SER B CA 1
ATOM 3208 C C . SER B 1 96 ? 35.906 5.086 -17.516 1 32.41 96 SER B C 1
ATOM 3210 O O . SER B 1 96 ? 36.156 6.066 -16.812 1 32.41 96 SER B O 1
ATOM 3212 N N . LEU B 1 97 ? 35.062 5.543 -18.297 1 30.86 97 LEU B N 1
ATOM 3213 C CA . LEU B 1 97 ? 33.844 6.234 -17.906 1 30.86 97 LEU B CA 1
ATOM 3214 C C . LEU B 1 97 ? 33.219 5.613 -16.656 1 30.86 97 LEU B C 1
ATOM 3216 O O . LEU B 1 97 ? 32.344 4.754 -16.75 1 30.86 97 LEU B O 1
ATOM 3220 N N . THR B 1 98 ? 34.031 5.09 -15.781 1 33.38 98 THR B N 1
ATOM 3221 C CA . THR B 1 98 ? 33.469 4.797 -14.477 1 33.38 98 THR B CA 1
ATOM 3222 C C . THR B 1 98 ? 32.688 6.008 -13.945 1 33.38 98 THR B C 1
ATOM 3224 O O . THR B 1 98 ? 33.312 7.012 -13.57 1 33.38 98 THR B O 1
ATOM 3227 N N . TYR B 1 99 ? 31.719 6.422 -14.586 1 31.58 99 TYR B N 1
ATOM 3228 C CA . TYR B 1 99 ? 30.844 7.406 -13.969 1 31.58 99 TYR B CA 1
ATOM 3229 C C . TYR B 1 99 ? 30.609 7.09 -12.5 1 31.58 99 TYR B C 1
ATOM 3231 O O . TYR B 1 99 ? 29.922 6.121 -12.164 1 31.58 99 TYR B O 1
ATOM 3239 N N . TRP B 1 100 ? 31.609 7.164 -11.656 1 32.88 100 TRP B N 1
ATOM 3240 C CA . TRP B 1 100 ? 31.266 7.191 -10.234 1 32.88 100 TRP B CA 1
ATOM 3241 C C . TRP B 1 100 ? 30.203 8.242 -9.961 1 32.88 100 TRP B C 1
ATOM 3243 O O . TRP B 1 100 ? 30.328 9.398 -10.367 1 32.88 100 TRP B O 1
ATOM 3253 N N . PRO B 1 101 ? 28.984 7.863 -9.844 1 34.38 101 PRO B N 1
ATOM 3254 C CA . PRO B 1 101 ? 28.031 8.875 -9.3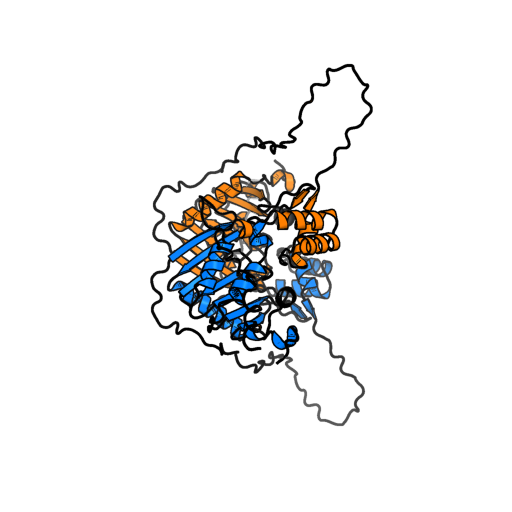67 1 34.38 101 PRO B CA 1
ATOM 3255 C C . PRO B 1 101 ? 28.672 9.875 -8.406 1 34.38 101 PRO B C 1
ATOM 3257 O O . PRO B 1 101 ? 29.594 9.516 -7.66 1 34.38 101 PRO B O 1
ATOM 3260 N N . GLU B 1 102 ? 29 11.016 -8.812 1 34.62 102 GLU B N 1
ATOM 3261 C CA . GLU B 1 102 ? 29.391 12.023 -7.836 1 34.62 102 GLU B CA 1
ATOM 3262 C C . GLU B 1 102 ? 28.75 11.75 -6.473 1 34.62 102 GLU B C 1
ATOM 3264 O O . GLU B 1 102 ? 27.547 11.547 -6.375 1 34.62 102 GLU B O 1
ATOM 3269 N N . GLN B 1 103 ? 29.422 11.078 -5.637 1 34.84 103 GLN B N 1
ATOM 3270 C CA . GLN B 1 103 ? 29.062 11.141 -4.227 1 34.84 103 GLN B CA 1
ATOM 3271 C C . GLN B 1 103 ? 28.484 12.508 -3.867 1 34.84 103 GLN B C 1
ATOM 3273 O O . GLN B 1 103 ? 29.156 13.523 -4.02 1 34.84 103 GLN B O 1
ATOM 3278 N N . SER B 1 104 ? 27.297 12.875 -4.312 1 36.44 104 SER B N 1
ATOM 3279 C CA . SER B 1 104 ? 26.781 14.117 -3.758 1 36.44 104 SER B CA 1
ATOM 3280 C C . SER B 1 104 ? 27.281 14.352 -2.34 1 36.44 104 SER B C 1
ATOM 3282 O O . SER B 1 104 ? 27.172 13.477 -1.481 1 36.44 104 SER B O 1
ATOM 3284 N N . ASP B 1 105 ? 28.359 14.898 -2.125 1 39.44 105 ASP B N 1
ATOM 3285 C CA . ASP B 1 105 ? 28.859 15.422 -0.853 1 39.44 105 ASP B CA 1
ATOM 3286 C C . ASP B 1 105 ? 27.703 15.953 0.006 1 39.44 105 ASP B C 1
ATOM 3288 O O . ASP B 1 105 ? 27.875 16.938 0.734 1 39.44 105 ASP B O 1
ATOM 3292 N N . THR B 1 106 ? 26.5 15.781 -0.412 1 41.41 106 THR B N 1
ATOM 3293 C CA . THR B 1 106 ? 25.5 16.344 0.488 1 41.41 106 THR B CA 1
ATOM 3294 C C . THR B 1 106 ? 25.531 15.633 1.842 1 41.41 106 THR B C 1
ATOM 3296 O O . THR B 1 106 ? 25.484 14.406 1.907 1 41.41 106 THR B O 1
ATOM 3299 N N . GLU B 1 107 ? 26.062 16.297 2.816 1 48.59 107 GLU B N 1
ATOM 3300 C CA . GLU B 1 107 ? 26.062 15.844 4.203 1 48.59 107 GLU B CA 1
ATOM 3301 C C . GLU B 1 107 ? 24.781 15.078 4.531 1 48.59 107 GLU B C 1
ATOM 3303 O O . GLU B 1 107 ? 23.719 15.391 4.004 1 48.59 107 GLU B O 1
ATOM 3308 N N . VAL B 1 108 ? 24.984 13.859 4.906 1 55 108 VAL B N 1
ATOM 3309 C CA . VAL B 1 108 ? 23.844 13.102 5.445 1 55 108 VAL B CA 1
ATOM 3310 C C . VAL B 1 108 ? 23 14.008 6.328 1 55 108 VAL B C 1
ATOM 3312 O O . VAL B 1 108 ? 23.484 14.578 7.309 1 55 108 VAL B O 1
ATOM 3315 N N . PRO B 1 109 ? 21.859 14.383 5.762 1 64.62 109 PRO B N 1
ATOM 3316 C CA . PRO B 1 109 ? 21.016 15.242 6.609 1 64.62 109 PRO B CA 1
ATOM 3317 C C . PRO B 1 109 ? 20.781 14.648 7.996 1 64.62 109 PRO B C 1
ATOM 3319 O O . PRO B 1 109 ? 20.641 13.43 8.141 1 64.62 109 PRO B O 1
ATOM 3322 N N . VAL B 1 110 ? 21.219 15.422 9 1 66.19 110 VAL B N 1
ATOM 3323 C CA . VAL B 1 110 ? 21.016 15.039 10.391 1 66.19 110 VAL B CA 1
ATOM 3324 C C . VAL B 1 110 ? 19.594 15.406 10.812 1 66.19 110 VAL B C 1
ATOM 3326 O O . VAL B 1 110 ? 18.984 16.328 10.258 1 66.19 110 VAL B O 1
ATOM 3329 N N . LEU B 1 111 ? 19.031 14.469 11.461 1 73 111 LEU B N 1
ATOM 3330 C CA . LEU B 1 111 ? 17.797 14.844 12.156 1 73 111 LEU B CA 1
ATOM 3331 C C . LEU B 1 111 ? 18.047 16.016 13.109 1 73 111 LEU B C 1
ATOM 3333 O O . LEU B 1 111 ? 18.375 15.797 14.281 1 73 111 LEU B O 1
ATOM 3337 N N . ASP B 1 112 ? 17.984 17.156 12.57 1 72.12 112 ASP B N 1
ATOM 3338 C CA . ASP B 1 112 ? 18.516 18.375 13.18 1 72.12 112 ASP B CA 1
ATOM 3339 C C . ASP B 1 112 ? 17.641 18.859 14.328 1 72.12 112 ASP B C 1
ATOM 3341 O O . ASP B 1 112 ? 18.094 19.594 15.203 1 72.12 112 ASP B O 1
ATOM 3345 N N . ILE B 1 113 ? 16.406 18.484 14.344 1 69.88 113 ILE B N 1
ATOM 3346 C CA . ILE B 1 113 ? 15.555 19.062 15.391 1 69.88 113 ILE B CA 1
ATOM 3347 C C . ILE B 1 113 ? 15.523 18.109 16.594 1 69.88 113 ILE B C 1
ATOM 3349 O O . ILE B 1 113 ? 15.102 18.5 17.688 1 69.88 113 ILE B O 1
ATOM 3353 N N . GLY B 1 114 ? 16.125 16.922 16.438 1 69.75 114 GLY B N 1
ATOM 3354 C CA . GLY B 1 114 ? 16.219 16.031 17.578 1 69.75 114 GLY B CA 1
ATOM 3355 C C . GLY B 1 114 ? 15.742 14.617 17.266 1 69.75 114 GLY B C 1
ATOM 3356 O O . GLY B 1 114 ? 14.953 14.414 16.344 1 69.75 114 GLY B O 1
ATOM 3357 N N . TRP B 1 115 ? 16.328 13.672 17.875 1 78 115 TRP B N 1
ATOM 3358 C CA . TRP B 1 115 ? 15.93 12.273 17.797 1 78 115 TRP B CA 1
ATOM 3359 C C . TRP B 1 115 ? 16.062 11.586 19.141 1 78 115 TRP B C 1
ATOM 3361 O O . TRP B 1 115 ? 17.031 11.789 19.875 1 78 115 TRP B O 1
ATOM 3371 N N . PRO B 1 116 ? 14.945 10.984 19.516 1 71.88 116 PRO B N 1
ATOM 3372 C CA . PRO B 1 116 ? 15.016 10.359 20.828 1 71.88 116 PRO B CA 1
ATOM 3373 C C . PRO B 1 116 ? 16.125 9.32 20.938 1 71.88 116 PRO B C 1
ATOM 3375 O O . PRO B 1 116 ? 16.531 8.734 19.922 1 71.88 116 PRO B O 1
ATOM 3378 N N . ASP B 1 117 ? 16.703 9.234 22.125 1 65.31 117 ASP B N 1
ATOM 3379 C CA . ASP B 1 117 ? 17.75 8.25 22.406 1 65.31 117 ASP B CA 1
ATOM 3380 C C . ASP B 1 117 ? 17.188 6.828 22.344 1 65.31 117 ASP B C 1
ATOM 3382 O O . ASP B 1 117 ? 16.172 6.535 22.969 1 65.31 117 ASP B O 1
ATOM 3386 N N . THR B 1 118 ? 17.438 6.023 21.391 1 61.69 118 THR B N 1
ATOM 3387 C CA . THR B 1 118 ? 16.953 4.668 21.156 1 61.69 118 THR B CA 1
ATOM 3388 C C . THR B 1 118 ? 17.609 3.686 22.125 1 61.69 118 THR B C 1
ATOM 3390 O O . THR B 1 118 ? 17.312 2.492 22.109 1 61.69 118 THR B O 1
ATOM 3393 N N . GLY B 1 119 ? 18.484 4.09 22.969 1 59.5 119 GLY B N 1
ATOM 3394 C CA . GLY B 1 119 ? 19.297 3.139 23.703 1 59.5 119 GLY B CA 1
ATOM 3395 C C . GLY B 1 119 ? 18.547 2.432 24.812 1 59.5 119 GLY B C 1
ATOM 3396 O O . GLY B 1 119 ? 19.031 1.45 25.375 1 59.5 119 GLY B O 1
ATOM 3397 N N . PHE B 1 120 ? 17.391 2.92 25.125 1 66.94 120 PHE B N 1
ATOM 3398 C CA . PHE B 1 120 ? 16.75 2.273 26.266 1 66.94 120 PHE B CA 1
ATOM 3399 C C . PHE B 1 120 ? 15.812 1.168 25.812 1 66.94 120 PHE B C 1
ATOM 3401 O O . PHE B 1 120 ? 15.297 1.2 24.688 1 66.94 120 PHE B O 1
ATOM 3408 N N . TYR B 1 121 ? 15.82 0.095 26.609 1 69.81 121 TYR B N 1
ATOM 3409 C CA . TYR B 1 121 ? 14.875 -0.988 26.375 1 69.81 121 TYR B CA 1
ATOM 3410 C C . TYR B 1 121 ? 13.453 -0.452 26.266 1 69.81 121 TYR B C 1
ATOM 3412 O O . TYR B 1 121 ? 12.969 0.248 27.156 1 69.81 121 TYR B O 1
ATOM 3420 N N . LYS B 1 122 ? 12.867 -0.682 25.094 1 77.94 122 LYS B N 1
ATOM 3421 C CA . LYS B 1 122 ? 11.562 -0.102 24.766 1 77.94 122 LYS B CA 1
ATOM 3422 C C . LYS B 1 122 ? 10.43 -1.028 25.188 1 77.94 122 LYS B C 1
ATOM 3424 O O . LYS B 1 122 ? 9.266 -0.771 24.891 1 77.94 122 LYS B O 1
ATOM 3429 N N . GLY B 1 123 ? 10.734 -2.225 25.891 1 80.69 123 GLY B N 1
ATOM 3430 C CA . GLY B 1 123 ? 9.703 -3.117 26.391 1 80.69 123 GLY B CA 1
ATOM 3431 C C . GLY B 1 123 ? 9.359 -4.23 25.422 1 80.69 123 GLY B C 1
ATOM 3432 O O . GLY B 1 123 ? 9.992 -4.371 24.375 1 80.69 123 GLY B O 1
ATOM 3433 N N . VAL B 1 124 ? 8.352 -5.008 25.781 1 87.69 124 VAL B N 1
ATOM 3434 C CA . VAL B 1 124 ? 7.918 -6.172 25.016 1 87.69 124 VAL B CA 1
ATOM 3435 C C . VAL B 1 124 ? 7.129 -5.723 23.797 1 87.69 124 VAL B C 1
ATOM 3437 O O . VAL B 1 124 ? 6.34 -4.777 23.859 1 87.69 124 VAL B O 1
ATOM 3440 N N . THR B 1 125 ? 7.402 -6.438 22.734 1 91.69 125 THR B N 1
ATOM 3441 C CA . THR B 1 125 ? 6.707 -6.137 21.484 1 91.69 125 THR B CA 1
ATOM 3442 C C . THR B 1 125 ? 5.23 -6.504 21.594 1 91.69 125 THR B C 1
ATOM 3444 O O . THR B 1 125 ? 4.891 -7.617 21.984 1 91.69 125 THR B O 1
ATOM 3447 N N . ARG B 1 126 ? 4.367 -5.566 21.312 1 94.62 126 ARG B N 1
ATOM 3448 C CA . ARG B 1 126 ? 2.926 -5.773 21.203 1 94.62 126 ARG B CA 1
ATOM 3449 C C . ARG B 1 126 ? 2.396 -5.281 19.859 1 94.62 126 ARG B C 1
ATOM 3451 O O . ARG B 1 126 ? 2.961 -4.363 19.266 1 94.62 126 ARG B O 1
ATOM 3458 N N . ILE B 1 127 ? 1.363 -5.965 19.469 1 96.62 127 ILE B N 1
ATOM 3459 C CA . ILE B 1 127 ? 0.79 -5.594 18.188 1 96.62 127 ILE B CA 1
ATOM 3460 C C . ILE B 1 127 ? -0.734 -5.605 18.281 1 96.62 127 ILE B C 1
ATOM 3462 O O . ILE B 1 127 ? -1.319 -6.477 18.922 1 96.62 127 ILE B O 1
ATOM 3466 N N . THR B 1 128 ? -1.348 -4.602 17.719 1 96.44 128 THR B N 1
ATOM 3467 C CA . THR B 1 128 ? -2.789 -4.539 17.5 1 96.44 128 THR B CA 1
ATOM 3468 C C . THR B 1 128 ? -3.107 -4.234 16.047 1 96.44 128 THR B C 1
ATOM 3470 O O . THR B 1 128 ? -2.502 -3.344 15.438 1 96.44 128 THR B O 1
ATOM 3473 N N . VAL B 1 129 ? -4.047 -5.023 15.539 1 97.38 129 VAL B N 1
ATOM 3474 C CA . VAL B 1 129 ? -4.418 -4.848 14.141 1 97.38 129 VAL B CA 1
ATOM 3475 C C . VAL B 1 129 ? -5.773 -4.145 14.047 1 97.38 129 VAL B C 1
ATOM 3477 O O . VAL B 1 129 ? -6.711 -4.496 14.766 1 97.38 129 VAL B O 1
ATOM 3480 N N . HIS B 1 130 ? -5.855 -3.109 13.219 1 97.31 130 HIS B N 1
ATOM 3481 C CA . HIS B 1 130 ? -7.105 -2.434 12.898 1 97.31 130 HIS B CA 1
ATOM 3482 C C . HIS B 1 130 ? -7.402 -2.5 11.406 1 97.31 130 HIS B C 1
ATOM 3484 O O . HIS B 1 130 ? -6.488 -2.389 10.578 1 97.31 130 HIS B O 1
ATOM 3490 N N . THR B 1 131 ? -8.641 -2.658 11.086 1 96.94 131 THR B N 1
ATOM 3491 C CA . THR B 1 131 ? -9.039 -2.738 9.688 1 96.94 131 THR B CA 1
ATOM 3492 C C . THR B 1 131 ? -10 -1.605 9.336 1 96.94 131 THR B C 1
ATOM 3494 O O . THR B 1 131 ? -10.602 -0.996 10.219 1 96.94 131 THR B O 1
ATOM 3497 N N . HIS B 1 132 ? -9.977 -1.266 8.102 1 95.5 132 HIS B N 1
ATOM 3498 C CA . HIS B 1 132 ? -11.039 -0.454 7.527 1 95.5 132 HIS B CA 1
ATOM 3499 C C . HIS B 1 132 ? -11.844 -1.248 6.504 1 95.5 132 HIS B C 1
ATOM 3501 O O . HIS B 1 132 ? -11.289 -1.753 5.527 1 95.5 132 HIS B O 1
ATOM 3507 N N . PRO B 1 133 ? -13.133 -1.309 6.605 1 93.69 133 PRO B N 1
ATOM 3508 C CA . PRO B 1 133 ? -13.93 -0.745 7.695 1 93.69 133 PRO B CA 1
ATOM 3509 C C . PRO B 1 133 ? -13.648 -1.411 9.039 1 93.69 133 PRO B C 1
ATOM 3511 O O . PRO B 1 133 ? -13.086 -2.51 9.078 1 93.69 133 PRO B O 1
ATOM 3514 N N . PRO B 1 134 ? -13.977 -0.639 10.148 1 93.69 134 PRO B N 1
ATOM 3515 C CA . PRO B 1 134 ? -13.727 -1.213 11.477 1 93.69 134 PRO B CA 1
ATOM 3516 C C . PRO B 1 134 ? -14.578 -2.449 11.75 1 93.69 134 PRO B C 1
ATOM 3518 O O . PRO B 1 134 ? -15.672 -2.594 11.188 1 93.69 134 PRO B O 1
ATOM 3521 N N . LYS B 1 135 ? -14.016 -3.34 12.586 1 88.56 135 LYS B N 1
ATOM 3522 C CA . LYS B 1 135 ? -14.758 -4.523 13.023 1 88.56 135 LYS B CA 1
ATOM 3523 C C . LYS B 1 135 ? -15.188 -4.391 14.477 1 88.56 135 LYS B C 1
ATOM 3525 O O . LYS B 1 135 ? -14.5 -3.764 15.281 1 88.56 135 LYS B O 1
ATOM 3530 N N . ASP B 1 136 ? -16.281 -5.199 14.875 1 84.25 136 ASP B N 1
ATOM 3531 C CA . ASP B 1 136 ? -16.781 -5.379 16.234 1 84.25 136 ASP B CA 1
ATOM 3532 C C . ASP B 1 136 ? -16.766 -4.059 17 1 84.25 136 ASP B C 1
ATOM 3534 O O . ASP B 1 136 ? -16.297 -3.998 18.141 1 84.25 136 ASP B O 1
ATOM 3538 N N . ASN B 1 137 ? -17.062 -2.975 16.422 1 85.5 137 ASN B N 1
ATOM 3539 C CA . ASN B 1 137 ? -17.156 -1.662 17.062 1 85.5 137 ASN B CA 1
ATOM 3540 C C . ASN B 1 137 ? -15.781 -1.112 17.406 1 85.5 137 ASN B C 1
ATOM 3542 O O . ASN B 1 137 ? -15.617 -0.429 18.422 1 85.5 137 ASN B O 1
ATOM 3546 N N . GLY B 1 138 ? -14.867 -1.592 16.766 1 88.12 138 GLY B N 1
ATOM 3547 C CA . GLY B 1 138 ? -13.539 -1.029 16.938 1 88.12 138 GLY B CA 1
ATOM 3548 C C . GLY B 1 138 ? -13.406 0.367 16.344 1 88.12 138 GLY B C 1
ATOM 3549 O O . GLY B 1 138 ? -14.32 0.856 15.688 1 88.12 138 GLY B O 1
ATOM 3550 N N . PRO B 1 139 ? -12.328 1.001 16.641 1 93.06 139 PRO B N 1
ATOM 3551 C CA . PRO B 1 139 ? -12.125 2.361 16.141 1 93.06 139 PRO B CA 1
ATOM 3552 C C . PRO B 1 139 ? -11.789 2.393 14.648 1 93.06 139 PRO B C 1
ATOM 3554 O O . PRO B 1 139 ? -11.266 1.412 14.109 1 93.06 139 PRO B O 1
ATOM 3557 N N . HIS B 1 140 ? -12.148 3.547 14.055 1 93.25 140 HIS B N 1
ATOM 3558 C CA . HIS B 1 140 ? -11.688 3.785 12.688 1 93.25 140 HIS B CA 1
ATOM 3559 C C . HIS B 1 140 ? -10.18 4.012 12.656 1 93.25 140 HIS B C 1
ATOM 3561 O O . HIS B 1 140 ? -9.617 4.637 13.555 1 93.25 140 HIS B O 1
ATOM 3567 N N . ILE B 1 141 ? -9.57 3.514 11.617 1 95.44 141 ILE B N 1
ATOM 3568 C CA . ILE B 1 141 ? -8.125 3.635 11.477 1 95.44 141 ILE B CA 1
ATOM 3569 C C . ILE B 1 141 ? -7.719 5.105 11.57 1 95.44 141 ILE B C 1
ATOM 3571 O O . ILE B 1 141 ? -6.727 5.441 12.219 1 95.44 141 ILE B O 1
ATOM 3575 N N . LYS B 1 142 ? -8.453 5.953 10.938 1 93.31 142 LYS B N 1
ATOM 3576 C CA . LYS B 1 142 ? -8.125 7.375 10.953 1 93.31 142 LYS B CA 1
ATOM 3577 C C . LYS B 1 142 ? -8.117 7.922 12.375 1 93.31 142 LYS B C 1
ATOM 3579 O O . LYS B 1 142 ? -7.27 8.75 12.719 1 93.31 142 LYS B O 1
ATOM 3584 N N . GLU B 1 143 ? -9.008 7.461 13.133 1 91.81 143 GLU B N 1
ATOM 3585 C CA . GLU B 1 143 ? -9.078 7.891 14.523 1 91.81 143 GLU B CA 1
ATOM 3586 C C . GLU B 1 143 ? -7.863 7.395 15.312 1 91.81 143 GLU B C 1
ATOM 3588 O O . GLU B 1 143 ? -7.32 8.125 16.141 1 91.81 143 GLU B O 1
ATOM 3593 N N . VAL B 1 144 ? -7.52 6.191 15.07 1 94.56 144 VAL B N 1
ATOM 3594 C CA . VAL B 1 144 ? -6.367 5.613 15.75 1 94.56 144 VAL B CA 1
ATOM 3595 C C . VAL B 1 144 ? -5.117 6.43 15.438 1 94.56 144 VAL B C 1
ATOM 3597 O O . VAL B 1 144 ? -4.371 6.809 16.344 1 94.56 144 VAL B O 1
ATOM 3600 N N . VAL B 1 145 ? -4.957 6.707 14.188 1 93.31 145 VAL B N 1
ATOM 3601 C CA . VAL B 1 145 ? -3.783 7.445 13.734 1 93.31 145 VAL B CA 1
ATOM 3602 C C . VAL B 1 145 ? -3.816 8.867 14.289 1 93.31 145 VAL B C 1
ATOM 3604 O O . VAL B 1 145 ? -2.809 9.367 14.797 1 93.31 145 VAL B O 1
ATOM 3607 N N . ARG B 1 146 ? -4.906 9.469 14.203 1 89.38 146 ARG B N 1
ATOM 3608 C CA . ARG B 1 146 ? -5.07 10.828 14.711 1 89.38 146 ARG B CA 1
ATOM 3609 C C . ARG B 1 146 ? -4.746 10.906 16.203 1 89.38 146 ARG B C 1
ATOM 3611 O O . ARG B 1 146 ? -4.031 11.805 16.641 1 89.38 146 ARG B O 1
ATOM 3618 N N . LYS B 1 147 ? -5.289 10.023 16.938 1 90.12 147 LYS B N 1
ATOM 3619 C CA . LYS B 1 147 ? -5.066 10 18.375 1 90.12 147 LYS B CA 1
ATOM 3620 C C . LYS B 1 147 ? -3.588 9.805 18.703 1 90.12 147 LYS B C 1
ATOM 3622 O O . LYS B 1 147 ? -3.061 10.422 19.625 1 90.12 147 LYS B O 1
ATOM 3627 N N . MET B 1 148 ? -2.973 8.945 17.984 1 91.06 148 MET B N 1
ATOM 3628 C CA . MET B 1 148 ? -1.551 8.695 18.203 1 91.06 148 MET B CA 1
ATOM 3629 C C . MET B 1 148 ? -0.734 9.953 17.969 1 91.06 148 MET B C 1
ATOM 3631 O O . MET B 1 148 ? 0.179 10.266 18.734 1 91.06 148 MET B O 1
ATOM 3635 N N . ILE B 1 149 ? -1.043 10.633 16.938 1 87.56 149 ILE B N 1
ATOM 3636 C CA . ILE B 1 149 ? -0.328 11.859 16.594 1 87.56 149 ILE B CA 1
ATOM 3637 C C . ILE B 1 149 ? -0.594 12.922 17.656 1 87.56 149 ILE B C 1
ATOM 3639 O O . ILE B 1 149 ? 0.329 13.609 18.109 1 87.56 149 ILE B O 1
ATOM 3643 N N . GLN B 1 150 ? -1.817 13.031 18.047 1 83.38 150 GLN B N 1
ATOM 3644 C CA . GLN B 1 150 ? -2.217 14.039 19.031 1 83.38 150 GLN B CA 1
ATOM 3645 C C . GLN B 1 150 ? -1.544 13.789 20.375 1 83.38 150 GLN B C 1
ATOM 3647 O O . GLN B 1 150 ? -1.249 14.734 21.109 1 83.38 150 GLN B O 1
ATOM 3652 N N . GLN B 1 151 ? -1.302 12.57 20.656 1 85.69 151 GLN B N 1
ATOM 3653 C CA . GLN B 1 151 ? -0.747 12.203 21.953 1 85.69 151 GLN B CA 1
ATOM 3654 C C . GLN B 1 151 ? 0.779 12.219 21.922 1 85.69 151 GLN B C 1
ATOM 3656 O O . GLN B 1 151 ? 1.427 11.969 22.938 1 85.69 151 GLN B O 1
ATOM 3661 N N . ALA B 1 152 ? 1.313 12.438 20.828 1 86.69 152 ALA B N 1
ATOM 3662 C CA . ALA B 1 152 ? 2.77 12.438 20.703 1 86.69 152 ALA B CA 1
ATOM 3663 C C . ALA B 1 152 ? 3.391 13.492 21.609 1 86.69 152 ALA B C 1
ATOM 3665 O O . ALA B 1 152 ? 2.869 14.609 21.734 1 86.69 152 ALA B O 1
ATOM 3666 N N . GLN B 1 153 ? 4.633 13.211 22.188 1 82.88 153 GLN B N 1
ATOM 3667 C CA . GLN B 1 153 ? 5.273 14.109 23.141 1 82.88 153 GLN B CA 1
ATOM 3668 C C . GLN B 1 153 ? 6.703 14.43 22.719 1 82.88 153 GLN B C 1
ATOM 3670 O O . GLN B 1 153 ? 7.305 15.383 23.203 1 82.88 153 GLN B O 1
ATOM 3675 N N . LYS B 1 154 ? 7.238 13.656 21.906 1 84.06 154 LYS B N 1
ATOM 3676 C CA . LYS B 1 154 ? 8.656 13.836 21.609 1 84.06 154 LYS B CA 1
ATOM 3677 C C . LYS B 1 154 ? 8.891 14.031 20.109 1 84.06 154 LYS B C 1
ATOM 3679 O O . LYS B 1 154 ? 9.602 14.953 19.703 1 84.06 154 LYS B O 1
ATOM 3684 N N . ILE B 1 155 ? 8.352 13.062 19.359 1 86.81 155 ILE B N 1
ATOM 3685 C CA . ILE B 1 155 ? 8.68 13.102 17.938 1 86.81 155 ILE B CA 1
ATOM 3686 C C . ILE B 1 155 ? 7.605 12.367 17.141 1 86.81 155 ILE B C 1
ATOM 3688 O O . ILE B 1 155 ? 7.016 11.398 17.625 1 86.81 155 ILE B O 1
ATOM 3692 N N . VAL B 1 156 ? 7.359 12.852 15.922 1 89.12 156 VAL B N 1
ATOM 3693 C CA . VAL B 1 156 ? 6.531 12.141 14.953 1 89.12 156 VAL B CA 1
ATOM 3694 C C . VAL B 1 156 ? 7.285 12.008 13.633 1 89.12 156 VAL B C 1
ATOM 3696 O O . VAL B 1 156 ? 7.75 13.008 13.07 1 89.12 156 VAL B O 1
ATOM 3699 N N . CYS B 1 157 ? 7.461 10.797 13.172 1 92.06 157 CYS B N 1
ATOM 3700 C CA . CYS B 1 157 ? 8.086 10.508 11.883 1 92.06 157 CYS B CA 1
ATOM 3701 C C . CYS B 1 157 ? 7.117 9.766 10.969 1 92.06 157 CYS B C 1
ATOM 3703 O O . CYS B 1 157 ? 6.535 8.758 11.367 1 92.06 157 CYS B O 1
ATOM 3705 N N . VAL B 1 158 ? 7.008 10.297 9.805 1 94 158 VAL B N 1
ATOM 3706 C CA . VAL B 1 158 ? 6.07 9.68 8.875 1 94 158 VAL B CA 1
ATOM 3707 C C . VAL B 1 158 ? 6.77 9.398 7.547 1 94 158 VAL B C 1
ATOM 3709 O O . VAL B 1 158 ? 7.43 10.281 6.984 1 94 158 VAL B O 1
ATOM 3712 N N . SER B 1 159 ? 6.73 8.195 7.059 1 96.75 159 SER B N 1
ATOM 3713 C CA . SER B 1 159 ? 7.055 7.824 5.684 1 96.75 159 SER B CA 1
ATOM 3714 C C . SER B 1 159 ? 5.828 7.285 4.953 1 96.75 159 SER B C 1
ATOM 3716 O O . SER B 1 159 ? 5.324 6.211 5.289 1 96.75 159 SER B O 1
ATOM 3718 N N . MET B 1 160 ? 5.359 8.055 3.994 1 95.5 160 MET B N 1
ATOM 3719 C CA . MET B 1 160 ? 4.047 7.762 3.426 1 95.5 160 MET B CA 1
ATOM 3720 C C . MET B 1 160 ? 4.078 7.867 1.904 1 95.5 160 MET B C 1
ATOM 3722 O O . MET B 1 160 ? 4.578 8.852 1.356 1 95.5 160 MET B O 1
ATOM 3726 N N . TYR B 1 161 ? 3.523 6.852 1.289 1 94.5 161 TYR B N 1
ATOM 3727 C CA . TYR B 1 161 ? 3.396 6.793 -0.163 1 94.5 161 TYR B CA 1
ATOM 3728 C C . TYR B 1 161 ? 2.602 7.98 -0.688 1 94.5 161 TYR B C 1
ATOM 3730 O O . TYR B 1 161 ? 3.033 8.664 -1.622 1 94.5 161 TYR B O 1
ATOM 3738 N N . LEU B 1 162 ? 1.502 8.203 -0.106 1 94.12 162 LEU B N 1
ATOM 3739 C CA . LEU B 1 162 ? 0.608 9.289 -0.476 1 94.12 162 LEU B CA 1
ATOM 3740 C C . LEU B 1 162 ? 0.046 9.977 0.764 1 94.12 162 LEU B C 1
ATOM 3742 O O . LEU B 1 162 ? -0.31 9.312 1.739 1 94.12 162 LEU B O 1
ATOM 3746 N N . SER B 1 163 ? 0.034 11.297 0.772 1 93 163 SER B N 1
ATOM 3747 C CA . SER B 1 163 ? -0.468 12.109 1.879 1 93 163 SER B CA 1
ATOM 3748 C C . SER B 1 163 ? -1.363 13.234 1.377 1 93 163 SER B C 1
ATOM 3750 O O . SER B 1 163 ? -0.873 14.297 0.993 1 93 163 SER B O 1
ATOM 3752 N N . SER B 1 164 ? -2.619 13.031 1.395 1 93.81 164 SER B N 1
ATOM 3753 C CA . SER B 1 164 ? -3.514 14.062 0.886 1 93.81 164 SER B CA 1
ATOM 3754 C C . SER B 1 164 ? -4.707 14.266 1.812 1 93.81 164 SER B C 1
ATOM 3756 O O . SER B 1 164 ? -5.613 15.047 1.506 1 93.81 164 SER B O 1
ATOM 3758 N N . ASP B 1 165 ? -4.773 13.594 2.906 1 92.56 165 ASP B N 1
ATOM 3759 C CA . ASP B 1 165 ? -5.863 13.781 3.859 1 92.56 165 ASP B CA 1
ATOM 3760 C C . ASP B 1 165 ? -5.703 15.094 4.625 1 92.56 165 ASP B C 1
ATOM 3762 O O . ASP B 1 165 ? -4.918 15.172 5.574 1 92.56 165 ASP B O 1
ATOM 3766 N N . MET B 1 166 ? -6.438 16.016 4.355 1 88.56 166 MET B N 1
ATOM 3767 C CA . MET B 1 166 ? -6.289 17.359 4.898 1 88.56 166 MET B CA 1
ATOM 3768 C C . MET B 1 166 ? -6.668 17.391 6.379 1 88.56 166 MET B C 1
ATOM 3770 O O . MET B 1 166 ? -6.023 18.078 7.172 1 88.56 166 MET B O 1
ATOM 3774 N N . SER B 1 167 ? -7.648 16.656 6.684 1 84.75 167 SER B N 1
ATOM 3775 C CA . SER B 1 167 ? -8.086 16.656 8.078 1 84.75 167 SER B CA 1
ATOM 3776 C C . SER B 1 167 ? -7.035 16.031 8.992 1 84.75 167 SER B C 1
ATOM 3778 O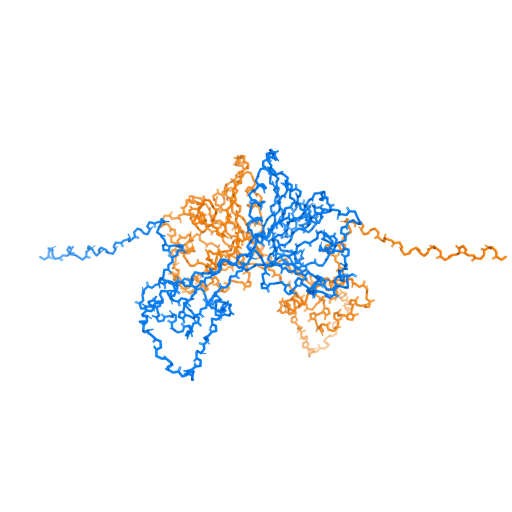 O . SER B 1 167 ? -6.801 16.531 10.094 1 84.75 167 SER B O 1
ATOM 3780 N N . LEU B 1 168 ? -6.461 15 8.547 1 86.25 168 LEU B N 1
ATOM 3781 C CA . LEU B 1 168 ? -5.43 14.32 9.328 1 86.25 168 LEU B CA 1
ATOM 3782 C C . LEU B 1 168 ? -4.168 15.172 9.422 1 86.25 168 LEU B C 1
ATOM 3784 O O . LEU B 1 168 ? -3.574 15.297 10.492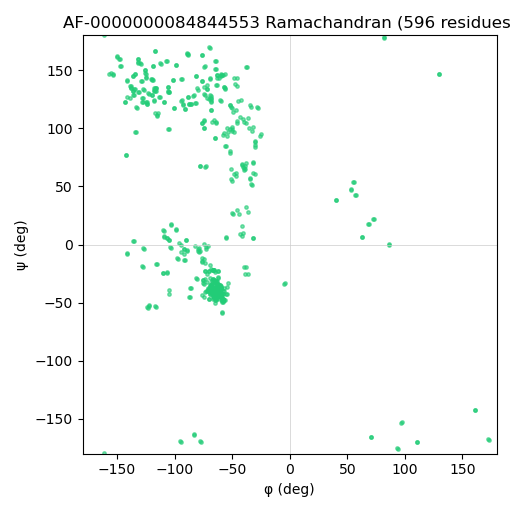 1 86.25 168 LEU B O 1
ATOM 3788 N N . LEU B 1 169 ? -3.785 15.773 8.352 1 83.88 169 LEU B N 1
ATOM 3789 C CA . LEU B 1 169 ? -2.539 16.531 8.281 1 83.88 169 LEU B CA 1
ATOM 3790 C C . LEU B 1 169 ? -2.658 17.844 9.039 1 83.88 169 LEU B C 1
ATOM 3792 O O . LEU B 1 169 ? -1.706 18.281 9.688 1 83.88 169 LEU B O 1
ATOM 3796 N N . ASP B 1 170 ? -3.748 18.438 8.898 1 77.38 170 ASP B N 1
ATOM 3797 C CA . ASP B 1 170 ? -3.98 19.719 9.562 1 77.38 170 ASP B CA 1
ATOM 3798 C C . ASP B 1 170 ? -3.842 19.578 11.078 1 77.38 170 ASP B C 1
ATOM 3800 O O . ASP B 1 170 ? -3.068 20.312 11.703 1 77.38 170 ASP B O 1
ATOM 3804 N N . LYS B 1 171 ? -4.594 18.781 11.57 1 66.19 171 LYS B N 1
ATOM 3805 C CA . LYS B 1 171 ? -4.617 18.609 13.023 1 66.19 171 LYS B CA 1
ATOM 3806 C C . LYS B 1 171 ? -3.346 17.938 13.516 1 66.19 171 LYS B C 1
ATOM 3808 O O . LYS B 1 171 ? -2.775 18.344 14.531 1 66.19 171 LYS B O 1
ATOM 3813 N N . ALA B 1 172 ? -2.939 17.047 12.766 1 61.12 172 ALA B N 1
ATOM 3814 C CA . ALA B 1 172 ? -1.904 16.141 13.258 1 61.12 172 ALA B CA 1
ATOM 3815 C C . ALA B 1 172 ? -0.513 16.719 13.023 1 61.12 172 ALA B C 1
ATOM 3817 O O . ALA B 1 172 ? 0.355 16.641 13.898 1 61.12 172 ALA B O 1
ATOM 3818 N N . LEU B 1 173 ? -0.488 17.312 11.93 1 62.38 173 LEU B N 1
ATOM 3819 C CA . LEU B 1 173 ? 0.879 17.672 11.562 1 62.38 173 LEU B CA 1
ATOM 3820 C C . LEU B 1 173 ? 1.114 19.172 11.734 1 62.38 173 LEU B C 1
ATOM 3822 O O . LEU B 1 173 ? 2.236 19.594 12.008 1 62.38 173 LEU B O 1
ATOM 3826 N N . PHE B 1 174 ? 0.047 19.828 11.656 1 63.81 174 PHE B N 1
ATOM 3827 C CA . PHE B 1 174 ? 0.323 21.25 11.547 1 63.81 174 PHE B CA 1
ATOM 3828 C C . PHE B 1 174 ? -0.222 22 12.758 1 63.81 174 PHE B C 1
ATOM 3830 O O . PHE B 1 174 ? 0.396 22.969 13.227 1 63.81 174 PHE B O 1
ATOM 3837 N N . ARG B 1 175 ? -1.424 21.797 12.984 1 58.94 175 ARG B N 1
ATOM 3838 C CA . ARG B 1 175 ? -2.02 22.578 14.062 1 58.94 175 ARG B CA 1
ATOM 3839 C C . ARG B 1 175 ? -1.68 21.984 15.422 1 58.94 175 ARG B C 1
ATOM 3841 O O . ARG B 1 175 ? -2.211 22.422 16.453 1 58.94 175 ARG B O 1
ATOM 3848 N N . CYS B 1 176 ? -1.03 20.906 15.211 1 49.78 176 CYS B N 1
ATOM 3849 C CA . CYS B 1 176 ? -0.705 20.531 16.578 1 49.78 176 CYS B CA 1
ATOM 3850 C C . CYS B 1 176 ? -0.4 21.766 17.438 1 49.78 176 CYS B C 1
ATOM 3852 O O . CYS B 1 176 ? -0.001 22.797 16.906 1 49.78 176 CYS B O 1
ATOM 3854 N N . SER B 1 177 ? -0.644 21.641 18.75 1 43.78 177 SER B N 1
ATOM 3855 C CA . SER B 1 177 ? -0.77 22.656 19.781 1 43.78 177 SER B CA 1
ATOM 3856 C C . SER B 1 177 ? 0.332 23.703 19.672 1 43.78 177 SER B C 1
ATOM 3858 O O . SER B 1 177 ? 1.432 23.406 19.203 1 43.78 177 SER B O 1
ATOM 3860 N N . GLN B 1 178 ? -0.104 24.984 19.547 1 42.97 178 GLN B N 1
ATOM 3861 C CA . GLN B 1 178 ? 0.719 26.125 19.938 1 42.97 178 GLN B CA 1
ATOM 3862 C C . GLN B 1 178 ? 2.027 25.656 20.578 1 42.97 178 GLN B C 1
ATOM 3864 O O . GLN B 1 178 ? 3.021 26.391 20.562 1 42.97 178 GLN B O 1
ATOM 3869 N N . PHE B 1 179 ? 1.855 24.516 21.266 1 44.41 179 PHE B N 1
ATOM 3870 C CA . PHE B 1 179 ? 2.908 24.031 22.156 1 44.41 179 PHE B CA 1
ATOM 3871 C C . PHE B 1 179 ? 3.662 22.875 21.516 1 44.41 179 PHE B C 1
ATOM 3873 O O . PHE B 1 179 ? 4.418 22.172 22.188 1 44.41 179 PHE B O 1
ATOM 3880 N N . SER B 1 180 ? 3.275 22.406 20.297 1 52.66 180 SER B N 1
ATOM 3881 C CA . SER B 1 180 ? 3.908 21.172 19.844 1 52.66 180 SER B CA 1
ATOM 3882 C C . SER B 1 180 ? 5.359 21.422 19.438 1 52.66 180 SER B C 1
ATOM 3884 O O . SER B 1 180 ? 5.637 21.906 18.344 1 52.66 180 SER B O 1
ATOM 3886 N N . LEU B 1 181 ? 5.996 21.703 20.406 1 61.16 181 LEU B N 1
ATOM 3887 C CA . LEU B 1 181 ? 7.426 21.953 20.562 1 61.16 181 LEU B CA 1
ATOM 3888 C C . LEU B 1 181 ? 8.242 20.781 20.047 1 61.16 181 LEU B C 1
ATOM 3890 O O . LEU B 1 181 ? 9.469 20.844 19.969 1 61.16 181 LEU B O 1
ATOM 3894 N N . PHE B 1 182 ? 7.473 19.719 19.391 1 74.88 182 PHE B N 1
ATOM 3895 C CA . PHE B 1 182 ? 8.398 18.625 19.141 1 74.88 182 PHE B CA 1
ATOM 3896 C C . PHE B 1 182 ? 8.633 18.438 17.656 1 74.88 182 PHE B C 1
ATOM 3898 O O . PHE B 1 182 ? 7.805 18.844 16.828 1 74.88 182 PHE B O 1
ATOM 3905 N N . PRO B 1 183 ? 9.789 17.844 17.328 1 77.31 183 PRO B N 1
ATOM 3906 C CA . PRO B 1 183 ? 10.203 17.641 15.938 1 77.31 183 PRO B CA 1
ATOM 3907 C C . PRO B 1 183 ? 9.266 16.703 15.18 1 77.31 183 PRO B C 1
ATOM 3909 O O . PRO B 1 183 ? 8.797 15.703 15.742 1 77.31 183 PRO B O 1
ATOM 3912 N N . ARG B 1 184 ? 8.984 17.094 13.984 1 79.56 184 ARG B N 1
ATOM 3913 C CA . ARG B 1 184 ? 8.219 16.266 13.055 1 79.56 184 ARG B CA 1
ATOM 3914 C C . ARG B 1 184 ? 8.984 16.062 11.75 1 79.56 184 ARG B C 1
ATOM 3916 O O . ARG B 1 184 ? 9.422 17.031 11.117 1 79.56 184 ARG B O 1
ATOM 3923 N N . TYR B 1 185 ? 9.211 14.781 11.422 1 79.56 185 TYR B N 1
ATOM 3924 C CA . TYR B 1 185 ? 9.93 14.43 10.203 1 79.56 185 TYR B CA 1
ATOM 3925 C C . TYR B 1 185 ? 9.023 13.664 9.242 1 79.56 185 TYR B C 1
ATOM 3927 O O . TYR B 1 185 ? 8.25 12.797 9.656 1 79.56 185 TYR B O 1
ATOM 3935 N N . LYS B 1 186 ? 9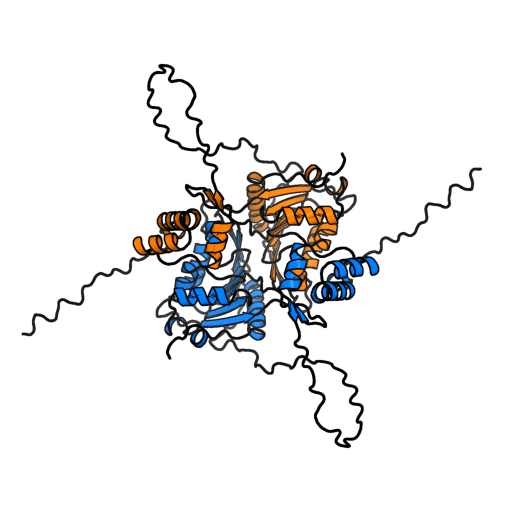.109 14.102 7.996 1 85.19 186 LYS B N 1
ATOM 3936 C CA . LYS B 1 186 ? 8.281 13.414 7.016 1 85.19 186 LYS B CA 1
ATOM 3937 C C . LYS B 1 186 ? 9.062 13.117 5.738 1 85.19 186 LYS B C 1
ATOM 3939 O O . LYS B 1 186 ? 9.789 13.984 5.238 1 85.19 186 LYS B O 1
ATOM 3944 N N . THR B 1 187 ? 9.039 11.938 5.305 1 84.94 187 THR B N 1
ATOM 3945 C CA . THR B 1 187 ? 9.492 11.578 3.965 1 84.94 187 THR B CA 1
ATOM 3946 C C . THR B 1 187 ? 8.305 11.281 3.057 1 84.94 187 THR B C 1
ATOM 3948 O O . THR B 1 187 ? 7.34 10.633 3.475 1 84.94 187 THR B O 1
ATOM 3951 N N . VAL B 1 188 ? 8.359 11.812 1.856 1 88.19 188 VAL B N 1
ATOM 3952 C CA . VAL B 1 188 ? 7.273 11.656 0.894 1 88.19 188 VAL B CA 1
ATOM 3953 C C . VAL B 1 188 ? 7.816 11.07 -0.407 1 88.19 188 VAL B C 1
ATOM 3955 O O . VAL B 1 188 ? 8.969 11.32 -0.776 1 88.19 188 VAL B O 1
ATOM 3958 N N . ASN B 1 189 ? 7.004 10.25 -0.973 1 91.94 189 ASN B N 1
ATOM 3959 C CA . ASN B 1 189 ? 7.328 9.758 -2.307 1 91.94 189 ASN B CA 1
ATOM 3960 C C . ASN B 1 189 ? 7.527 10.906 -3.295 1 91.94 189 ASN B C 1
ATOM 3962 O O . ASN B 1 189 ? 6.676 11.789 -3.41 1 91.94 189 ASN B O 1
ATOM 3966 N N . LEU B 1 190 ? 8.531 10.789 -4.012 1 90.69 190 LEU B N 1
ATOM 3967 C CA . LEU B 1 190 ? 8.914 11.859 -4.922 1 90.69 190 LEU B CA 1
ATOM 3968 C C . LEU B 1 190 ? 7.801 12.133 -5.934 1 90.69 190 LEU B C 1
ATOM 3970 O O . LEU B 1 190 ? 7.445 13.281 -6.18 1 90.69 190 LEU B O 1
ATOM 3974 N N . ALA B 1 191 ? 7.258 11.086 -6.457 1 90.44 191 ALA B N 1
ATOM 3975 C CA . ALA B 1 191 ? 6.246 11.219 -7.504 1 90.44 191 ALA B CA 1
ATOM 3976 C C . ALA B 1 191 ? 4.977 11.867 -6.957 1 90.44 191 ALA B C 1
ATOM 3978 O O . ALA B 1 191 ? 4.164 12.391 -7.723 1 90.44 191 ALA B O 1
ATOM 3979 N N . SER B 1 192 ? 4.781 11.789 -5.645 1 92.81 192 SER B N 1
ATOM 3980 C CA . SER B 1 192 ? 3.561 12.328 -5.055 1 92.81 192 SER B CA 1
ATOM 3981 C C . SER B 1 192 ? 3.85 13.586 -4.234 1 92.81 192 SER B C 1
ATOM 3983 O O . SER B 1 192 ? 2.994 14.047 -3.477 1 92.81 192 SER B O 1
ATOM 3985 N N . CYS B 1 193 ? 4.98 14.109 -4.359 1 94 193 CYS B N 1
ATOM 3986 C CA . CYS B 1 193 ? 5.391 15.266 -3.576 1 94 193 CYS B CA 1
ATOM 3987 C C . CYS B 1 193 ? 4.539 16.484 -3.91 1 94 193 CYS B C 1
ATOM 3989 O O . CYS B 1 193 ? 4.156 17.234 -3.018 1 94 193 CYS B O 1
ATOM 3991 N N . GLN B 1 194 ? 4.211 16.609 -5.168 1 93.62 194 GLN B N 1
ATOM 3992 C CA . GLN B 1 194 ? 3.414 17.766 -5.594 1 93.62 194 GLN B CA 1
ATOM 3993 C C . GLN B 1 194 ? 2.02 17.719 -4.977 1 93.62 194 GLN B C 1
ATOM 3995 O O . GLN B 1 194 ? 1.451 18.766 -4.648 1 93.62 194 GLN B O 1
ATOM 4000 N N . VAL B 1 195 ? 1.487 16.594 -4.871 1 93.06 195 VAL B N 1
ATOM 4001 C CA . VAL B 1 195 ? 0.176 16.438 -4.254 1 93.06 195 VAL B CA 1
ATOM 4002 C C . VAL B 1 195 ? 0.232 16.906 -2.799 1 93.06 195 VAL B C 1
ATOM 4004 O O . VAL B 1 195 ? -0.658 17.609 -2.336 1 93.06 195 VAL B O 1
ATOM 4007 N N . PHE B 1 196 ? 1.255 16.547 -2.109 1 93 196 PHE B N 1
ATOM 4008 C CA . PHE B 1 196 ? 1.438 16.938 -0.716 1 93 196 PHE B CA 1
ATOM 4009 C C . PHE B 1 196 ? 1.58 18.453 -0.591 1 93 196 PHE B C 1
ATOM 4011 O O . PHE B 1 196 ? 0.971 19.062 0.286 1 93 196 PHE B O 1
ATOM 4018 N N . LEU B 1 197 ? 2.34 19.031 -1.479 1 92.5 197 LEU B N 1
ATOM 4019 C CA . LEU B 1 197 ? 2.551 20.469 -1.455 1 92.5 197 LEU B CA 1
ATOM 4020 C C . LEU B 1 197 ? 1.249 21.219 -1.729 1 92.5 197 LEU B C 1
ATOM 4022 O O . LEU B 1 197 ? 0.973 22.234 -1.104 1 92.5 197 LEU B O 1
ATOM 4026 N N . CYS B 1 198 ? 0.495 20.703 -2.613 1 92.44 198 CYS B N 1
ATOM 4027 C CA . CYS B 1 198 ? -0.799 21.297 -2.91 1 92.44 198 CYS B CA 1
ATOM 4028 C C . CYS B 1 198 ? -1.708 21.266 -1.688 1 92.44 198 CYS B C 1
ATOM 4030 O O . CYS B 1 198 ? -2.424 22.234 -1.419 1 92.44 198 CYS B O 1
ATOM 4032 N N . VAL B 1 199 ? -1.688 20.234 -1.029 1 90.56 199 VAL B N 1
ATOM 4033 C CA . VAL B 1 199 ? -2.482 20.094 0.187 1 90.56 199 VAL B CA 1
ATOM 4034 C C . VAL B 1 199 ? -2.002 21.109 1.229 1 90.56 199 VAL B C 1
ATOM 4036 O O . VAL B 1 199 ? -2.811 21.75 1.894 1 90.56 199 VAL B O 1
ATOM 4039 N N . CYS B 1 200 ? -0.699 21.188 1.395 1 88.81 200 CYS B N 1
ATOM 4040 C CA . CYS B 1 200 ? -0.135 22.156 2.336 1 88.81 200 CYS B CA 1
ATOM 4041 C C . CYS B 1 200 ? -0.565 23.578 1.991 1 88.81 200 CYS B C 1
ATOM 4043 O O . CYS B 1 200 ? -0.88 24.359 2.883 1 88.81 200 CYS B O 1
ATOM 4045 N N . SER B 1 201 ? -0.584 23.875 0.76 1 89.38 201 SER B N 1
ATOM 4046 C CA . SER B 1 201 ? -1.013 25.188 0.306 1 89.38 201 SER B CA 1
ATOM 4047 C C . SER B 1 201 ? -2.488 25.422 0.609 1 89.38 201 SER B C 1
ATOM 4049 O O . SER B 1 201 ? -2.869 26.5 1.06 1 89.38 201 SER B O 1
ATOM 4051 N N . THR B 1 202 ? -3.236 24.438 0.356 1 88.12 202 THR B N 1
ATOM 4052 C CA . THR B 1 202 ? -4.672 24.531 0.601 1 88.12 202 THR B CA 1
ATOM 4053 C C . THR B 1 202 ? -4.953 24.75 2.084 1 88.12 202 THR B C 1
ATOM 4055 O O . THR B 1 202 ? -5.871 25.5 2.441 1 88.12 202 THR B O 1
ATOM 4058 N N . LEU B 1 203 ? -4.16 24.125 2.906 1 85.56 203 LEU B N 1
ATOM 4059 C CA . LEU B 1 203 ? -4.328 24.25 4.352 1 85.56 203 LEU B CA 1
ATOM 4060 C C . LEU B 1 203 ? -3.729 25.562 4.852 1 85.56 203 LEU B C 1
ATOM 4062 O O . LEU B 1 203 ? -3.863 25.891 6.031 1 85.56 203 LEU B O 1
ATOM 4066 N N . GLN B 1 204 ? -3.082 26.281 3.99 1 82.88 204 GLN B N 1
ATOM 4067 C CA . GLN B 1 204 ? -2.498 27.578 4.309 1 82.88 204 GLN B CA 1
ATOM 4068 C C . GLN B 1 204 ? -1.552 27.484 5.504 1 82.88 204 GLN B C 1
ATOM 4070 O O . GLN B 1 204 ? -1.673 28.25 6.465 1 82.88 204 GLN B O 1
ATOM 4075 N N . ILE B 1 205 ? -0.674 26.578 5.285 1 79.25 205 ILE B N 1
ATOM 4076 C CA . ILE B 1 205 ? 0.306 26.391 6.352 1 79.25 205 ILE B CA 1
ATOM 4077 C C . ILE B 1 205 ? 1.21 27.625 6.438 1 79.25 205 ILE B C 1
ATOM 4079 O O . ILE B 1 205 ? 1.728 28.094 5.422 1 79.25 205 ILE B O 1
ATOM 4083 N N . GLY B 1 206 ? 1.252 28.203 7.594 1 75.12 206 GLY B N 1
ATOM 4084 C CA . GLY B 1 206 ? 2.088 29.375 7.809 1 75.12 206 GLY B CA 1
ATOM 4085 C C . GLY B 1 206 ? 3.449 29.047 8.383 1 75.12 206 GLY B C 1
ATOM 4086 O O . GLY B 1 206 ? 3.846 27.875 8.414 1 75.12 206 GLY B O 1
ATOM 4087 N N . THR B 1 207 ? 4.109 30.031 8.773 1 75.31 207 THR B N 1
ATOM 4088 C CA . THR B 1 207 ? 5.453 29.906 9.328 1 75.31 207 THR B CA 1
ATOM 4089 C C . THR B 1 207 ? 5.434 29.031 10.586 1 75.31 207 THR B C 1
ATOM 4091 O O . THR B 1 207 ? 6.324 28.203 10.789 1 75.31 207 THR B O 1
ATOM 4094 N N . SER B 1 208 ? 4.418 29.188 11.352 1 73.88 208 SER B N 1
ATOM 4095 C CA . SER B 1 208 ? 4.34 28.453 12.609 1 73.88 208 SER B CA 1
ATOM 4096 C C . SER B 1 208 ? 4.164 26.953 12.359 1 73.88 208 SER B C 1
ATOM 4098 O O . SER B 1 208 ? 4.684 26.141 13.117 1 73.88 208 SER B O 1
ATOM 4100 N N . GLY B 1 209 ? 3.465 26.672 11.312 1 71.12 209 GLY B N 1
ATOM 4101 C CA . GLY B 1 209 ? 3.244 25.266 10.984 1 71.12 209 GLY B CA 1
ATOM 4102 C C . GLY B 1 209 ? 4.496 24.562 10.5 1 71.12 209 GLY B C 1
ATOM 4103 O O . GLY B 1 209 ? 4.637 23.344 10.672 1 71.12 209 GLY B O 1
ATOM 4104 N N . CYS B 1 210 ? 5.309 25.375 10.062 1 75.25 210 CYS B N 1
ATOM 4105 C CA . CYS B 1 210 ? 6.523 24.812 9.484 1 75.25 210 CYS B CA 1
ATOM 4106 C C . CYS B 1 210 ? 7.629 24.703 10.531 1 75.25 210 CYS B C 1
ATOM 4108 O O . CYS B 1 210 ? 8.656 24.078 10.297 1 75.25 210 CYS B O 1
ATOM 4110 N N . TRP B 1 211 ? 7.203 25.234 11.664 1 78.19 211 TRP B N 1
ATOM 4111 C CA . TRP B 1 211 ? 8.219 25.172 12.711 1 78.19 211 TRP B CA 1
ATOM 4112 C C . TRP B 1 211 ? 8.453 23.734 13.156 1 78.19 211 TRP B C 1
ATOM 4114 O O . TRP B 1 211 ? 7.496 22.984 13.375 1 78.19 211 TRP B O 1
ATOM 4124 N N . ASN B 1 212 ? 9.57 23.234 13.203 1 81 212 ASN B N 1
ATOM 4125 C CA . ASN B 1 212 ? 9.984 21.906 13.656 1 81 212 ASN B CA 1
ATOM 4126 C C . ASN B 1 212 ? 9.477 20.812 12.719 1 81 212 ASN B C 1
ATOM 4128 O O . ASN B 1 212 ? 9.141 19.719 13.164 1 81 212 ASN B O 1
ATOM 4132 N N . LEU B 1 213 ? 9.109 21.234 11.547 1 85.19 213 LEU B N 1
ATOM 4133 C CA . LEU B 1 213 ? 8.711 20.266 10.531 1 85.19 213 LEU B CA 1
ATOM 4134 C C . LEU B 1 213 ? 9.758 20.172 9.43 1 85.19 213 LEU B C 1
ATOM 4136 O O . LEU B 1 213 ? 10.18 21.188 8.883 1 85.19 213 LEU B O 1
ATOM 4140 N N . ARG B 1 214 ? 10.258 18.984 9.219 1 89.44 214 ARG B N 1
ATOM 4141 C CA . ARG B 1 214 ? 11.164 18.734 8.102 1 89.44 214 ARG B CA 1
ATOM 4142 C C . ARG B 1 214 ? 10.562 17.719 7.137 1 89.44 214 ARG B C 1
ATOM 4144 O O . ARG B 1 214 ? 10.141 16.641 7.547 1 89.44 214 ARG B O 1
ATOM 4151 N N . VAL B 1 215 ? 10.484 18.156 5.91 1 91.56 215 VAL B N 1
ATOM 4152 C CA . VAL B 1 215 ? 9.938 17.281 4.875 1 91.56 215 VAL B CA 1
ATOM 4153 C C . VAL B 1 215 ? 11.008 16.984 3.836 1 91.56 215 VAL B C 1
ATOM 4155 O O . VAL B 1 215 ? 11.75 17.875 3.42 1 91.56 215 VAL B O 1
ATOM 4158 N N . ARG B 1 216 ? 11.133 15.727 3.521 1 94.75 216 ARG B N 1
ATOM 4159 C CA . ARG B 1 216 ? 12.062 15.297 2.486 1 94.75 216 ARG B CA 1
ATOM 4160 C C . ARG B 1 216 ? 11.391 14.336 1.508 1 94.75 216 ARG B C 1
ATOM 4162 O O . ARG B 1 216 ? 10.359 13.742 1.826 1 94.75 216 ARG B O 1
ATOM 4169 N N . SER B 1 217 ? 11.922 14.266 0.336 1 96 217 SER B N 1
ATOM 4170 C CA . SER B 1 217 ? 11.344 13.406 -0.688 1 96 217 SER B CA 1
ATOM 4171 C C . SER B 1 217 ? 12.383 12.438 -1.246 1 96 217 SER B C 1
ATOM 4173 O O . SER B 1 217 ? 13.578 12.742 -1.267 1 96 217 SER B O 1
ATOM 4175 N N . LEU B 1 218 ? 11.906 11.297 -1.593 1 95.25 218 LEU B N 1
ATOM 4176 C CA . LEU B 1 218 ? 12.773 10.289 -2.201 1 95.25 218 LEU B CA 1
ATOM 4177 C C . LEU B 1 218 ? 11.969 9.352 -3.096 1 95.25 218 LEU B C 1
ATOM 4179 O O . LEU B 1 218 ? 10.789 9.102 -2.84 1 95.25 218 LEU B O 1
ATOM 4183 N N . PRO B 1 219 ? 12.594 8.891 -4.18 1 95.12 219 PRO B N 1
ATOM 4184 C CA . PRO B 1 219 ? 11.953 7.879 -5.02 1 95.12 219 PRO B CA 1
ATOM 4185 C C . PRO B 1 219 ? 12.148 6.461 -4.484 1 95.12 219 PRO B C 1
ATOM 4187 O O . PRO B 1 219 ? 12.398 6.273 -3.293 1 95.12 219 PRO B O 1
ATOM 4190 N N . GLY B 1 220 ? 11.914 5.477 -5.293 1 96.19 220 GLY B N 1
ATOM 4191 C CA . GLY B 1 220 ? 12.227 4.102 -4.945 1 96.19 220 GLY B CA 1
ATOM 4192 C C . GLY B 1 220 ? 13.703 3.773 -5.062 1 96.19 220 GLY B C 1
ATOM 4193 O O . GLY B 1 220 ? 14.539 4.676 -5.113 1 96.19 220 GLY B O 1
ATOM 4194 N N . VAL B 1 221 ? 14 2.521 -4.965 1 94.25 221 VAL B N 1
ATOM 4195 C CA . VAL B 1 221 ? 15.367 2.035 -5.152 1 94.25 221 VAL B CA 1
ATOM 4196 C C . VAL B 1 221 ? 15.828 2.334 -6.574 1 94.25 221 VAL B C 1
ATOM 4198 O O . VAL B 1 221 ? 16.969 2.738 -6.789 1 94.25 221 VAL B O 1
ATOM 4201 N N . GLY B 1 222 ? 14.961 2.074 -7.469 1 93.31 222 GLY B N 1
ATOM 4202 C CA . GLY B 1 222 ? 15.219 2.379 -8.867 1 93.31 222 GLY B CA 1
ATOM 4203 C C . GLY B 1 222 ? 16.047 1.319 -9.562 1 93.31 222 GLY B C 1
ATOM 4204 O O . GLY B 1 222 ? 16.328 0.265 -8.992 1 93.31 222 GLY B O 1
ATOM 4205 N N . LEU B 1 223 ? 16.25 1.556 -10.836 1 93.5 223 LEU B N 1
ATOM 4206 C CA . LEU B 1 223 ? 17.047 0.701 -11.711 1 93.5 223 LEU B CA 1
ATOM 4207 C C . LEU B 1 223 ? 17.844 1.535 -12.719 1 93.5 223 LEU B C 1
ATOM 4209 O O . LEU B 1 223 ? 17.266 2.344 -13.445 1 93.5 223 LEU B O 1
ATOM 4213 N N . SER B 1 224 ? 19.125 1.348 -12.68 1 92.56 224 SER B N 1
ATOM 4214 C CA . SER B 1 224 ? 19.969 2.08 -13.609 1 92.56 224 SER B CA 1
ATOM 4215 C C . SER B 1 224 ? 20.125 1.325 -14.93 1 92.56 224 SER B C 1
ATOM 4217 O O . SER B 1 224 ? 20.438 0.131 -14.93 1 92.56 224 SER B O 1
ATOM 4219 N N . LEU B 1 225 ? 19.844 2.018 -15.922 1 92.69 225 LEU B N 1
ATOM 4220 C CA . LEU B 1 225 ? 20.016 1.519 -17.281 1 92.69 225 LEU B CA 1
ATOM 4221 C C . LEU B 1 225 ? 21.047 2.357 -18.031 1 92.69 225 LEU B C 1
ATOM 4223 O O . LEU B 1 225 ? 21.453 3.424 -17.562 1 92.69 225 LEU B O 1
ATOM 4227 N N . SER B 1 226 ? 21.516 1.898 -19.156 1 90.31 226 SER B N 1
ATOM 4228 C CA . SER B 1 226 ? 22.484 2.639 -19.953 1 90.31 226 SER B CA 1
ATOM 4229 C C . SER B 1 226 ? 21.906 3.939 -20.484 1 90.31 226 SER B C 1
ATOM 4231 O O . SER B 1 226 ? 22.609 4.938 -20.625 1 90.31 226 SER B O 1
ATOM 4233 N N . CYS B 1 227 ? 20.641 3.896 -20.734 1 88.94 227 CYS B N 1
ATOM 4234 C CA . CYS B 1 227 ? 20.016 5.035 -21.391 1 88.94 227 CYS B CA 1
ATOM 4235 C C . CYS B 1 227 ? 19.359 5.961 -20.359 1 88.94 227 CYS B C 1
ATOM 4237 O O . CYS B 1 227 ? 18.938 7.062 -20.703 1 88.94 227 CYS B O 1
ATOM 4239 N N . GLY B 1 228 ? 19.25 5.473 -19.188 1 91.88 228 GLY B N 1
ATOM 4240 C CA . GLY B 1 228 ? 18.547 6.262 -18.188 1 91.88 228 GLY B CA 1
ATOM 4241 C C . GLY B 1 228 ? 18.344 5.52 -16.891 1 91.88 228 GLY B C 1
ATOM 4242 O O . GLY B 1 228 ? 18.984 4.5 -16.641 1 91.88 228 GLY B O 1
ATOM 4243 N N . ARG B 1 229 ? 17.469 6.191 -16.078 1 93.25 229 ARG B N 1
ATOM 4244 C CA . ARG B 1 229 ? 17.219 5.598 -14.773 1 93.25 229 ARG B CA 1
ATOM 4245 C C . ARG B 1 229 ? 15.727 5.512 -14.484 1 93.25 229 ARG B C 1
ATOM 4247 O O . ARG B 1 229 ? 14.984 6.473 -14.703 1 93.25 229 ARG B O 1
ATOM 4254 N N . VAL B 1 230 ? 15.359 4.352 -14.07 1 93.56 230 VAL B N 1
ATOM 4255 C CA . VAL B 1 230 ? 14.008 4.176 -13.539 1 93.56 230 VAL B CA 1
ATOM 4256 C C . VAL B 1 230 ? 14 4.496 -12.047 1 93.56 230 VAL B C 1
ATOM 4258 O O . VAL B 1 230 ? 14.734 3.881 -11.266 1 93.56 230 VAL B O 1
ATOM 4261 N N . ARG B 1 231 ? 13.281 5.398 -11.547 1 92.19 231 ARG B N 1
ATOM 4262 C CA . ARG B 1 231 ? 13.359 5.91 -10.18 1 92.19 231 ARG B CA 1
ATOM 4263 C C . ARG B 1 231 ? 12.633 4.984 -9.211 1 92.19 231 ARG B C 1
ATOM 4265 O O . ARG B 1 231 ? 13 4.898 -8.039 1 92.19 231 ARG B O 1
ATOM 4272 N N . GLY B 1 232 ? 11.586 4.258 -9.648 1 94.38 232 GLY B N 1
ATOM 4273 C CA . GLY B 1 232 ? 10.766 3.473 -8.742 1 94.38 232 GLY B CA 1
ATOM 4274 C C . GLY B 1 232 ? 9.891 4.324 -7.84 1 94.38 232 GLY B C 1
ATOM 4275 O O . GLY B 1 232 ? 9.75 5.527 -8.062 1 94.38 232 GLY B O 1
ATOM 4276 N N . THR B 1 233 ? 9.328 3.682 -6.781 1 96.56 233 THR B N 1
ATOM 4277 C CA . THR B 1 233 ? 8.359 4.352 -5.918 1 96.56 233 THR B CA 1
ATOM 4278 C C . THR B 1 233 ? 8.672 4.086 -4.449 1 96.56 233 THR B C 1
ATOM 4280 O O . THR B 1 233 ? 9.031 2.969 -4.078 1 96.56 233 THR B O 1
ATOM 4283 N N . LEU B 1 234 ? 8.641 5.125 -3.643 1 97.69 234 LEU B N 1
ATOM 4284 C CA . LEU B 1 234 ? 8.594 4.934 -2.197 1 97.69 234 LEU B CA 1
ATOM 4285 C C . LEU B 1 234 ? 7.211 4.48 -1.752 1 97.69 234 LEU B C 1
ATOM 4287 O O . LEU B 1 234 ? 6.324 5.309 -1.53 1 97.69 234 LEU B O 1
ATOM 4291 N N . SER B 1 235 ? 7.051 3.225 -1.521 1 97.75 235 SER B N 1
ATOM 4292 C CA . SER B 1 235 ? 5.734 2.664 -1.223 1 97.75 235 SER B CA 1
ATOM 4293 C C . SER B 1 235 ? 5.543 2.475 0.278 1 97.75 235 SER B C 1
ATOM 4295 O O . SER B 1 235 ? 4.586 1.828 0.709 1 97.75 235 SER B O 1
ATOM 4297 N N . HIS B 1 236 ? 6.367 3.025 1.076 1 97.88 236 HIS B N 1
ATOM 4298 C CA . HIS B 1 236 ? 6.266 2.902 2.525 1 97.88 236 HIS B CA 1
ATOM 4299 C C . HIS B 1 236 ? 4.977 3.529 3.045 1 97.88 236 HIS B C 1
ATOM 4301 O O . HIS B 1 236 ? 4.508 4.531 2.502 1 97.88 236 HIS B O 1
ATOM 4307 N N . ARG B 1 237 ? 4.449 2.969 4.043 1 97.81 237 ARG B N 1
ATOM 4308 C CA . ARG B 1 237 ? 3.307 3.459 4.809 1 97.81 237 ARG B CA 1
ATOM 4309 C C . ARG B 1 237 ? 3.48 3.172 6.297 1 97.81 237 ARG B C 1
ATOM 4311 O O . ARG B 1 237 ? 2.816 2.289 6.844 1 97.81 237 ARG B O 1
ATOM 4318 N N . PHE B 1 238 ? 4.309 3.977 6.898 1 98.19 238 PHE B N 1
ATOM 4319 C CA . PHE B 1 238 ? 4.469 3.77 8.336 1 98.19 238 PHE B CA 1
ATOM 4320 C C . PHE B 1 238 ? 4.75 5.09 9.047 1 98.19 238 PHE B C 1
ATOM 4322 O O . PHE B 1 238 ? 5.094 6.086 8.398 1 98.19 238 PHE B O 1
ATOM 4329 N N . MET B 1 239 ? 4.535 5.145 10.266 1 96.06 239 MET B N 1
ATOM 4330 C CA . MET B 1 239 ? 4.699 6.293 11.156 1 96.06 239 MET B CA 1
ATOM 4331 C C . MET B 1 239 ? 5.262 5.863 12.508 1 96.06 239 MET B C 1
ATOM 4333 O O . MET B 1 239 ? 4.922 4.789 13.008 1 96.06 239 MET B O 1
ATOM 4337 N N . ILE B 1 240 ? 6.113 6.645 13.008 1 95.06 240 ILE B N 1
ATOM 4338 C CA . ILE B 1 240 ? 6.684 6.434 14.336 1 95.06 240 ILE B CA 1
ATOM 4339 C C . ILE B 1 240 ? 6.309 7.598 15.25 1 95.06 240 ILE B C 1
ATOM 4341 O O . ILE B 1 240 ? 6.383 8.758 14.844 1 95.06 240 ILE B O 1
ATOM 4345 N N . VAL B 1 241 ? 5.91 7.262 16.406 1 91.94 241 VAL B N 1
ATOM 4346 C CA . VAL B 1 241 ? 5.547 8.281 17.391 1 91.94 241 VAL B CA 1
ATOM 4347 C C . VAL B 1 241 ? 6.367 8.094 18.656 1 91.94 241 VAL B C 1
ATOM 4349 O O . VAL B 1 241 ? 6.375 7.004 19.234 1 91.94 241 VAL B O 1
ATOM 4352 N N . ASP B 1 242 ? 7.105 9.055 19.031 1 88.31 242 ASP B N 1
ATOM 4353 C CA . ASP B 1 242 ? 7.867 9.18 20.281 1 88.31 242 ASP B CA 1
ATOM 4354 C C . ASP B 1 242 ? 8.938 8.094 20.375 1 88.31 242 ASP B C 1
ATOM 4356 O O . ASP B 1 242 ? 9.461 7.824 21.453 1 88.31 242 ASP B O 1
ATOM 4360 N N . GLY B 1 243 ? 9.117 7.332 19.359 1 88.38 243 GLY B N 1
ATOM 4361 C CA . GLY B 1 243 ? 10.172 6.328 19.328 1 88.38 243 GLY B CA 1
ATOM 4362 C C . GLY B 1 243 ? 9.758 5.012 19.953 1 88.38 243 GLY B C 1
ATOM 4363 O O . GLY B 1 243 ? 10.523 4.043 19.953 1 88.38 243 GLY B O 1
ATOM 4364 N N . ASP B 1 244 ? 8.539 4.969 20.406 1 92 244 ASP B N 1
ATOM 4365 C CA . ASP B 1 244 ? 8.164 3.729 21.078 1 92 244 ASP B CA 1
ATOM 4366 C C . ASP B 1 244 ? 6.883 3.148 20.484 1 92 244 ASP B C 1
ATOM 4368 O O . ASP B 1 244 ? 6.441 2.068 20.875 1 92 244 ASP B O 1
ATOM 4372 N N . LYS B 1 245 ? 6.285 3.859 19.531 1 95.44 245 LYS B N 1
ATOM 4373 C CA . LYS B 1 245 ? 5.113 3.361 18.828 1 95.44 245 LYS B CA 1
ATOM 4374 C C . LYS B 1 245 ? 5.312 3.461 17.312 1 95.44 245 LYS B C 1
ATOM 4376 O O . LYS B 1 245 ? 5.895 4.43 16.812 1 95.44 245 LYS B O 1
ATOM 4381 N N . ALA B 1 246 ? 4.871 2.49 16.688 1 97.5 246 ALA B N 1
ATOM 4382 C CA . ALA B 1 246 ? 4.914 2.51 15.219 1 97.5 246 ALA B CA 1
ATOM 4383 C C . ALA B 1 246 ? 3.604 2.01 14.625 1 97.5 246 ALA B C 1
ATOM 4385 O O . ALA B 1 246 ? 2.912 1.186 15.227 1 97.5 246 ALA B O 1
ATOM 4386 N N . VAL B 1 247 ? 3.24 2.572 13.539 1 98.25 247 VAL B N 1
ATOM 4387 C CA . VAL B 1 247 ? 2.088 2.141 12.758 1 98.25 247 VAL B CA 1
ATOM 4388 C C . VAL B 1 247 ? 2.531 1.799 11.336 1 98.25 247 VAL B C 1
ATOM 4390 O O . VAL B 1 247 ? 3.293 2.547 10.719 1 98.25 247 VAL B O 1
ATOM 4393 N N . SER B 1 248 ? 2.154 0.662 10.82 1 98.44 248 SER B N 1
ATOM 4394 C CA . SER B 1 248 ? 2.463 0.264 9.453 1 98.44 248 SER B CA 1
ATOM 4395 C C . SER B 1 248 ? 1.349 -0.594 8.859 1 98.44 248 SER B C 1
ATOM 4397 O O . SER B 1 248 ? 0.573 -1.207 9.594 1 98.44 248 SER B O 1
ATOM 4399 N N . GLY B 1 249 ? 1.229 -0.581 7.578 1 98.06 249 GLY B N 1
ATOM 4400 C CA . GLY B 1 249 ? 0.218 -1.38 6.902 1 98.06 249 GLY B CA 1
ATOM 4401 C C . GLY B 1 249 ? -0.077 -0.903 5.492 1 98.06 249 GLY B C 1
ATOM 4402 O O . GLY B 1 249 ? 0.838 -0.541 4.75 1 98.06 249 GLY B O 1
ATOM 4403 N N . SER B 1 250 ? -1.369 -1.008 5.191 1 98.06 250 SER B N 1
ATOM 4404 C CA . SER B 1 250 ? -1.763 -0.666 3.83 1 98.06 250 SER B CA 1
ATOM 4405 C C . SER B 1 250 ? -2.547 0.642 3.793 1 98.06 250 SER B C 1
ATOM 4407 O O . SER B 1 250 ? -3.039 1.047 2.738 1 98.06 250 SER B O 1
ATOM 4409 N N . TYR B 1 251 ? -2.643 1.34 4.91 1 97.75 251 TYR B N 1
ATOM 4410 C CA . TYR B 1 251 ? -3.381 2.592 5.027 1 97.75 251 TYR B CA 1
ATOM 4411 C C . TYR B 1 251 ? -2.514 3.777 4.617 1 97.75 251 TYR B C 1
ATOM 4413 O O . TYR B 1 251 ? -1.429 3.98 5.168 1 97.75 251 TYR B O 1
ATOM 4421 N N . SER B 1 252 ? -2.955 4.508 3.631 1 96.62 252 SER B N 1
ATOM 4422 C CA . SER B 1 252 ? -2.316 5.762 3.24 1 96.62 252 SER B CA 1
ATOM 4423 C C . SER B 1 252 ? -3.053 6.961 3.822 1 96.62 252 SER B C 1
ATOM 4425 O O . SER B 1 252 ? -4.254 6.887 4.098 1 96.62 252 SER B O 1
ATOM 4427 N N . PHE B 1 253 ? -2.346 8.047 4 1 94.62 253 PHE B N 1
ATOM 4428 C CA . PHE B 1 253 ? -2.977 9.258 4.516 1 94.62 253 PHE B CA 1
ATOM 4429 C C . PHE B 1 253 ? -3.764 9.961 3.422 1 94.62 253 PHE B C 1
ATOM 4431 O O . PHE B 1 253 ? -3.426 11.086 3.031 1 94.62 253 PHE B O 1
ATOM 4438 N N . THR B 1 254 ? -4.809 9.352 2.984 1 95.56 254 THR B N 1
ATOM 4439 C CA . THR B 1 254 ? -5.695 9.922 1.979 1 95.56 254 THR B CA 1
ATOM 4440 C C . THR B 1 254 ? -7.152 9.852 2.438 1 95.56 254 THR B C 1
ATOM 4442 O O . THR B 1 254 ? -7.5 9.031 3.289 1 95.56 254 THR B O 1
ATOM 4445 N N . TRP B 1 255 ? -7.93 10.711 1.912 1 94.06 255 TRP B N 1
ATOM 4446 C CA . TRP B 1 255 ? -9.359 10.68 2.219 1 94.06 255 TRP B CA 1
ATOM 4447 C C . TRP B 1 255 ? -9.969 9.336 1.814 1 94.06 255 TRP B C 1
ATOM 4449 O O . TRP B 1 255 ? -10.719 8.734 2.584 1 94.06 255 TRP B O 1
ATOM 4459 N N . SER B 1 256 ? -9.633 8.82 0.663 1 95.12 256 SER B N 1
ATOM 4460 C CA . SER B 1 256 ? -10.188 7.574 0.152 1 95.12 256 SER B CA 1
ATOM 4461 C C . SER B 1 256 ? -9.836 6.398 1.058 1 95.12 256 SER B C 1
ATOM 4463 O O . SER B 1 256 ? -10.641 5.488 1.246 1 95.12 256 SER B O 1
ATOM 4465 N N . SER B 1 257 ? -8.633 6.375 1.591 1 96.31 257 SER B N 1
ATOM 4466 C CA . SER B 1 257 ? -8.219 5.285 2.467 1 96.31 257 SER B CA 1
ATOM 4467 C C . SER B 1 257 ? -9.078 5.227 3.723 1 96.31 257 SER B C 1
ATOM 4469 O O . SER B 1 257 ? -9.297 4.148 4.285 1 96.31 257 SER B O 1
ATOM 4471 N N . SER B 1 258 ? -9.578 6.359 4.121 1 93.88 258 SER B N 1
ATOM 4472 C CA . SER B 1 258 ? -10.375 6.402 5.344 1 93.88 258 SER B CA 1
ATOM 4473 C C . SER B 1 258 ? -11.859 6.195 5.043 1 93.88 258 SER B C 1
ATOM 4475 O O . SER B 1 258 ? -12.641 5.902 5.949 1 93.88 258 SER B O 1
ATOM 4477 N N . ARG B 1 259 ? -12.219 6.285 3.76 1 93.38 259 ARG B N 1
ATOM 4478 C CA . ARG B 1 259 ? -13.656 6.324 3.479 1 93.38 259 ARG B CA 1
ATOM 4479 C C . ARG B 1 259 ? -14.062 5.188 2.547 1 93.38 259 ARG B C 1
ATOM 4481 O O . ARG B 1 259 ? -14.945 4.398 2.871 1 93.38 259 ARG B O 1
ATOM 4488 N N . THR B 1 260 ? -13.391 5.07 1.443 1 94.31 260 THR B N 1
ATOM 4489 C CA . THR B 1 260 ? -13.938 4.223 0.392 1 94.31 260 THR B CA 1
ATOM 4490 C C . THR B 1 260 ? -13.109 2.953 0.227 1 94.31 260 THR B C 1
ATOM 4492 O O . THR B 1 260 ? -13.594 1.947 -0.292 1 94.31 260 THR B O 1
ATOM 4495 N N . ASN B 1 261 ? -11.867 2.99 0.601 1 96.62 261 ASN B N 1
ATOM 4496 C CA . ASN B 1 261 ? -10.984 1.853 0.374 1 96.62 261 ASN B CA 1
ATOM 4497 C C . ASN B 1 261 ? -11.023 0.87 1.54 1 96.62 261 ASN B C 1
ATOM 4499 O O . ASN B 1 261 ? -11.562 1.184 2.604 1 96.62 261 ASN B O 1
ATOM 4503 N N . ARG B 1 262 ? -10.516 -0.328 1.293 1 97.44 262 ARG B N 1
ATOM 4504 C CA . ARG B 1 262 ? -10.273 -1.313 2.342 1 97.44 262 ARG B CA 1
ATOM 4505 C C . ARG B 1 262 ? -8.781 -1.427 2.646 1 97.44 262 ARG B C 1
ATOM 4507 O O . ARG B 1 262 ? -7.961 -1.51 1.733 1 97.44 262 ARG B O 1
ATOM 4514 N N . ASN B 1 263 ? -8.453 -1.382 3.832 1 98 263 ASN B N 1
ATOM 4515 C CA . ASN B 1 263 ? -7.062 -1.465 4.25 1 98 263 ASN B CA 1
ATOM 4516 C C . ASN B 1 263 ? -6.938 -1.841 5.723 1 98 263 ASN B C 1
ATOM 4518 O O . ASN B 1 263 ? -7.938 -2.15 6.375 1 98 263 ASN B O 1
ATOM 4522 N N . LEU B 1 264 ? -5.723 -1.93 6.195 1 98.25 264 LEU B N 1
ATOM 4523 C CA . LEU B 1 264 ? -5.484 -2.258 7.598 1 98.25 264 LEU B CA 1
ATOM 4524 C C . LEU B 1 264 ? -4.188 -1.627 8.094 1 98.25 264 LEU B C 1
ATOM 4526 O O . LEU B 1 264 ? -3.355 -1.197 7.289 1 98.25 264 LEU B O 1
ATOM 4530 N N . ILE B 1 265 ? -4.035 -1.524 9.398 1 98.38 265 ILE B N 1
ATOM 4531 C CA . ILE B 1 265 ? -2.793 -1.072 10.016 1 98.38 265 ILE B CA 1
ATOM 4532 C C . ILE B 1 265 ? -2.428 -1.995 11.18 1 98.38 265 ILE B C 1
ATOM 4534 O O . ILE B 1 265 ? -3.305 -2.6 11.797 1 98.38 265 ILE B O 1
ATOM 4538 N N . ASN B 1 266 ? -1.163 -2.168 11.375 1 98.38 266 ASN B N 1
ATOM 4539 C CA . ASN B 1 266 ? -0.571 -2.752 12.578 1 98.38 266 ASN B CA 1
ATOM 4540 C C . ASN B 1 266 ? -0.019 -1.679 13.508 1 98.38 266 ASN B C 1
ATOM 4542 O O . ASN B 1 266 ? 0.86 -0.907 13.125 1 98.38 266 ASN B O 1
ATOM 4546 N N . VAL B 1 267 ? -0.571 -1.602 14.664 1 98.31 267 VAL B N 1
ATOM 4547 C CA . VAL B 1 267 ? -0.004 -0.734 15.688 1 98.31 267 VAL B CA 1
ATOM 4548 C C . VAL B 1 267 ? 0.972 -1.528 16.562 1 98.31 267 VAL B C 1
ATOM 4550 O O . VAL B 1 267 ? 0.589 -2.518 17.188 1 98.31 267 VAL B O 1
ATOM 4553 N N . LEU B 1 268 ? 2.197 -1.066 16.562 1 97.94 268 LEU B N 1
ATOM 4554 C CA . LEU B 1 268 ? 3.275 -1.805 17.203 1 97.94 268 LEU B CA 1
ATOM 4555 C C . LEU B 1 268 ? 3.898 -0.983 18.328 1 97.94 268 LEU B C 1
ATOM 4557 O O . LEU B 1 268 ? 4.066 0.231 18.203 1 97.94 268 LEU B O 1
ATOM 4561 N N . THR B 1 269 ? 4.25 -1.596 19.406 1 96.06 269 THR B N 1
ATOM 4562 C CA . THR B 1 269 ? 5.012 -0.994 20.5 1 96.06 269 THR B CA 1
ATOM 4563 C C . THR B 1 269 ? 6.168 -1.899 20.906 1 96.06 269 THR B C 1
ATOM 4565 O O . THR B 1 269 ? 6.195 -3.08 20.562 1 96.06 269 THR B O 1
ATOM 4568 N N . GLY B 1 270 ? 7.16 -1.267 21.578 1 93.56 270 GLY B N 1
ATOM 4569 C CA . GLY B 1 270 ? 8.258 -2.051 22.125 1 93.56 270 GLY B CA 1
ATOM 4570 C C . GLY B 1 270 ? 9.477 -2.07 21.219 1 93.56 270 GLY B C 1
ATOM 4571 O O . GLY B 1 270 ? 9.711 -1.127 20.469 1 93.56 270 GLY B O 1
ATOM 4572 N N . GLN B 1 271 ? 10.266 -3.09 21.297 1 91.81 271 GLN B N 1
ATOM 4573 C CA . GLN B 1 271 ? 11.586 -3.182 20.688 1 91.81 271 GLN B CA 1
ATOM 4574 C C . GLN B 1 271 ? 11.5 -3.135 19.172 1 91.81 271 GLN B C 1
ATOM 4576 O O . GLN B 1 271 ? 12.398 -2.604 18.516 1 91.81 271 GLN B O 1
ATOM 4581 N N . ILE B 1 272 ? 10.453 -3.629 18.688 1 94.94 272 ILE B N 1
ATOM 4582 C CA . ILE B 1 272 ? 10.305 -3.752 17.234 1 94.94 272 ILE B CA 1
ATOM 4583 C C . ILE B 1 272 ? 10.32 -2.367 16.594 1 94.94 272 ILE B C 1
ATOM 4585 O O . ILE B 1 272 ? 10.617 -2.229 15.414 1 94.94 272 ILE B O 1
ATOM 4589 N N . VAL B 1 273 ? 10 -1.35 17.344 1 95.38 273 VAL B N 1
ATOM 4590 C CA . VAL B 1 273 ? 9.914 0.014 16.828 1 95.38 273 VAL B CA 1
ATOM 4591 C C . VAL B 1 273 ? 11.305 0.49 16.406 1 95.38 273 VAL B C 1
ATOM 4593 O O . VAL B 1 273 ? 11.43 1.345 15.523 1 95.38 273 VAL B O 1
ATOM 4596 N N . GLU B 1 274 ? 12.328 -0.099 16.922 1 92.94 274 GLU B N 1
ATOM 4597 C CA . GLU B 1 274 ? 13.703 0.246 16.562 1 92.94 274 GLU B CA 1
ATOM 4598 C C . GLU B 1 274 ? 13.977 -0.031 15.086 1 92.94 274 GLU B C 1
ATOM 4600 O O . GLU B 1 274 ? 14.75 0.681 14.453 1 92.94 274 GLU B O 1
ATOM 4605 N N . THR B 1 275 ? 13.352 -1.056 14.578 1 93.75 275 THR B N 1
ATOM 4606 C CA . THR B 1 275 ? 13.539 -1.392 13.172 1 93.75 275 THR B CA 1
ATOM 4607 C C . THR B 1 275 ? 12.961 -0.302 12.273 1 93.75 275 THR B C 1
ATOM 4609 O O . THR B 1 275 ? 13.562 0.064 11.266 1 93.75 275 THR B O 1
ATOM 4612 N N . PHE B 1 276 ? 11.859 0.216 12.641 1 95.88 276 PHE B N 1
ATOM 4613 C CA . PHE B 1 276 ? 11.242 1.304 11.891 1 95.88 276 PHE B CA 1
ATOM 4614 C C . PHE B 1 276 ? 12.055 2.586 12.031 1 95.88 276 PHE B C 1
ATOM 4616 O O . PHE B 1 276 ? 12.195 3.344 11.07 1 95.88 276 PHE B O 1
ATOM 4623 N N . ASP B 1 277 ? 12.484 2.752 13.219 1 93.12 277 ASP B N 1
ATOM 4624 C CA . ASP B 1 277 ? 13.312 3.922 13.484 1 93.12 277 ASP B CA 1
ATOM 4625 C C . ASP B 1 277 ? 14.562 3.924 12.594 1 93.12 277 ASP B C 1
ATOM 4627 O O . ASP B 1 277 ? 14.867 4.926 11.953 1 93.12 277 ASP B O 1
ATOM 4631 N N . ARG B 1 278 ? 15.172 2.85 12.539 1 92.44 278 ARG B N 1
ATOM 4632 C CA . ARG B 1 278 ? 16.375 2.721 11.711 1 92.44 278 ARG B CA 1
ATOM 4633 C C . ARG B 1 278 ? 16.031 2.92 10.234 1 92.44 278 ARG B C 1
ATOM 4635 O O . ARG B 1 278 ? 16.766 3.609 9.516 1 92.44 278 ARG B O 1
ATOM 4642 N N . GLU B 1 279 ? 15 2.312 9.805 1 95.19 279 GLU B N 1
ATOM 4643 C CA . GLU B 1 279 ? 14.57 2.465 8.414 1 95.19 279 GLU B CA 1
ATOM 4644 C C . GLU B 1 279 ? 14.305 3.928 8.078 1 95.19 279 GLU B C 1
ATOM 4646 O O . GLU B 1 279 ? 14.75 4.422 7.039 1 95.19 279 GLU B O 1
ATOM 4651 N N . PHE B 1 280 ? 13.672 4.605 8.977 1 95.75 280 PHE B N 1
ATOM 4652 C CA . PHE B 1 280 ? 13.352 6.008 8.719 1 95.75 280 PHE B CA 1
ATOM 4653 C C . PHE B 1 280 ? 14.625 6.844 8.625 1 95.75 280 PHE B C 1
ATOM 4655 O O . PHE B 1 280 ? 14.75 7.688 7.73 1 95.75 280 PHE B O 1
ATOM 4662 N N . ARG B 1 281 ? 15.461 6.613 9.492 1 93 281 ARG B N 1
ATOM 4663 C CA . ARG B 1 281 ? 16.703 7.387 9.516 1 93 281 ARG B CA 1
ATOM 4664 C C . ARG B 1 281 ? 17.516 7.152 8.242 1 93 281 ARG B C 1
ATOM 4666 O O . ARG B 1 281 ? 18.094 8.094 7.691 1 93 281 ARG B O 1
ATOM 4673 N N . GLU B 1 282 ? 17.547 5.996 7.824 1 93.62 282 GLU B N 1
ATOM 4674 C CA . GLU B 1 282 ? 18.266 5.688 6.594 1 93.62 282 GLU B CA 1
ATOM 4675 C C . GLU B 1 282 ? 17.609 6.344 5.387 1 93.62 282 GLU B C 1
ATOM 4677 O O . GLU B 1 282 ? 18.281 6.883 4.512 1 93.62 282 GLU B O 1
ATOM 4682 N N . LEU B 1 283 ? 16.281 6.27 5.344 1 95 283 LEU B N 1
ATOM 4683 C CA . LEU B 1 283 ? 15.562 6.941 4.273 1 95 283 LEU B CA 1
ATOM 4684 C C . LEU B 1 283 ? 15.836 8.438 4.289 1 95 283 LEU B C 1
ATOM 4686 O O . LEU B 1 283 ? 16.078 9.047 3.244 1 95 283 LEU B O 1
ATOM 4690 N N . TYR B 1 284 ? 15.766 8.945 5.492 1 93.62 284 TYR B N 1
ATOM 4691 C CA . TYR B 1 284 ? 15.961 10.383 5.664 1 93.62 284 TYR B CA 1
ATOM 4692 C C . TYR B 1 284 ? 17.344 10.805 5.176 1 93.62 284 TYR B C 1
ATOM 4694 O O . TYR B 1 284 ? 17.5 11.844 4.535 1 93.62 284 TYR B O 1
ATOM 4702 N N . ALA B 1 285 ? 18.328 10.008 5.383 1 91.5 285 ALA B N 1
ATOM 4703 C CA . ALA B 1 285 ? 19.703 10.312 5.047 1 91.5 285 ALA B CA 1
ATOM 4704 C C . ALA B 1 285 ? 19.906 10.391 3.537 1 91.5 285 ALA B C 1
ATOM 4706 O O . ALA B 1 285 ? 20.719 11.172 3.051 1 91.5 285 ALA B O 1
ATOM 4707 N N . ILE B 1 286 ? 19.188 9.672 2.768 1 92.69 286 ILE B N 1
ATOM 4708 C CA . ILE B 1 286 ? 19.422 9.617 1.33 1 92.69 286 ILE B CA 1
ATOM 4709 C C . ILE B 1 286 ? 18.359 10.422 0.598 1 92.69 286 ILE B C 1
ATOM 4711 O O . ILE B 1 286 ? 18.297 10.414 -0.634 1 92.69 286 ILE B O 1
ATOM 4715 N N . SER B 1 287 ? 17.453 11.109 1.36 1 94.25 287 SER B N 1
ATOM 4716 C CA . SER B 1 287 ? 16.359 11.859 0.772 1 94.25 287 SER B CA 1
ATOM 4717 C C . SER B 1 287 ? 16.766 13.289 0.445 1 94.25 287 SER B C 1
ATOM 4719 O O . SER B 1 287 ? 17.844 13.742 0.853 1 94.25 287 SER B O 1
ATOM 4721 N N . GLN B 1 288 ? 15.969 13.914 -0.376 1 94.19 288 GLN B N 1
ATOM 4722 C CA . GLN B 1 288 ? 16.172 15.312 -0.756 1 94.19 288 GLN B CA 1
ATOM 4723 C C . GLN B 1 288 ? 15.234 16.234 0.014 1 94.19 288 GLN B C 1
ATOM 4725 O O . GLN B 1 288 ? 14.062 15.922 0.201 1 94.19 288 GLN B O 1
ATOM 4730 N N . GLU B 1 289 ? 15.727 17.328 0.38 1 93.62 289 GLU B N 1
ATOM 4731 C CA . GLU B 1 289 ? 14.945 18.266 1.183 1 93.62 289 GLU B CA 1
ATOM 4732 C C . GLU B 1 289 ? 13.844 18.922 0.352 1 93.62 289 GLU B C 1
ATOM 4734 O O . GLU B 1 289 ? 14.07 19.297 -0.804 1 93.62 289 GLU B O 1
ATOM 4739 N N . VAL B 1 290 ? 12.719 18.953 0.922 1 93.12 290 VAL B N 1
ATOM 4740 C CA . VAL B 1 290 ? 11.617 19.75 0.397 1 93.12 290 VAL B CA 1
ATOM 4741 C C . VAL B 1 290 ? 11.406 21 1.26 1 93.12 290 VAL B C 1
ATOM 4743 O O . VAL B 1 290 ? 10.781 20.922 2.318 1 93.12 290 VAL B O 1
ATOM 4746 N N . ASN B 1 291 ? 11.898 22.078 0.832 1 89.62 291 ASN B N 1
ATOM 4747 C CA . ASN B 1 291 ? 11.766 23.312 1.6 1 89.62 291 ASN B CA 1
ATOM 4748 C C . ASN B 1 291 ? 10.359 23.906 1.475 1 89.62 291 ASN B C 1
ATOM 4750 O O . ASN B 1 291 ? 10.039 24.562 0.483 1 89.62 291 ASN B O 1
ATOM 4754 N N . LEU B 1 292 ? 9.617 23.734 2.506 1 87.38 292 LEU B N 1
ATOM 4755 C CA . LEU B 1 292 ? 8.219 24.156 2.473 1 87.38 292 LEU B CA 1
ATOM 4756 C C . LEU B 1 292 ? 8.109 25.672 2.359 1 87.38 292 LEU B C 1
ATOM 4758 O O . LEU B 1 292 ? 7.199 26.188 1.7 1 87.38 292 LEU B O 1
ATOM 4762 N N . ARG B 1 293 ? 8.992 26.422 2.963 1 86.5 293 ARG B N 1
ATOM 4763 C CA . ARG B 1 293 ? 8.93 27.875 2.918 1 86.5 293 ARG B CA 1
ATOM 4764 C C . ARG B 1 293 ? 9.086 28.391 1.49 1 86.5 293 ARG B C 1
ATOM 4766 O O . ARG B 1 293 ? 8.336 29.266 1.058 1 86.5 293 ARG B O 1
ATOM 4773 N N . THR B 1 294 ? 9.961 27.781 0.85 1 88.81 294 THR B N 1
ATOM 4774 C CA . THR B 1 294 ? 10.219 28.203 -0.527 1 88.81 294 THR B CA 1
ATOM 4775 C C . THR B 1 294 ? 9.117 27.688 -1.454 1 88.81 294 THR B C 1
ATOM 4777 O O . THR B 1 294 ? 8.641 28.438 -2.318 1 88.81 294 THR B O 1
ATOM 4780 N N . GLU B 1 295 ? 8.75 26.438 -1.255 1 90.12 295 GLU B N 1
ATOM 4781 C CA . GLU B 1 295 ? 7.777 25.812 -2.146 1 90.12 295 GLU B CA 1
ATOM 4782 C C . GLU B 1 295 ? 6.402 26.453 -2.006 1 90.12 295 GLU B C 1
ATOM 4784 O O . GLU B 1 295 ? 5.629 26.5 -2.965 1 90.12 295 GLU B O 1
ATOM 4789 N N . LEU B 1 296 ? 6.152 26.953 -0.781 1 88.69 296 LEU B N 1
ATOM 4790 C CA . LEU B 1 296 ? 4.832 27.516 -0.521 1 88.69 296 LEU B CA 1
ATOM 4791 C C . LEU B 1 296 ? 4.898 29.047 -0.457 1 88.69 296 LEU B C 1
ATOM 4793 O O . LEU B 1 296 ? 3.906 29.703 -0.14 1 88.69 296 LEU B O 1
ATOM 4797 N N . ASN B 1 297 ? 5.977 29.609 -0.732 1 86.44 297 ASN B N 1
ATOM 4798 C CA . ASN B 1 297 ? 6.176 31.062 -0.714 1 86.44 297 ASN B CA 1
ATOM 4799 C C . ASN B 1 297 ? 5.75 31.672 0.619 1 86.44 297 ASN B C 1
ATOM 4801 O O . ASN B 1 297 ? 5 32.656 0.649 1 86.44 297 ASN B O 1
ATOM 4805 N N . ILE B 1 298 ? 6.191 31.062 1.62 1 80.62 298 ILE B N 1
ATOM 4806 C CA . ILE B 1 298 ? 5.898 31.547 2.961 1 80.62 298 ILE B CA 1
ATOM 4807 C C . ILE B 1 298 ? 6.875 32.656 3.322 1 80.62 298 ILE B C 1
ATOM 4809 O O . ILE B 1 298 ? 8.094 32.5 3.193 1 80.62 298 ILE B O 1
ATOM 4813 N N . ALA B 1 299 ? 6.305 33.875 3.643 1 72.88 299 ALA B N 1
ATOM 4814 C CA . ALA B 1 299 ? 7.121 35.031 4.012 1 72.88 299 ALA B CA 1
ATOM 4815 C C . ALA B 1 299 ? 7.961 34.719 5.25 1 72.88 299 ALA B C 1
ATOM 4817 O O . ALA B 1 299 ? 7.543 33.938 6.121 1 72.88 299 ALA B O 1
ATOM 4818 N N . PRO B 1 300 ? 9.195 35.281 5.305 1 66.31 300 PRO B N 1
ATOM 4819 C CA . PRO B 1 300 ? 10.047 35.062 6.48 1 66.31 300 PRO B CA 1
ATOM 4820 C C . PRO B 1 300 ? 9.438 35.656 7.754 1 66.31 300 PRO B C 1
ATOM 4822 O O . PRO B 1 300 ? 8.68 36.625 7.699 1 66.31 300 PRO B O 1
#

Nearest PDB structures (foldseek):
  5lzk-assembly1_A  TM=9.221E-01  e=1.032E-16  Homo sapiens
  4urj-assembly2_C  TM=9.037E-01  e=4.398E-16  Homo sapiens
  4urj-assembly1_B-2  TM=8.995E-01  e=5.272E-16  Homo sapiens
  4urj-assembly1_A  TM=8.735E-01  e=6.665E-15  Homo sapiens
  6ehi-assembly5_J  TM=7.657E-01  e=3.069E-08  Helicobacter pylori

Foldseek 3Di:
DPPPPPPPPPPPPPPPPPPPPDCCVVDDPLVQVLLLCCQPPRDVSSVVSCVVVVPDDDDDPVRSVVSNVQWDFDDPPDPDPDDDPPPPDPPVPPPPVPPPPPPPPPFQDDLVQDDDDLPDFFDDKDKDKAKPVGPPPDDFPLVVLQVLLLPFQAEKEWEFAAAQQLVSCCDRQFPRDVPNSYAYEYEYEPVRVVNVLVSCLVSVGAPRRCVNYWYWYAADPWDDDPGGIRRHIRHWGKMDGNLFKMKGWNAGNDPCSRPPDIIMIMIIGTPVSVVVVVVRSVCSRVTGTDDSCVSNVHDD/DPPPPPPDPPPPPPPPPPPPPDCCVVDNPLVQVLLLCCQPPNDVSSVVSCVVVVPDDDDDPVRSVVSNVQWDFDDPPDPDPDDDDPPPDPPVPPPPVPPPPPPPPPFQDDLVQDDDDLPDFQDDKDKDKAKPVGPPPDDFPLVVLQVLLLPFQAEKEWEFAAAQQLVSCCPRQFPRDVPNSYAYEYEYEPVRVVNVLVSCLVSVRAPRRCVNYWYWYAADPWDDDPGTIRRHIRHWGKMDGNLFKMKGWNAGNDPCSRPPDIIMIMIIGTDVSVVVVVVRSVCSRVTGTDDSCVSNVHDD

Secondary structure (DSSP, 8-state):
--GGGGGGGG---------TT-TTTT--HHHHHHHHHHHHH-HHHHHHHHHHTTPPP---HHHHHHHHHTEEEP------S-S----------------------------TT------S---S-EEEEEEES--TTPPPHHHHHHHHHHT-SS-EEEEES-B--HHHHIIIIISS-TT--S-EEEEEEGGGHHHHHHHHHHTT--HHHHTTEEEEEE--S-EE-SSEEE---B--EEEEETTTEEEEES--BSHHHHHTSBEEEEEEESTTHHHHHHHHHHHHHTPEE--HHHHTT---/--SGGGGGG----------TT-TTTT--HHHHHHHHHHHHH-HHHHHHHHHHTTPPP---HHHHHHHHHTEEEP--------S----------------------------TT------S---S-EEEEEEES--TTPPPHHHHHHHHHHT-SS-EEEEES-B--HHHHIIIIISS-TT--S-EEEEEEGGGHHHHHHHHHHTT--HHHHTTEEEEEE--S-EE-SSEEE---B--EEEEETTTEEEEES--BSHHHHHTSBEEEEEEESTTHHHHHHHHHHHHHTPEE--HHHHTT---

Solvent-accessible surface area (backbone atoms only — not comparable to full-atom values): 33617 Å² total; per-residue (Å²): 136,82,77,77,76,72,72,78,76,68,77,72,78,67,75,72,72,75,58,89,82,48,56,63,80,77,54,38,71,68,57,49,52,28,48,42,31,29,58,74,69,27,66,67,45,21,52,51,43,29,59,73,68,66,49,74,80,55,71,40,72,67,54,51,53,48,52,48,70,48,44,47,65,62,79,78,76,75,77,77,77,77,71,79,83,68,84,70,76,80,70,78,70,78,72,72,75,68,74,64,73,72,72,69,79,65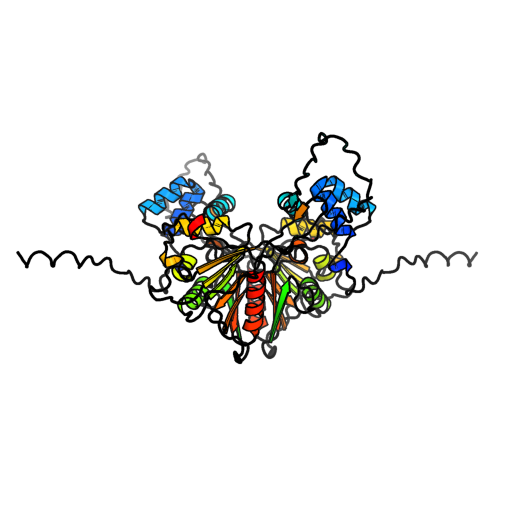,67,62,58,66,73,79,77,60,70,80,81,74,84,58,89,54,57,73,65,44,77,45,80,42,34,35,72,52,56,97,84,44,66,48,54,62,54,55,52,43,50,51,48,67,65,44,79,53,29,40,37,36,35,35,35,45,56,42,23,43,68,58,44,41,52,44,65,37,57,37,53,100,68,60,81,38,31,31,42,35,40,31,12,44,92,41,40,63,55,34,50,51,47,43,54,72,68,58,64,48,67,75,35,48,53,55,48,46,45,25,30,35,50,20,71,24,46,85,47,96,63,25,34,32,42,53,40,27,40,33,28,36,37,35,36,55,71,39,32,28,39,36,18,38,51,46,47,33,51,52,48,71,56,17,20,24,24,32,39,39,41,34,30,10,50,63,25,54,58,54,50,50,51,48,52,53,50,51,36,75,34,43,80,47,57,58,49,70,77,62,65,50,73,132,136,84,75,78,79,72,72,78,75,69,77,72,81,66,76,73,72,74,57,89,82,48,57,59,81,79,52,38,72,69,56,51,52,28,49,43,32,29,59,73,69,27,66,66,46,20,51,52,44,29,59,76,68,66,48,74,81,55,72,41,72,68,52,50,52,48,51,49,69,50,43,47,67,61,81,78,76,76,78,79,77,76,72,79,81,70,84,68,78,79,71,78,71,78,72,72,76,68,74,64,72,73,72,68,78,66,69,63,58,64,73,79,78,59,72,82,81,75,84,58,87,52,58,72,67,45,77,47,78,42,34,37,72,50,56,96,86,45,66,48,54,61,54,55,52,45,50,50,48,67,66,44,79,52,30,41,37,36,35,35,36,44,56,42,23,42,68,57,43,41,52,45,64,36,56,38,52,103,69,59,80,38,29,32,41,35,40,31,12,44,92,42,40,62,56,34,51,51,45,44,54,72,67,58,62,50,66,74,35,48,52,53,49,46,43,26,30,32,51,21,70,24,47,84,46,96,63,26,34,32,41,51,39,27,40,34,27,34,37,34,35,54,71,39,32,28,37,36,19,38,50,47,48,32,50,52,49,70,56,17,20,25,25,31,38,39,40,34,29,10,50,64,25,53,58,54,50,50,52,48,51,55,51,53,36,76,34,43,79,48,58,59,48,71,76,61,66,49,75,132

pLDDT: mean 77.71, std 23.67, range [22.31, 98.44]

Sequence (600 aa):
MAESQLHCLEDDHINERITNSKPEFYYSEEQRLAIQDLVEKGEEAFRERTKQEKIKEFLSSKESKRLRKNCQRYEVYEREEGAPEGKGEEQQAEGSLTYWPEQSDTEVPVLDIGWPDTGFYKGVTRITVHTHPPKDNGPHIKEVVRKMIQQAQKIVCVSMYLSSDMSLLDKALFRCSQFSLFPRYKTVNLASCQVFLCVCSTLQIGTSGCWNLRVRSLPGVGLSLSCGRVRGTLSHRFMIVDGDKAVSGSYSFTWSSSRTNRNLINVLTGQIVETFDREFRELYAISQEVNLRTELNIAPMAESQLHCLEDDHINERITNSKPEFYYSEEQRLAIQDLVEKGEEAFRERTKQEKIKEFLSSKESKRLRKNCQRYEVYEREEGAPEGKGEEQQAEGSLTYWPEQSDTEVPVLDIGWPDTGFYKGVTRITVHTHPPKDNGPHIKEVVRKMIQQAQKIVCVSMYLSSDMSLLDKALFRCSQFSLFPRYKTVNLASCQVFLCVCSTLQIGTSGCWNLRVRSLPGVGLSLSCGRVRGTLSHRFMIVDGDKAVSGSYSFTWSSSRTNRNLINVLTGQIVETFDREFRELYAISQEVNLRTELNIAP